Protein AF-0000000065856433 (afdb_homodimer)

Solvent-accessible surface area (backbone atoms only — not comparable to full-atom values): 23270 Å² total; per-residue (Å²): 134,81,78,73,75,74,72,77,70,80,46,30,37,85,75,35,57,65,61,47,51,35,52,47,38,52,44,47,51,49,66,71,48,72,40,3,58,23,64,70,43,42,51,50,32,48,53,53,43,55,51,48,52,54,46,62,72,62,43,35,51,43,48,86,53,75,54,35,80,51,64,28,56,78,44,46,66,60,21,37,59,53,7,50,76,46,87,38,25,65,44,27,55,33,44,60,77,46,54,84,54,41,44,44,40,77,78,46,96,74,66,59,70,77,49,49,50,27,40,35,31,33,52,50,28,8,70,83,16,33,33,50,36,60,62,44,34,33,32,38,40,42,34,31,41,60,34,72,47,71,41,25,43,36,70,67,30,36,37,34,39,33,34,40,10,41,39,27,14,54,72,55,40,32,21,42,19,46,59,12,37,37,51,42,56,53,56,48,73,46,28,40,22,21,17,73,82,43,30,28,30,33,39,37,40,38,40,46,50,50,71,38,62,69,51,55,72,60,49,74,53,71,54,62,69,59,26,58,73,60,71,101,134,82,77,72,74,75,72,76,73,81,46,30,38,85,76,36,58,64,61,47,50,35,51,48,39,52,43,47,52,48,65,70,46,70,40,3,57,23,65,70,43,42,53,50,32,49,52,52,45,54,51,48,50,54,47,61,73,65,43,34,52,41,48,86,53,74,53,37,79,53,63,29,56,76,43,45,66,60,22,36,58,53,7,51,76,46,85,38,25,66,47,29,55,33,46,58,77,47,52,84,53,40,44,45,40,76,78,46,96,77,65,58,71,76,48,49,49,28,38,36,31,32,52,49,29,8,71,83,15,34,33,50,36,60,63,43,34,33,32,39,40,41,33,31,40,61,33,71,46,70,42,26,43,37,68,66,28,37,38,34,38,34,32,40,11,41,39,27,14,54,73,55,40,30,21,43,20,45,59,13,36,38,51,40,56,54,57,47,72,47,30,40,22,20,16,74,81,43,29,28,29,32,38,37,41,40,40,46,50,50,70,37,62,68,53,54,72,61,48,73,53,71,54,62,69,58,25,58,72,63,70,100

Structure (mmCIF, N/CA/C/O backbone):
data_AF-0000000065856433-model_v1
#
loop_
_entity.id
_entity.type
_entity.pdbx_description
1 polymer 'Putative dimethylsulfoniopropionate lyase DddL'
#
loop_
_atom_site.group_PDB
_atom_site.id
_atom_site.type_symbol
_atom_site.label_atom_id
_atom_site.label_alt_id
_atom_site.label_comp_id
_atom_site.label_asym_id
_atom_site.label_entity_id
_atom_site.label_seq_id
_atom_site.pdbx_PDB_ins_code
_atom_site.Cartn_x
_atom_site.Cartn_y
_atom_site.Cartn_z
_atom_si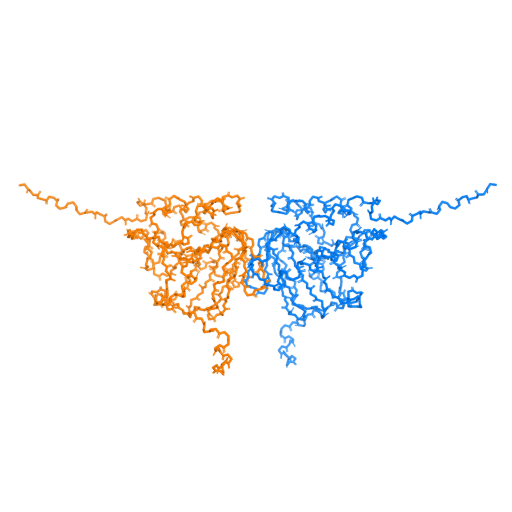te.occupancy
_atom_site.B_iso_or_equiv
_atom_site.auth_seq_id
_atom_site.auth_comp_id
_atom_site.auth_asym_id
_atom_site.auth_atom_id
_atom_site.pdbx_PDB_model_num
ATOM 1 N N . MET A 1 1 ? 10.047 -64.25 -12.227 1 35.78 1 MET A N 1
ATOM 2 C CA . MET A 1 1 ? 10.375 -63.031 -11.461 1 35.78 1 MET A CA 1
ATOM 3 C C . MET A 1 1 ? 9.805 -61.812 -12.133 1 35.78 1 MET A C 1
ATOM 5 O O . MET A 1 1 ? 10.273 -61.406 -13.195 1 35.78 1 MET A O 1
ATOM 9 N N . HIS A 1 2 ? 8.484 -61.562 -12.219 1 43 2 HIS A N 1
ATOM 10 C CA . HIS A 1 2 ? 7.715 -60.469 -12.805 1 43 2 HIS A CA 1
ATOM 11 C C . HIS A 1 2 ? 8.18 -59.125 -12.273 1 43 2 HIS A C 1
ATOM 13 O O . HIS A 1 2 ? 8.312 -58.938 -11.055 1 43 2 HIS A O 1
ATOM 19 N N . SER A 1 3 ? 9.102 -58.469 -12.961 1 43.12 3 SER A N 1
ATOM 20 C CA . SER A 1 3 ? 9.469 -57.062 -12.68 1 43.12 3 SER A CA 1
ATOM 21 C C . SER A 1 3 ? 8.242 -56.219 -12.43 1 43.12 3 SER A C 1
ATOM 23 O O . SER A 1 3 ? 7.375 -56.094 -13.297 1 43.12 3 SER A O 1
ATOM 25 N N . LEU A 1 4 ? 7.559 -56.312 -11.258 1 44.16 4 LEU A N 1
ATOM 26 C CA . LEU A 1 4 ? 6.598 -55.281 -10.883 1 44.16 4 LEU A CA 1
ATOM 27 C C . LEU A 1 4 ? 7.109 -53.906 -11.281 1 44.16 4 LEU A C 1
ATOM 29 O O . LEU A 1 4 ? 8.102 -53.406 -10.727 1 44.16 4 LEU A O 1
ATOM 33 N N . SER A 1 5 ? 7.164 -53.594 -12.5 1 46.72 5 SER A N 1
ATOM 34 C CA . SER A 1 5 ? 7.312 -52.188 -12.859 1 46.72 5 SER A CA 1
ATOM 35 C C . SER A 1 5 ? 6.57 -51.281 -11.875 1 46.72 5 SER A C 1
ATOM 37 O O . SER A 1 5 ? 5.355 -51.375 -11.719 1 46.72 5 SER A O 1
ATOM 39 N N . GLU A 1 6 ? 6.961 -50.969 -10.641 1 47.22 6 GLU A N 1
ATOM 40 C CA . GLU A 1 6 ? 6.449 -50.031 -9.664 1 47.22 6 GLU A CA 1
ATOM 41 C C . GLU A 1 6 ? 5.93 -48.75 -10.352 1 47.22 6 GLU A C 1
ATOM 43 O O . GLU A 1 6 ? 6.699 -48 -10.945 1 47.22 6 GLU A O 1
ATOM 48 N N . ARG A 1 7 ? 4.898 -48.75 -11.062 1 52.66 7 ARG A N 1
ATOM 49 C CA . ARG A 1 7 ? 4.246 -47.562 -11.609 1 52.66 7 ARG A CA 1
ATOM 50 C C . ARG A 1 7 ? 4.289 -46.406 -10.609 1 52.66 7 ARG A C 1
ATOM 52 O O . ARG A 1 7 ? 3.734 -46.5 -9.508 1 52.66 7 ARG A O 1
ATOM 59 N N . VAL A 1 8 ? 5.34 -45.719 -10.477 1 61.72 8 VAL A N 1
ATOM 60 C CA . VAL A 1 8 ? 5.41 -44.531 -9.609 1 61.72 8 VAL A CA 1
ATOM 61 C C . VAL A 1 8 ? 4.129 -43.719 -9.742 1 61.72 8 VAL A C 1
ATOM 63 O O . VAL A 1 8 ? 3.812 -43.219 -10.828 1 61.72 8 VAL A O 1
ATOM 66 N N . GLU A 1 9 ? 3.098 -44.031 -9.039 1 78.56 9 GLU A N 1
ATOM 67 C CA . GLU A 1 9 ? 1.816 -43.344 -9.016 1 78.56 9 GLU A CA 1
ATOM 68 C C . GLU A 1 9 ? 2.012 -41.844 -8.992 1 78.56 9 GLU A C 1
ATOM 70 O O . GLU A 1 9 ? 2.861 -41.312 -8.258 1 78.56 9 GLU A O 1
ATOM 75 N N . GLN A 1 10 ? 1.545 -41.188 -10.055 1 89.25 10 GLN A N 1
ATOM 76 C CA . GLN A 1 10 ? 1.573 -39.75 -10.156 1 89.25 10 GLN A CA 1
ATOM 77 C C . GLN A 1 10 ? 1.04 -39.094 -8.891 1 89.25 10 GLN A C 1
ATOM 79 O O . GLN A 1 10 ? -0.08 -39.375 -8.461 1 89.25 10 GLN A O 1
ATOM 84 N N . LEU A 1 11 ? 1.92 -38.312 -8.219 1 92.38 11 LEU A N 1
ATOM 85 C CA . LEU A 1 11 ? 1.498 -37.594 -7.023 1 92.38 11 LEU A CA 1
ATOM 86 C C . LEU A 1 11 ? 0.426 -36.562 -7.355 1 92.38 11 LEU A C 1
ATOM 88 O O . LEU A 1 11 ? 0.475 -35.938 -8.414 1 92.38 11 LEU A O 1
ATOM 92 N N . ARG A 1 12 ? -0.527 -36.5 -6.473 1 96 12 ARG A N 1
ATOM 93 C CA . ARG A 1 12 ? -1.556 -35.469 -6.559 1 96 12 ARG A CA 1
ATOM 94 C C . ARG A 1 12 ? -1.459 -34.5 -5.383 1 96 12 ARG A C 1
ATOM 96 O O . ARG A 1 12 ? -0.698 -34.719 -4.441 1 96 12 ARG A O 1
ATOM 103 N N . LEU A 1 13 ? -2.156 -33.406 -5.438 1 96.75 13 LEU A N 1
ATOM 104 C CA . LEU A 1 13 ? -2.027 -32.312 -4.484 1 96.75 13 LEU A CA 1
ATOM 105 C C . LEU A 1 13 ? -2.221 -32.781 -3.057 1 96.75 13 LEU A C 1
ATOM 107 O O . LEU A 1 13 ? -1.432 -32.469 -2.168 1 96.75 13 LEU A O 1
ATOM 111 N N . ASN A 1 14 ? -3.221 -33.656 -2.807 1 95.31 14 ASN A N 1
ATOM 112 C CA . ASN A 1 14 ? -3.508 -34.125 -1.457 1 95.31 14 ASN A CA 1
ATOM 113 C C . ASN A 1 14 ? -2.383 -35 -0.921 1 95.31 14 ASN A C 1
ATOM 115 O O . ASN A 1 14 ? -2.303 -35.25 0.283 1 95.31 14 ASN A O 1
ATOM 119 N N . ASP A 1 15 ? -1.52 -35.469 -1.819 1 94.81 15 ASP A N 1
ATOM 120 C CA . ASP A 1 15 ? -0.354 -36.25 -1.417 1 94.81 15 ASP A CA 1
ATOM 121 C C . ASP A 1 15 ? 0.803 -35.344 -1.01 1 94.81 15 ASP A C 1
ATOM 123 O O . ASP A 1 15 ? 1.822 -35.812 -0.504 1 94.81 15 ASP A O 1
ATOM 127 N N . CYS A 1 16 ? 0.706 -34.094 -1.229 1 95.44 16 CYS A N 1
ATOM 128 C CA . CYS A 1 16 ? 1.776 -33.156 -1.012 1 95.44 16 CYS A CA 1
ATOM 129 C C . CYS A 1 16 ? 1.319 -32.031 -0.085 1 95.44 16 CYS A C 1
ATOM 131 O O . CYS A 1 16 ? 1.064 -30.906 -0.535 1 95.44 16 CYS A O 1
ATOM 133 N N . PRO A 1 17 ? 1.268 -32.219 1.195 1 94.94 17 PRO A N 1
ATOM 134 C CA . PRO A 1 17 ? 0.632 -31.297 2.135 1 94.94 17 PRO A CA 1
ATOM 135 C C . PRO A 1 17 ? 1.293 -29.922 2.145 1 94.94 17 PRO A C 1
ATOM 137 O O . PRO A 1 17 ? 0.616 -28.906 2.342 1 94.94 17 PRO A O 1
ATOM 140 N N . ASP A 1 18 ? 2.604 -29.859 1.971 1 95.06 18 ASP A N 1
ATOM 141 C CA . ASP A 1 18 ? 3.27 -28.547 2.004 1 95.06 18 ASP A CA 1
ATOM 142 C C . ASP A 1 18 ? 2.766 -27.656 0.881 1 95.06 18 ASP A C 1
ATOM 144 O O . ASP A 1 18 ? 2.568 -26.453 1.085 1 95.06 18 ASP A O 1
ATOM 148 N N . TRP A 1 19 ? 2.582 -28.266 -0.292 1 96.31 19 TRP A N 1
ATOM 149 C CA . TRP A 1 19 ? 2.002 -27.5 -1.394 1 96.31 19 TRP A CA 1
ATOM 150 C C . TRP A 1 19 ? 0.575 -27.078 -1.068 1 96.31 19 TRP A C 1
ATOM 152 O O . TRP A 1 19 ? 0.185 -25.938 -1.342 1 96.31 19 TRP A O 1
ATOM 162 N N . LEU A 1 20 ? -0.155 -27.969 -0.499 1 96.31 20 LEU A N 1
ATOM 163 C CA . LEU A 1 20 ? -1.543 -27.688 -0.144 1 96.31 20 LEU A CA 1
ATOM 164 C C . LEU A 1 20 ? -1.631 -26.547 0.864 1 96.31 20 LEU A C 1
ATOM 166 O O . LEU A 1 20 ? -2.459 -25.656 0.717 1 96.31 20 LEU A O 1
ATOM 170 N N . TYR A 1 21 ? -0.789 -26.578 1.866 1 96.19 21 TYR A N 1
ATOM 171 C CA . TYR A 1 21 ? -0.797 -25.531 2.877 1 96.19 21 TYR A CA 1
ATOM 172 C C . TYR A 1 21 ? -0.413 -24.188 2.27 1 96.19 21 TYR A C 1
ATOM 174 O O . TYR A 1 21 ? -0.945 -23.156 2.662 1 96.19 21 TYR A O 1
ATOM 182 N N . LEU A 1 22 ? 0.53 -24.188 1.341 1 96.88 22 LEU A N 1
ATOM 183 C CA . LEU A 1 22 ? 0.907 -22.953 0.667 1 96.88 22 LEU A CA 1
ATOM 184 C C . LEU A 1 22 ? -0.271 -22.375 -0.11 1 96.88 22 LEU A C 1
ATOM 186 O O . LEU A 1 22 ? -0.521 -21.172 -0.062 1 96.88 22 LEU A O 1
ATOM 190 N N . LEU A 1 23 ? -1.03 -23.234 -0.786 1 97.88 23 LEU A N 1
ATOM 191 C CA . LEU A 1 23 ? -2.219 -22.781 -1.503 1 97.88 23 LEU A CA 1
ATOM 192 C C . LEU A 1 23 ? -3.258 -22.219 -0.536 1 97.88 23 LEU A C 1
ATOM 194 O O . LEU A 1 23 ? -3.973 -21.266 -0.867 1 97.88 23 LEU A O 1
ATOM 198 N N . HIS A 1 24 ? -3.322 -22.812 0.652 1 96.44 24 HIS A N 1
ATOM 199 C CA . HIS A 1 24 ? -4.25 -22.312 1.659 1 96.44 24 HIS A CA 1
ATOM 200 C C . HIS A 1 24 ? -3.867 -20.906 2.111 1 96.44 24 HIS A C 1
ATOM 202 O O . HIS A 1 24 ? -4.738 -20.094 2.414 1 96.44 24 HIS A O 1
ATOM 208 N N . GLU A 1 25 ? -2.611 -20.688 2.209 1 96.62 25 GLU A N 1
ATOM 209 C CA . GLU A 1 25 ? -2.172 -19.328 2.551 1 96.62 25 GLU A CA 1
ATOM 210 C C . GLU A 1 25 ? -2.576 -18.328 1.475 1 96.62 25 GLU A C 1
ATOM 212 O O . GLU A 1 25 ? -2.98 -17.203 1.783 1 96.62 25 GLU A O 1
ATOM 217 N N . PHE A 1 26 ? -2.475 -18.703 0.158 1 97.56 26 PHE A N 1
ATOM 218 C CA . PHE A 1 26 ? -2.984 -17.859 -0.912 1 97.56 26 PHE A CA 1
ATOM 219 C C . PHE A 1 26 ? -4.477 -17.594 -0.733 1 97.56 26 PHE A C 1
ATOM 221 O O . PHE A 1 26 ? -4.922 -16.453 -0.77 1 97.56 26 PHE A O 1
ATOM 228 N N . ASP A 1 27 ? -5.18 -18.672 -0.513 1 97.38 27 ASP A N 1
ATOM 229 C CA . ASP A 1 27 ? -6.625 -18.547 -0.337 1 97.38 27 ASP A CA 1
ATOM 230 C C . ASP A 1 27 ? -6.957 -17.594 0.812 1 97.38 27 ASP A C 1
ATOM 232 O O . ASP A 1 27 ? -7.828 -16.734 0.678 1 97.38 27 ASP A O 1
ATOM 236 N N . ALA A 1 28 ? -6.273 -17.75 1.921 1 95.5 28 ALA A N 1
ATOM 237 C CA . ALA A 1 28 ? -6.52 -16.922 3.096 1 95.5 28 ALA A CA 1
ATOM 238 C C . ALA A 1 28 ? -6.285 -15.445 2.783 1 95.5 28 ALA A C 1
ATOM 240 O O . ALA A 1 28 ? -7.059 -14.586 3.203 1 95.5 28 ALA A O 1
ATOM 241 N N . LEU A 1 29 ? -5.27 -15.133 2.066 1 94 29 LEU A N 1
ATOM 242 C CA . LEU A 1 29 ? -4.922 -13.75 1.758 1 94 29 LEU A CA 1
ATOM 243 C C . LEU A 1 29 ? -5.969 -13.117 0.843 1 94 29 LEU A C 1
ATOM 245 O O . LEU A 1 29 ? -6.352 -11.961 1.034 1 94 29 LEU A O 1
ATOM 249 N N . TYR A 1 30 ? -6.484 -13.898 -0.128 1 95.94 30 TYR A N 1
ATOM 250 C CA . TYR A 1 30 ? -7.473 -13.367 -1.058 1 95.94 30 TYR A CA 1
ATOM 251 C C . TYR A 1 30 ? -8.867 -13.383 -0.44 1 95.94 30 TYR A C 1
ATOM 253 O O . TYR A 1 30 ? -9.75 -12.641 -0.87 1 95.94 30 TYR A O 1
ATOM 261 N N . ARG A 1 31 ? -9.055 -14.203 0.523 1 93.62 31 ARG A N 1
ATOM 262 C CA . ARG A 1 31 ? -10.359 -14.328 1.167 1 93.62 31 ARG A CA 1
ATOM 263 C C . ARG A 1 31 ? -10.508 -13.312 2.303 1 93.62 31 ARG A C 1
ATOM 265 O O . ARG A 1 31 ? -11.539 -12.664 2.43 1 93.62 31 ARG A O 1
ATOM 272 N N . GLN A 1 32 ? -9.492 -13.242 3.104 1 89.88 32 GLN A N 1
ATOM 273 C CA . GLN A 1 32 ? -9.586 -12.453 4.328 1 89.88 32 GLN A CA 1
ATOM 274 C C . GLN A 1 32 ? -9.039 -11.039 4.117 1 89.88 32 GLN A C 1
ATOM 276 O O . GLN A 1 32 ? -9.305 -10.141 4.922 1 89.88 32 GLN A O 1
ATOM 281 N N . GLY A 1 33 ? -8.281 -10.859 3.072 1 88.88 33 GLY A N 1
ATOM 282 C CA . GLY A 1 33 ? -7.82 -9.516 2.773 1 88.88 33 GLY A CA 1
ATOM 283 C C . GLY A 1 33 ? -8.945 -8.57 2.393 1 88.88 33 GLY A C 1
ATOM 284 O O . GLY A 1 33 ? -10.016 -9.008 1.981 1 88.88 33 GLY A O 1
ATOM 285 N N . SER A 1 34 ? -8.758 -7.293 2.588 1 90.62 34 SER A N 1
ATOM 286 C CA . SER A 1 34 ? -9.734 -6.277 2.215 1 90.62 34 SER A CA 1
ATOM 287 C C . SER A 1 34 ? -9.578 -5.863 0.755 1 90.62 34 SER A C 1
ATOM 289 O O . SER A 1 34 ? -8.477 -5.953 0.197 1 90.62 34 SER A O 1
ATOM 291 N N . ASP A 1 35 ? -10.734 -5.359 0.134 1 95 35 ASP A N 1
ATOM 292 C CA . ASP A 1 35 ? -10.672 -4.809 -1.216 1 95 35 ASP A CA 1
ATOM 293 C C . ASP A 1 35 ? -10.523 -3.289 -1.182 1 95 35 ASP A C 1
ATOM 295 O O . ASP A 1 35 ? -10.57 -2.631 -2.223 1 95 35 ASP A O 1
ATOM 299 N N .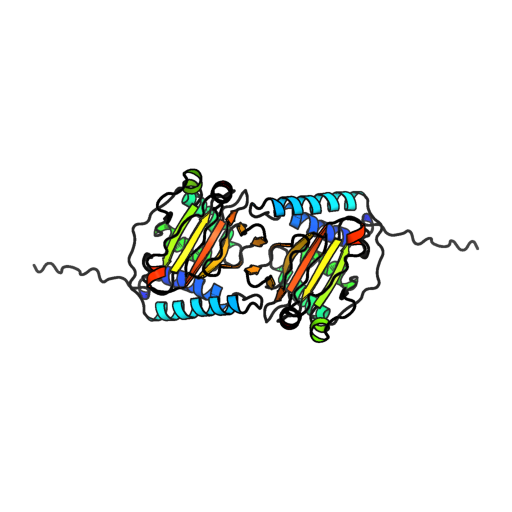 GLY A 1 36 ? -10.5 -2.684 0.025 1 95.62 36 GLY A N 1
ATOM 300 C CA . GLY A 1 36 ? -10.375 -1.24 0.155 1 95.62 36 GLY A CA 1
ATOM 301 C C . GLY A 1 36 ? -11.57 -0.485 -0.388 1 95.62 36 GLY A C 1
ATOM 302 O O . GLY A 1 36 ? -11.453 0.675 -0.789 1 95.62 36 GLY A O 1
ATOM 303 N N . GLY A 1 37 ? -12.703 -1.214 -0.577 1 94.56 37 GLY A N 1
ATOM 304 C CA . GLY A 1 37 ? -13.906 -0.631 -1.149 1 94.56 37 GLY A CA 1
ATOM 305 C C . GLY A 1 37 ? -13.883 -0.581 -2.664 1 94.56 37 GLY A C 1
ATOM 306 O O . GLY A 1 37 ? -14.758 0.028 -3.285 1 94.56 37 GLY A O 1
ATOM 307 N N . SER A 1 38 ? -12.938 -1.11 -3.289 1 96.38 38 SER A N 1
ATOM 308 C CA . SER A 1 38 ? -12.805 -1.107 -4.742 1 96.38 38 SER A CA 1
ATOM 309 C C . SER A 1 38 ? -13.531 -2.293 -5.367 1 96.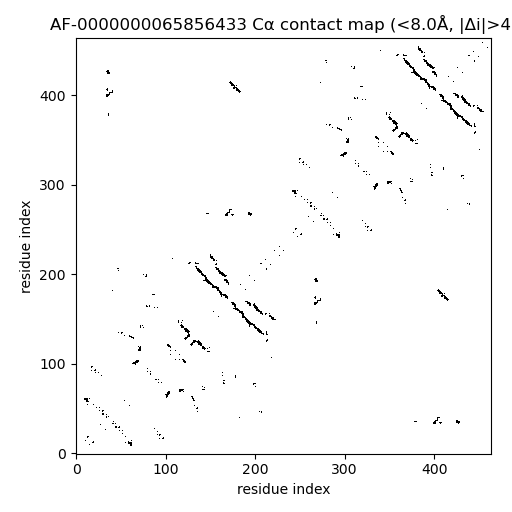38 38 SER A C 1
ATOM 311 O O . SER A 1 38 ? -13.219 -3.447 -5.074 1 96.38 38 SER A O 1
ATOM 313 N N . ARG A 1 39 ? -14.383 -2.061 -6.23 1 96.12 39 ARG A N 1
ATOM 314 C CA . ARG A 1 39 ? -15.156 -3.125 -6.871 1 96.12 39 ARG A CA 1
ATOM 315 C C . ARG A 1 39 ? -14.266 -3.975 -7.773 1 96.12 39 ARG A C 1
ATOM 317 O O . ARG A 1 39 ? -14.305 -5.203 -7.711 1 96.12 39 ARG A O 1
ATOM 324 N N . PRO A 1 40 ? -13.398 -3.342 -8.602 1 97.25 40 PRO A N 1
ATOM 325 C CA . PRO A 1 40 ? -12.523 -4.172 -9.43 1 97.25 40 PRO A CA 1
ATOM 326 C C . PRO A 1 40 ? -11.648 -5.109 -8.609 1 97.25 40 PRO A C 1
ATOM 328 O O . PRO A 1 40 ? -11.445 -6.266 -8.992 1 97.25 40 PRO A O 1
ATOM 331 N N . ILE A 1 41 ? -11.172 -4.637 -7.508 1 97.81 41 ILE A N 1
ATOM 332 C CA . ILE A 1 41 ? -10.305 -5.469 -6.68 1 97.81 41 ILE A CA 1
ATOM 333 C C . ILE A 1 41 ? -11.117 -6.598 -6.051 1 97.81 41 ILE A C 1
ATOM 335 O O . ILE A 1 41 ? -10.68 -7.75 -6.031 1 97.81 41 ILE A O 1
ATOM 339 N N . ARG A 1 42 ? -12.273 -6.238 -5.598 1 97.31 42 ARG A N 1
ATOM 340 C CA . ARG A 1 42 ? -13.156 -7.254 -5.027 1 97.31 42 ARG A CA 1
ATOM 341 C C . ARG A 1 42 ? -13.445 -8.352 -6.043 1 97.31 42 ARG A C 1
ATOM 343 O O . ARG A 1 42 ? -13.438 -9.539 -5.703 1 97.31 42 ARG A O 1
ATOM 350 N N . THR A 1 43 ? -13.719 -7.977 -7.227 1 97.94 43 THR A N 1
ATOM 351 C CA . THR A 1 43 ? -14.039 -8.922 -8.289 1 97.94 43 THR A CA 1
ATOM 352 C C . THR A 1 43 ? -12.836 -9.805 -8.602 1 97.94 43 THR A C 1
ATOM 354 O O . THR A 1 43 ? -12.977 -11.023 -8.758 1 97.94 43 THR A O 1
ATOM 357 N N . HIS A 1 44 ? -11.719 -9.227 -8.688 1 98.06 44 HIS A N 1
ATOM 358 C CA . HIS A 1 44 ? -10.492 -9.984 -8.938 1 98.06 44 HIS A CA 1
ATOM 359 C C . HIS A 1 44 ? -10.242 -11 -7.828 1 98.06 44 HIS A C 1
ATOM 361 O O . HIS A 1 44 ? -9.938 -12.164 -8.102 1 98.06 44 HIS A O 1
ATOM 367 N N . ARG A 1 45 ? -10.336 -10.586 -6.621 1 98.06 45 ARG A N 1
ATOM 368 C CA . ARG A 1 45 ? -10.117 -11.469 -5.48 1 98.06 45 ARG A CA 1
ATOM 369 C C . ARG A 1 45 ? -11.078 -12.656 -5.52 1 98.06 45 ARG A C 1
ATOM 371 O O . ARG A 1 45 ? -10.672 -13.789 -5.258 1 98.06 45 ARG A O 1
ATOM 378 N N . LYS A 1 46 ? -12.297 -12.367 -5.816 1 98 46 LYS A N 1
ATOM 379 C CA . LYS A 1 46 ? -13.289 -13.438 -5.922 1 98 46 LYS A CA 1
ATOM 380 C C . LYS A 1 46 ? -12.906 -14.43 -7.016 1 98 46 LYS A C 1
ATOM 382 O O . LYS A 1 46 ? -13.016 -15.641 -6.828 1 98 46 LYS A O 1
ATOM 387 N N . ARG A 1 47 ? -12.492 -13.922 -8.125 1 98 47 ARG A N 1
ATOM 388 C CA . ARG A 1 47 ? -12.094 -14.781 -9.242 1 98 47 ARG A CA 1
ATOM 389 C C . ARG A 1 47 ? -10.945 -15.695 -8.844 1 98 47 ARG A C 1
ATOM 391 O O . ARG A 1 47 ? -10.953 -16.891 -9.141 1 98 47 ARG A O 1
ATOM 398 N N . VAL A 1 48 ? -9.961 -15.156 -8.172 1 98.5 48 VAL A N 1
ATOM 399 C CA . VAL A 1 48 ? -8.812 -15.938 -7.727 1 98.5 48 VAL A CA 1
ATOM 400 C C . VAL A 1 48 ? -9.266 -17.016 -6.746 1 98.5 48 VAL A C 1
ATOM 402 O O . VAL A 1 48 ? -8.922 -18.188 -6.902 1 98.5 48 VAL A O 1
ATOM 405 N N . ARG A 1 49 ? -10.094 -16.641 -5.789 1 98 49 ARG A N 1
ATOM 406 C CA . ARG A 1 49 ? -10.547 -17.562 -4.754 1 98 49 ARG A CA 1
ATOM 407 C C . ARG A 1 49 ? -11.391 -18.688 -5.352 1 98 49 ARG A C 1
ATOM 409 O O . ARG A 1 49 ? -11.211 -19.844 -5.004 1 98 49 ARG A O 1
ATOM 416 N N . ASP A 1 50 ? -12.328 -18.297 -6.199 1 98.19 50 ASP A N 1
ATOM 417 C CA . ASP A 1 50 ? -13.203 -19.281 -6.812 1 98.19 50 ASP A CA 1
ATOM 418 C C . ASP A 1 50 ? -12.406 -20.281 -7.652 1 98.19 50 ASP A C 1
ATOM 420 O O . ASP A 1 50 ? -12.625 -21.484 -7.57 1 98.19 50 ASP A O 1
ATOM 424 N N . SER A 1 51 ? -11.5 -19.781 -8.453 1 98.12 51 SER A N 1
ATOM 425 C CA . SER A 1 51 ? -10.656 -20.656 -9.266 1 98.12 51 SER A CA 1
ATOM 426 C C . SER A 1 51 ? -9.805 -21.562 -8.398 1 98.12 51 SER A C 1
ATOM 428 O O . SER A 1 51 ? -9.688 -22.766 -8.672 1 98.12 51 SER A O 1
ATOM 430 N N . LEU A 1 52 ? -9.211 -21 -7.402 1 98.31 52 LEU A N 1
ATOM 431 C CA . LEU A 1 52 ? -8.359 -21.781 -6.516 1 98.31 52 LEU A CA 1
ATOM 432 C C . LEU A 1 52 ? -9.148 -22.891 -5.828 1 98.31 52 LEU A C 1
ATOM 434 O O . LEU A 1 52 ? -8.68 -24.016 -5.723 1 98.31 52 LEU A O 1
ATOM 438 N N . ALA A 1 53 ? -10.328 -22.562 -5.375 1 97.88 53 ALA A N 1
ATOM 439 C CA . ALA A 1 53 ? -11.188 -23.547 -4.715 1 97.88 53 ALA A CA 1
ATOM 440 C C . ALA A 1 53 ? -11.492 -24.703 -5.645 1 97.88 53 ALA A C 1
ATOM 442 O O . ALA A 1 53 ? -11.414 -25.875 -5.238 1 97.88 53 ALA A O 1
ATOM 443 N N . LEU A 1 54 ? -11.852 -24.406 -6.855 1 97.94 54 LEU A N 1
ATOM 444 C CA . LEU A 1 54 ? -12.164 -25.438 -7.844 1 97.94 54 LEU A CA 1
ATOM 445 C C . LEU A 1 54 ? -10.945 -26.312 -8.109 1 97.94 54 LEU A C 1
ATOM 447 O O . LEU A 1 54 ? -11.062 -27.547 -8.234 1 97.94 54 LEU A O 1
ATOM 451 N N . ILE A 1 55 ? -9.812 -25.719 -8.195 1 97.81 55 ILE A N 1
ATOM 452 C CA . ILE A 1 55 ? -8.586 -26.438 -8.492 1 97.81 55 ILE A CA 1
ATOM 453 C C . ILE A 1 55 ? -8.242 -27.375 -7.336 1 97.81 55 ILE A C 1
ATOM 455 O O . ILE A 1 55 ? -7.922 -28.547 -7.551 1 97.81 55 ILE A O 1
ATOM 459 N N . VAL A 1 56 ? -8.242 -26.844 -6.117 1 97.38 56 VAL A N 1
ATOM 460 C CA . VAL A 1 56 ? -7.926 -27.656 -4.941 1 97.38 56 VAL A CA 1
ATOM 461 C C . VAL A 1 56 ? -8.891 -28.828 -4.844 1 97.38 56 VAL A C 1
ATOM 463 O O . VAL A 1 56 ? -8.484 -29.953 -4.543 1 97.38 56 VAL A O 1
ATOM 466 N N . GLU A 1 57 ? -10.188 -28.547 -5.125 1 97.31 57 GLU A N 1
ATOM 467 C CA . GLU A 1 57 ? -11.211 -29.594 -5.082 1 97.31 57 GLU A CA 1
ATOM 468 C C . GLU A 1 57 ? -10.93 -30.688 -6.117 1 97.31 57 GLU A C 1
ATOM 470 O O . GLU A 1 57 ? -11.164 -31.875 -5.863 1 97.31 57 GLU A O 1
ATOM 475 N N . ALA A 1 58 ? -10.367 -30.359 -7.23 1 97.56 58 ALA A N 1
ATOM 476 C CA . ALA A 1 58 ? -10.094 -31.281 -8.32 1 97.56 58 ALA A CA 1
ATOM 477 C C . ALA A 1 58 ? -8.867 -32.125 -8.023 1 97.56 58 ALA A C 1
ATOM 479 O O . ALA A 1 58 ? -8.617 -33.125 -8.711 1 97.56 58 ALA A O 1
ATOM 480 N N . ASN A 1 59 ? -8.094 -31.75 -7.035 1 97.25 59 ASN A N 1
ATOM 481 C CA . ASN A 1 59 ? -6.922 -32.531 -6.621 1 97.25 59 ASN A CA 1
ATOM 482 C C . ASN A 1 59 ? -5.98 -32.781 -7.793 1 97.25 59 ASN A C 1
ATOM 484 O O . ASN A 1 59 ? -5.699 -33.938 -8.117 1 97.25 59 ASN A O 1
ATOM 488 N N . PRO A 1 60 ? -5.438 -31.719 -8.352 1 97 60 PRO A N 1
ATOM 489 C CA . PRO A 1 60 ? -4.648 -31.844 -9.578 1 97 60 PRO A CA 1
ATOM 490 C C . PRO A 1 60 ? -3.348 -32.625 -9.367 1 97 60 PRO A C 1
ATOM 492 O O . PRO A 1 60 ? -2.936 -32.844 -8.227 1 97 60 PRO A O 1
ATOM 495 N N . ALA A 1 61 ? -2.789 -33.031 -10.453 1 95.56 61 ALA A N 1
ATOM 496 C CA . ALA A 1 61 ? -1.482 -33.688 -10.445 1 95.56 61 ALA A CA 1
ATOM 497 C C . ALA A 1 61 ? -0.393 -32.719 -9.977 1 95.56 61 ALA A C 1
ATOM 499 O O . ALA A 1 61 ? -0.477 -31.516 -10.219 1 95.56 61 ALA A O 1
ATOM 500 N N . VAL A 1 62 ? 0.589 -33.219 -9.25 1 95.31 62 VAL A N 1
ATOM 501 C CA . VAL A 1 62 ? 1.788 -32.469 -8.875 1 95.31 62 VAL A CA 1
ATOM 502 C C . VAL A 1 62 ? 2.988 -33 -9.656 1 95.31 62 VAL A C 1
ATOM 504 O O . VAL A 1 62 ? 3.32 -34.188 -9.578 1 95.31 62 VAL A O 1
ATOM 507 N N . ASN A 1 63 ? 3.484 -32.188 -10.508 1 91.25 63 ASN A N 1
ATOM 508 C CA . ASN A 1 63 ? 4.664 -32.5 -11.297 1 91.25 63 ASN A CA 1
ATOM 509 C C . ASN A 1 63 ? 5.91 -31.812 -10.758 1 91.25 63 ASN A C 1
ATOM 511 O O . ASN A 1 63 ? 6.086 -30.609 -10.953 1 91.25 63 ASN A O 1
ATOM 515 N N . ASP A 1 64 ? 6.715 -32.531 -10.141 1 83.38 64 ASP A N 1
ATOM 516 C CA . ASP A 1 64 ? 7.934 -31.953 -9.594 1 83.38 64 ASP A CA 1
ATOM 517 C C . ASP A 1 64 ? 8.867 -31.484 -10.703 1 83.38 64 ASP A C 1
ATOM 519 O O . ASP A 1 64 ? 9.203 -32.25 -11.609 1 83.38 64 ASP A O 1
ATOM 523 N N . ARG A 1 65 ? 9.062 -30.234 -10.75 1 88.44 65 ARG A N 1
ATOM 524 C CA . ARG A 1 65 ? 10.086 -29.656 -11.617 1 88.44 65 ARG A CA 1
ATOM 525 C C . ARG A 1 65 ? 11.43 -29.578 -10.906 1 88.44 65 ARG A C 1
ATOM 527 O O . ARG A 1 65 ? 11.484 -29.359 -9.688 1 88.44 65 ARG A O 1
ATOM 534 N N . PRO A 1 66 ? 12.492 -29.891 -11.664 1 94.25 66 PRO A N 1
ATOM 535 C CA . PRO A 1 66 ? 13.789 -29.734 -11 1 94.25 66 PRO A CA 1
ATOM 536 C C . PRO A 1 66 ? 13.969 -28.328 -10.414 1 94.25 66 PRO A C 1
ATOM 538 O O . PRO A 1 66 ? 13.68 -27.328 -11.07 1 94.25 66 PRO A O 1
ATOM 541 N N . PRO A 1 67 ? 14.367 -28.344 -9.148 1 96.12 67 PRO A N 1
ATOM 542 C CA . PRO A 1 67 ? 14.648 -27.031 -8.562 1 96.12 67 PRO A CA 1
ATOM 543 C C . PRO A 1 67 ? 15.703 -26.25 -9.336 1 96.12 67 PRO A C 1
ATOM 545 O O . PRO A 1 67 ? 16.656 -26.828 -9.844 1 96.12 67 PRO A O 1
ATOM 548 N N . GLU A 1 68 ? 15.539 -25.016 -9.516 1 97.69 68 GLU A N 1
ATOM 549 C CA . GLU A 1 68 ? 16.484 -24.109 -10.156 1 97.69 68 GLU A CA 1
ATOM 550 C C . GLU A 1 68 ? 16.625 -22.812 -9.375 1 97.69 68 GLU A C 1
ATOM 552 O O . GLU A 1 68 ? 15.633 -22.234 -8.914 1 97.69 68 GLU A O 1
ATOM 557 N N . VAL A 1 69 ? 17.844 -22.453 -9.258 1 97.69 69 VAL A N 1
ATOM 558 C CA . VAL A 1 69 ? 18.125 -21.203 -8.562 1 97.69 69 VAL A CA 1
ATOM 559 C C . VAL A 1 69 ? 18.609 -20.156 -9.562 1 97.69 69 VAL A C 1
ATOM 561 O O . VAL A 1 69 ? 19.031 -20.5 -10.672 1 97.69 69 VAL A O 1
ATOM 564 N N . LYS A 1 70 ? 18.438 -18.922 -9.234 1 97.94 70 LYS A N 1
ATOM 565 C CA . LYS A 1 70 ? 19.016 -17.75 -9.891 1 97.94 70 LYS A CA 1
ATOM 566 C C . LYS A 1 70 ? 19.797 -16.906 -8.898 1 97.94 70 LYS A C 1
ATOM 568 O O . LYS A 1 70 ? 19.641 -17.047 -7.684 1 97.94 70 LYS A O 1
ATOM 573 N N . PRO A 1 71 ? 20.625 -15.984 -9.359 1 97.81 71 PRO A N 1
ATOM 574 C CA . PRO A 1 71 ? 21.438 -15.195 -8.438 1 97.81 71 PRO A CA 1
ATOM 575 C C . PRO A 1 71 ? 20.609 -14.508 -7.352 1 97.81 71 PRO A C 1
ATOM 577 O O . PRO A 1 71 ? 21.016 -14.469 -6.191 1 97.81 71 PRO A O 1
ATOM 580 N N . VAL A 1 72 ? 19.469 -14.055 -7.625 1 98.56 72 VAL A N 1
ATOM 581 C CA . VAL A 1 72 ? 18.656 -13.281 -6.691 1 98.56 72 VAL A CA 1
ATOM 582 C C . VAL A 1 72 ? 18.172 -14.18 -5.551 1 98.56 72 VAL A C 1
ATOM 584 O O . VAL A 1 72 ? 17.844 -13.688 -4.469 1 98.56 72 VAL A O 1
ATOM 587 N N . THR A 1 73 ? 18.141 -15.492 -5.77 1 98.44 73 THR A N 1
ATOM 588 C CA . THR A 1 73 ? 17.625 -16.406 -4.758 1 98.44 73 THR A CA 1
ATOM 589 C C . THR A 1 73 ? 18.5 -16.391 -3.512 1 98.44 73 THR A C 1
ATOM 591 O O . THR A 1 73 ? 18.094 -16.875 -2.453 1 98.44 73 THR A O 1
ATOM 594 N N . ALA A 1 74 ? 19.703 -15.852 -3.627 1 97.38 74 ALA A N 1
ATOM 595 C CA . ALA A 1 74 ? 20.562 -15.672 -2.461 1 97.38 74 ALA A CA 1
ATOM 596 C C . ALA A 1 74 ? 19.906 -14.773 -1.423 1 97.38 74 ALA A C 1
ATOM 598 O O . ALA A 1 74 ? 20.25 -14.82 -0.239 1 97.38 74 ALA A O 1
ATOM 599 N N . HIS A 1 75 ? 18.906 -13.984 -1.837 1 97.75 75 HIS A N 1
ATOM 600 C CA . HIS A 1 75 ? 18.234 -13.039 -0.956 1 97.75 75 HIS A CA 1
ATOM 601 C C . HIS A 1 75 ? 16.969 -13.656 -0.359 1 97.75 75 HIS A C 1
ATOM 603 O O . HIS A 1 75 ? 16.312 -13.031 0.478 1 97.75 75 HIS A O 1
ATOM 609 N N . LEU A 1 76 ? 16.578 -14.852 -0.744 1 97.69 76 LEU A N 1
ATOM 610 C CA . LEU A 1 76 ? 15.297 -15.43 -0.362 1 97.69 76 LEU A CA 1
ATOM 611 C C . LEU A 1 76 ? 15.211 -15.609 1.149 1 97.69 76 LEU A C 1
ATOM 613 O O . LEU A 1 76 ? 14.172 -15.344 1.756 1 97.69 76 LEU A O 1
ATOM 617 N N . GLY A 1 77 ? 16.281 -16.125 1.751 1 95.69 77 GLY A N 1
ATOM 618 C CA . GLY A 1 77 ? 16.281 -16.297 3.193 1 95.69 77 GLY A CA 1
ATOM 619 C C . GLY A 1 77 ? 15.906 -15.039 3.951 1 95.69 77 GLY A C 1
ATOM 620 O O . GLY A 1 77 ? 15.07 -15.078 4.855 1 95.69 77 GLY A O 1
ATOM 621 N N . ARG A 1 78 ? 16.516 -13.93 3.594 1 95.31 78 ARG A N 1
ATOM 622 C CA . ARG A 1 78 ? 16.219 -12.648 4.238 1 95.31 78 ARG A CA 1
ATOM 623 C C . ARG A 1 78 ? 14.781 -12.219 3.963 1 95.31 78 ARG A C 1
ATOM 625 O O . ARG A 1 78 ? 14.109 -11.68 4.844 1 95.31 78 ARG A O 1
ATOM 632 N N . ALA A 1 79 ? 14.297 -12.422 2.725 1 96.56 79 ALA A N 1
ATOM 633 C CA . ALA A 1 79 ? 12.922 -12.086 2.387 1 96.56 79 ALA A CA 1
ATOM 634 C C . ALA A 1 79 ? 11.938 -12.867 3.256 1 96.56 79 ALA A C 1
ATOM 636 O O . ALA A 1 79 ? 10.953 -12.312 3.742 1 96.56 79 ALA A O 1
ATOM 637 N N . LEU A 1 80 ? 12.234 -14.141 3.453 1 95.06 80 LEU A N 1
ATOM 638 C CA . LEU A 1 80 ? 11.367 -14.984 4.281 1 95.06 80 LEU A CA 1
ATOM 639 C C . LEU A 1 80 ? 11.391 -14.523 5.734 1 95.06 80 LEU A C 1
ATOM 641 O O . LEU A 1 80 ? 10.352 -14.492 6.398 1 95.06 80 LEU A O 1
ATOM 645 N N . ASP A 1 81 ? 12.547 -14.109 6.23 1 92.75 81 ASP A N 1
ATOM 646 C CA . ASP A 1 81 ? 12.664 -13.578 7.586 1 92.75 81 ASP A CA 1
ATOM 647 C C . ASP A 1 81 ? 11.797 -12.328 7.766 1 92.75 81 ASP A C 1
ATOM 649 O O . ASP A 1 81 ? 11.094 -12.195 8.766 1 92.75 81 ASP A O 1
ATOM 653 N N . LEU A 1 82 ? 11.867 -11.477 6.824 1 91.5 82 LEU A N 1
ATOM 654 C CA . LEU A 1 82 ? 11.109 -10.234 6.867 1 91.5 82 LEU A CA 1
ATOM 655 C C . LEU A 1 82 ? 9.609 -10.516 6.836 1 91.5 82 LEU A C 1
ATOM 657 O O . LEU A 1 82 ? 8.836 -9.867 7.555 1 91.5 82 LEU A O 1
ATOM 661 N N . GLY A 1 83 ? 9.219 -11.414 5.988 1 91.12 83 GLY A N 1
ATOM 662 C CA . GLY A 1 83 ? 7.809 -11.75 5.844 1 91.12 83 GLY A CA 1
ATOM 663 C C . GLY A 1 83 ? 7.223 -12.406 7.078 1 91.12 83 GLY A C 1
ATOM 664 O O . GLY A 1 83 ? 6.008 -12.375 7.285 1 91.12 83 GLY A O 1
ATOM 665 N N . GLU A 1 84 ? 7.984 -13.016 7.906 1 85.94 84 GLU A N 1
ATOM 666 C CA . GLU A 1 84 ? 7.52 -13.734 9.086 1 85.94 84 GLU A CA 1
ATOM 667 C C . GLU A 1 84 ? 7.105 -12.773 10.195 1 85.94 84 GLU A C 1
ATOM 669 O O . GLU A 1 84 ? 6.379 -13.148 11.117 1 85.94 84 GLU A O 1
ATOM 674 N N . ARG A 1 85 ? 7.406 -11.539 10.141 1 72.94 85 ARG A N 1
ATOM 675 C CA . ARG A 1 85 ? 7.129 -10.555 11.18 1 72.94 85 ARG A CA 1
ATOM 676 C C . ARG A 1 85 ? 5.855 -9.773 10.859 1 72.94 85 ARG A C 1
ATOM 678 O O . ARG A 1 85 ? 5.379 -8.992 11.695 1 72.94 85 ARG A O 1
ATOM 685 N N . GLY A 1 86 ? 5.312 -10.078 9.852 1 69.44 86 GLY A N 1
ATOM 686 C CA . GLY A 1 86 ? 4.258 -9.172 9.43 1 69.44 86 GLY A CA 1
ATOM 687 C C . GLY A 1 86 ? 2.922 -9.867 9.234 1 69.44 86 GLY A C 1
ATOM 688 O O . GLY A 1 86 ? 2.689 -10.945 9.773 1 69.44 86 GLY A O 1
ATOM 689 N N . ALA A 1 87 ? 2.082 -9.164 8.578 1 70.69 87 ALA A N 1
ATOM 690 C CA . ALA A 1 87 ? 0.684 -9.531 8.352 1 70.69 87 ALA A CA 1
ATOM 691 C C . ALA A 1 87 ? 0.573 -10.797 7.508 1 70.69 87 ALA A C 1
ATOM 693 O O . ALA A 1 87 ? -0.472 -11.445 7.496 1 70.69 87 ALA A O 1
ATOM 694 N N . VAL A 1 88 ? 1.694 -11.18 6.977 1 81.25 88 VAL A N 1
ATOM 695 C CA . VAL A 1 88 ? 1.629 -12.305 6.059 1 81.25 88 VAL A CA 1
ATOM 696 C C . VAL A 1 88 ? 2.551 -13.422 6.543 1 81.25 88 VAL A C 1
ATOM 698 O O . VAL A 1 88 ? 3.146 -14.141 5.734 1 81.25 88 VAL A O 1
ATOM 701 N N . GLN A 1 89 ? 2.717 -13.594 7.727 1 85.38 89 GLN A N 1
ATOM 702 C CA . GLN A 1 89 ? 3.617 -14.562 8.352 1 85.38 89 GLN A CA 1
ATOM 703 C C . GLN A 1 89 ? 3.334 -15.977 7.867 1 85.38 89 GLN A C 1
ATOM 705 O O . GLN A 1 89 ? 4.262 -16.75 7.594 1 85.38 89 GLN A O 1
ATOM 710 N N . GLY A 1 90 ? 2.102 -16.344 7.723 1 91.31 90 GLY A N 1
ATOM 711 C CA . GLY A 1 90 ? 1.739 -17.672 7.281 1 91.31 90 GLY A CA 1
ATOM 712 C C . GLY A 1 90 ? 2.268 -18.016 5.902 1 91.31 90 GLY A C 1
ATOM 713 O O . GLY A 1 90 ? 2.756 -19.125 5.672 1 91.31 90 GLY A O 1
ATOM 714 N N . MET A 1 91 ? 2.213 -17.094 5.035 1 93.38 91 MET A N 1
ATOM 715 C CA . MET A 1 91 ? 2.693 -17.297 3.67 1 93.38 91 MET A CA 1
ATOM 716 C C . MET A 1 91 ? 4.199 -17.531 3.654 1 93.38 91 MET A C 1
ATOM 718 O O . MET A 1 91 ? 4.684 -18.453 2.982 1 93.38 91 MET A O 1
ATOM 722 N N . SER A 1 92 ? 4.91 -16.719 4.359 1 95.06 92 SER A N 1
ATOM 723 C CA . SER A 1 92 ? 6.363 -16.844 4.398 1 95.06 92 SER A CA 1
ATOM 724 C C . SER A 1 92 ? 6.789 -18.188 4.949 1 95.06 92 SER A C 1
ATOM 726 O O . SER A 1 92 ? 7.691 -18.828 4.406 1 95.06 92 SER A O 1
ATOM 728 N N . ARG A 1 93 ? 6.121 -18.656 5.977 1 93.06 93 ARG A N 1
ATOM 729 C CA . ARG A 1 93 ? 6.465 -19.938 6.59 1 93.06 93 ARG A CA 1
ATOM 730 C C . ARG A 1 93 ? 6.133 -21.109 5.656 1 93.06 93 ARG A C 1
ATOM 732 O O . ARG A 1 93 ? 6.91 -22.047 5.539 1 93.06 93 ARG A O 1
ATOM 739 N N . ALA A 1 94 ? 4.965 -21 5.047 1 96 94 ALA A N 1
ATOM 740 C CA . ALA A 1 94 ? 4.578 -22.047 4.109 1 96 94 ALA A CA 1
ATOM 741 C C . ALA A 1 94 ? 5.531 -22.094 2.918 1 96 94 ALA A C 1
ATOM 743 O O . ALA A 1 94 ? 5.918 -23.172 2.469 1 96 94 ALA A O 1
ATOM 744 N N . LEU A 1 95 ? 5.891 -20.984 2.416 1 96.88 95 LEU A N 1
ATOM 745 C CA . LEU A 1 95 ? 6.816 -20.922 1.293 1 96.88 95 LEU A CA 1
ATOM 746 C C . LEU A 1 95 ? 8.18 -21.5 1.679 1 96.88 95 LEU A C 1
ATOM 748 O O . LEU A 1 95 ? 8.812 -22.188 0.881 1 96.88 95 LEU A O 1
ATOM 752 N N . ALA A 1 96 ? 8.625 -21.203 2.852 1 95.31 96 ALA A N 1
ATOM 753 C CA . ALA A 1 96 ? 9.914 -21.688 3.324 1 95.31 96 ALA A CA 1
ATOM 754 C C . ALA A 1 96 ? 9.977 -23.219 3.275 1 95.31 96 ALA A C 1
ATOM 756 O O . ALA A 1 96 ? 11.031 -23.797 2.996 1 95.31 96 ALA A O 1
ATOM 757 N N . ARG A 1 97 ? 8.883 -23.859 3.525 1 94.56 97 ARG A N 1
ATOM 758 C CA . ARG A 1 97 ? 8.836 -25.328 3.586 1 94.56 97 ARG A CA 1
ATOM 759 C C . ARG A 1 97 ? 9.047 -25.938 2.207 1 94.56 97 ARG A C 1
ATOM 761 O O . ARG A 1 97 ? 9.477 -27.094 2.094 1 94.56 97 ARG A O 1
ATOM 768 N N . VAL A 1 98 ? 8.789 -25.156 1.134 1 95.62 98 VAL A N 1
ATOM 769 C CA . VAL A 1 98 ? 8.93 -25.719 -0.207 1 95.62 98 VAL A CA 1
ATOM 770 C C . VAL A 1 98 ? 10.039 -24.984 -0.957 1 95.62 98 VAL A C 1
ATOM 772 O O . VAL A 1 98 ? 10.211 -25.172 -2.164 1 95.62 98 VAL A O 1
ATOM 775 N N . ALA A 1 99 ? 10.758 -24.109 -0.308 1 96.31 99 ALA A N 1
ATOM 776 C CA . ALA A 1 99 ? 11.75 -23.234 -0.927 1 96.31 99 ALA A CA 1
ATOM 777 C C . ALA A 1 99 ? 12.766 -24.047 -1.731 1 96.31 99 ALA A C 1
ATOM 779 O O . ALA A 1 99 ? 13.188 -23.625 -2.812 1 96.31 99 ALA A O 1
ATOM 780 N N . GLY A 1 100 ? 13.141 -25.172 -1.244 1 94.5 100 GLY A N 1
ATOM 781 C CA . GLY A 1 100 ? 14.156 -26 -1.892 1 94.5 100 GLY A CA 1
ATOM 782 C C . GLY A 1 100 ? 13.648 -26.703 -3.133 1 94.5 100 GLY A C 1
ATOM 783 O O . GLY A 1 100 ? 14.43 -27.281 -3.891 1 94.5 100 GLY A O 1
ATOM 784 N N . ARG A 1 101 ? 12.359 -26.625 -3.438 1 95.38 101 ARG A N 1
ATOM 785 C CA . ARG A 1 101 ? 11.75 -27.328 -4.555 1 95.38 101 ARG A CA 1
ATOM 786 C C . ARG A 1 101 ? 11.359 -26.375 -5.672 1 95.38 101 ARG A C 1
ATOM 788 O O . ARG A 1 101 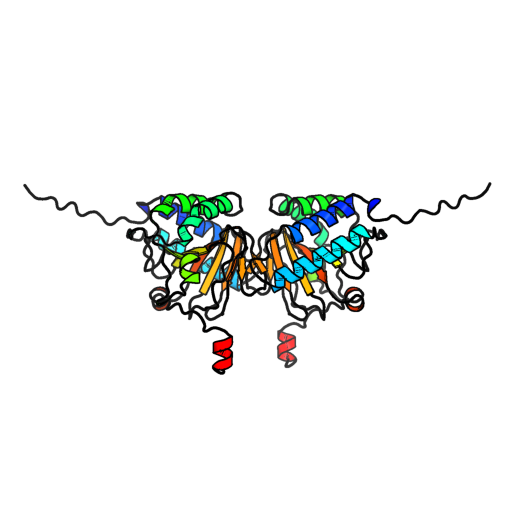? 10.836 -26.797 -6.703 1 95.38 101 ARG A O 1
ATOM 795 N N . LEU A 1 102 ? 11.602 -25.125 -5.473 1 96.81 102 LEU A N 1
ATOM 796 C CA . LEU A 1 102 ? 11.125 -24.109 -6.406 1 96.81 102 LEU A CA 1
ATOM 797 C C . LEU A 1 102 ? 12.016 -24.047 -7.645 1 96.81 102 LEU A C 1
ATOM 799 O O . LEU A 1 102 ? 13.227 -24.25 -7.559 1 96.81 102 LEU A O 1
ATOM 803 N N . THR A 1 103 ? 11.398 -23.812 -8.781 1 97.81 103 THR A N 1
ATOM 804 C CA . THR A 1 103 ? 12.094 -23.562 -10.039 1 97.81 103 THR A CA 1
ATOM 805 C C . THR A 1 103 ? 12.047 -22.078 -10.383 1 97.81 103 THR A C 1
ATOM 807 O O . THR A 1 103 ? 11.031 -21.578 -10.875 1 97.81 103 THR A O 1
ATOM 810 N N . TRP A 1 104 ? 13.094 -21.328 -10.109 1 98.06 104 TRP A N 1
ATOM 811 C CA . TRP A 1 104 ? 13.156 -19.906 -10.398 1 98.06 104 TRP A CA 1
ATOM 812 C C . TRP A 1 104 ? 13.539 -19.656 -11.859 1 98.06 104 TRP A C 1
ATOM 814 O O . TRP A 1 104 ? 14.422 -20.344 -12.398 1 98.06 104 TRP A O 1
ATOM 824 N N . GLU A 1 105 ? 12.812 -18.75 -12.477 1 96.69 105 GLU A N 1
ATOM 825 C CA . GLU A 1 105 ? 12.977 -18.469 -13.898 1 96.69 105 GLU A CA 1
ATOM 826 C C . GLU A 1 105 ? 12.977 -16.969 -14.172 1 96.69 105 GLU A C 1
ATOM 828 O O . GLU A 1 105 ? 12.609 -16.188 -13.297 1 96.69 105 GLU A O 1
ATOM 833 N N . TYR A 1 106 ? 13.406 -16.578 -15.336 1 96.06 106 TYR A N 1
ATOM 834 C CA . TYR A 1 106 ? 13.398 -15.172 -15.719 1 96.06 106 TYR A CA 1
ATOM 835 C C . TYR A 1 106 ? 12.141 -14.828 -16.5 1 96.06 106 TYR A C 1
ATOM 837 O O . TYR A 1 106 ? 11.625 -13.711 -16.406 1 96.06 106 TYR A O 1
ATOM 845 N N . GLY A 1 107 ? 11.656 -15.805 -17.281 1 92.31 107 GLY A N 1
ATOM 846 C CA . GLY A 1 107 ? 10.422 -15.641 -18.031 1 92.31 107 GLY A CA 1
ATOM 847 C C . GLY A 1 107 ? 10.586 -14.805 -19.281 1 92.31 107 GLY A C 1
ATOM 848 O O . GLY A 1 107 ? 9.625 -14.57 -20.016 1 92.31 107 GLY A O 1
ATOM 849 N N . TYR A 1 108 ? 11.75 -14.258 -19.547 1 92.06 108 TYR A N 1
ATOM 850 C CA . TYR A 1 108 ? 12.047 -13.484 -20.75 1 92.06 108 TYR A CA 1
ATOM 851 C C . TYR A 1 108 ? 13.094 -14.18 -21.609 1 92.06 108 TYR A C 1
ATOM 853 O O . TYR A 1 108 ? 13.977 -14.867 -21.094 1 92.06 108 TYR A O 1
ATOM 861 N N . GLU A 1 109 ? 12.922 -14.016 -22.859 1 87.38 109 GLU A N 1
ATOM 862 C CA . GLU A 1 109 ? 13.898 -14.586 -23.781 1 87.38 109 GLU A CA 1
ATOM 863 C C . GLU A 1 109 ? 15.281 -13.977 -23.562 1 87.38 109 GLU A C 1
ATOM 865 O O . GLU A 1 109 ? 16.281 -14.703 -23.516 1 87.38 109 GLU A O 1
ATOM 870 N N . LYS A 1 110 ? 15.328 -12.711 -23.453 1 88.69 110 LYS A N 1
ATOM 871 C CA . LYS A 1 110 ? 16.547 -11.969 -23.141 1 88.69 110 LYS A CA 1
ATOM 872 C C . LYS A 1 110 ? 16.359 -11.086 -21.906 1 88.69 110 LYS A C 1
ATOM 874 O O . LYS A 1 110 ? 15.422 -10.281 -21.859 1 88.69 110 LYS A O 1
ATOM 879 N N . VAL A 1 111 ? 17.219 -11.312 -20.953 1 91.31 111 VAL A N 1
ATOM 880 C CA . VAL A 1 111 ? 17.172 -10.508 -19.734 1 91.31 111 VAL A CA 1
ATOM 881 C C . VAL A 1 111 ? 18.453 -9.688 -19.609 1 91.31 111 VAL A C 1
ATOM 883 O O . VAL A 1 111 ? 19.562 -10.234 -19.719 1 91.31 111 VAL A O 1
ATOM 886 N N . PRO A 1 112 ? 18.25 -8.391 -19.5 1 91.5 112 PRO A N 1
ATOM 887 C CA . PRO A 1 112 ? 19.453 -7.594 -19.25 1 91.5 112 PRO A CA 1
ATOM 888 C C . PRO A 1 112 ? 20.297 -8.148 -18.109 1 91.5 112 PRO A C 1
ATOM 890 O O . PRO A 1 112 ? 19.75 -8.633 -17.109 1 91.5 112 PRO A O 1
ATOM 893 N N . LYS A 1 113 ? 21.594 -8.117 -18.281 1 92.31 113 LYS A N 1
ATOM 894 C CA . LYS A 1 113 ? 22.531 -8.703 -17.344 1 92.31 113 LYS A CA 1
ATOM 895 C C . LYS A 1 113 ? 22.297 -8.172 -15.922 1 92.31 113 LYS A C 1
ATOM 897 O O . LYS A 1 113 ? 22.266 -8.945 -14.961 1 92.31 113 LYS A O 1
ATOM 902 N N . ALA A 1 114 ? 22.141 -6.871 -15.828 1 92.06 114 ALA A N 1
ATOM 903 C CA . ALA A 1 114 ? 21.938 -6.262 -14.516 1 92.06 114 ALA A CA 1
ATOM 904 C C . ALA A 1 114 ? 20.672 -6.789 -13.852 1 92.06 114 ALA A C 1
ATOM 906 O O . ALA A 1 114 ? 20.656 -7.027 -12.641 1 92.06 114 ALA A O 1
ATOM 907 N N . LEU A 1 115 ? 19.672 -6.984 -14.594 1 95.62 115 LEU A N 1
ATOM 908 C CA . LEU A 1 115 ? 18.422 -7.477 -14.055 1 95.62 115 LEU A CA 1
ATOM 909 C C . LEU A 1 115 ? 18.516 -8.953 -13.688 1 95.62 115 LEU A C 1
ATOM 911 O O . LEU A 1 115 ? 17.906 -9.398 -12.711 1 95.62 115 LEU A O 1
ATOM 915 N N . ALA A 1 116 ? 19.312 -9.719 -14.422 1 96.56 116 ALA A N 1
ATOM 916 C CA . ALA A 1 116 ? 19.469 -11.156 -14.211 1 96.56 116 ALA A CA 1
ATOM 917 C C . ALA A 1 116 ? 20.016 -11.453 -12.82 1 96.56 116 ALA A C 1
ATOM 919 O O . ALA A 1 116 ? 19.766 -12.523 -12.258 1 96.56 116 ALA A O 1
ATOM 920 N N . ARG A 1 117 ? 20.656 -10.516 -12.25 1 97.06 117 ARG A N 1
ATOM 921 C CA . ARG A 1 117 ? 21.234 -10.703 -10.922 1 97.06 117 ARG A CA 1
ATOM 922 C C . ARG A 1 117 ? 20.219 -10.344 -9.828 1 97.06 117 ARG A C 1
ATOM 924 O O . ARG A 1 117 ? 20.406 -10.711 -8.664 1 97.06 117 ARG A O 1
ATOM 931 N N . LYS A 1 118 ? 19.141 -9.68 -10.234 1 98.19 118 LYS A N 1
ATOM 932 C CA . LYS A 1 118 ? 18.359 -9 -9.203 1 98.19 118 LYS A CA 1
ATOM 933 C C . LYS A 1 118 ? 16.906 -9.445 -9.227 1 98.19 118 LYS A C 1
ATOM 935 O O . LYS A 1 118 ? 16.094 -8.992 -8.422 1 98.19 118 LYS A O 1
ATOM 940 N N . TYR A 1 119 ? 16.594 -10.359 -10.125 1 98.06 119 TYR A N 1
ATOM 941 C CA . TYR A 1 119 ? 15.188 -10.703 -10.312 1 98.06 119 TYR A CA 1
ATOM 942 C C . TYR A 1 119 ? 15.031 -12.164 -10.711 1 98.06 119 TYR A C 1
ATOM 944 O O . TYR A 1 119 ? 15.867 -12.711 -11.438 1 98.06 119 TYR A O 1
ATOM 952 N N . ALA A 1 120 ? 14.023 -12.727 -10.219 1 98.5 120 ALA A N 1
ATOM 953 C CA . ALA A 1 120 ? 13.484 -13.984 -10.742 1 98.5 120 ALA A CA 1
ATOM 954 C C . ALA A 1 120 ? 12.086 -14.242 -10.195 1 98.5 120 ALA A C 1
ATOM 956 O O . ALA A 1 120 ? 11.672 -13.633 -9.203 1 98.5 120 ALA A O 1
ATOM 957 N N . TYR A 1 121 ? 11.391 -15.086 -10.906 1 98.25 121 TYR A N 1
ATOM 958 C CA . TYR A 1 121 ? 10.094 -15.516 -10.398 1 98.25 121 TYR A CA 1
ATOM 959 C C . TYR A 1 121 ? 9.969 -17.031 -10.422 1 98.25 121 TYR A C 1
ATOM 961 O O . TYR A 1 121 ? 10.805 -17.719 -11.016 1 98.25 121 TYR A O 1
ATOM 969 N N . CYS A 1 122 ? 8.977 -17.562 -9.742 1 97.69 122 CYS A N 1
ATOM 970 C CA . CYS A 1 122 ? 8.625 -18.984 -9.812 1 97.69 122 CYS A CA 1
ATOM 971 C C . CYS A 1 122 ? 7.113 -19.172 -9.82 1 97.69 122 CYS A C 1
ATOM 973 O O . CYS A 1 122 ? 6.379 -18.344 -9.258 1 97.69 122 CYS A O 1
ATOM 975 N N . GLU A 1 123 ? 6.711 -20.141 -10.5 1 96.94 123 GLU A N 1
ATOM 976 C CA . GLU A 1 123 ? 5.312 -20.562 -10.539 1 96.94 123 GLU A CA 1
ATOM 977 C C . GLU A 1 123 ? 5.047 -21.703 -9.57 1 96.94 123 GLU A C 1
ATOM 979 O O . GLU A 1 123 ? 5.809 -22.672 -9.523 1 96.94 123 GLU A O 1
ATOM 984 N N . ILE A 1 124 ? 4.043 -21.531 -8.758 1 97.38 124 ILE A N 1
ATOM 985 C CA . ILE A 1 124 ? 3.635 -22.562 -7.805 1 97.38 124 ILE A CA 1
ATOM 986 C C . ILE A 1 124 ? 2.477 -23.359 -8.383 1 97.38 124 ILE A C 1
ATOM 988 O O . ILE A 1 124 ? 2.414 -24.594 -8.219 1 97.38 124 ILE A O 1
ATOM 992 N N . LEU A 1 125 ? 1.6 -22.734 -8.914 1 98.06 125 LEU A N 1
ATOM 993 C CA . LEU A 1 125 ? 0.402 -23.281 -9.539 1 98.06 125 LEU A CA 1
ATOM 994 C C . LEU A 1 125 ? 0.189 -22.672 -10.922 1 98.06 125 LEU A C 1
ATOM 996 O O . LEU A 1 125 ? 0.276 -21.453 -11.094 1 98.06 125 LEU A O 1
ATOM 1000 N N . GLY A 1 126 ? -0.036 -23.391 -11.898 1 97.31 126 GLY A N 1
ATOM 1001 C CA . GLY A 1 126 ? -0.239 -22.953 -13.266 1 97.31 126 GLY A CA 1
ATOM 1002 C C . GLY A 1 126 ? 0.197 -23.984 -14.297 1 97.31 126 GLY A C 1
ATOM 1003 O O . GLY A 1 126 ? 0.559 -25.109 -13.938 1 97.31 126 GLY A O 1
ATOM 1004 N N . PRO A 1 127 ? 0.197 -23.641 -15.555 1 94.38 127 PRO A N 1
ATOM 1005 C CA . PRO A 1 127 ? 0.571 -24.578 -16.609 1 94.38 127 PRO A CA 1
ATOM 1006 C C . PRO A 1 127 ? 2.02 -25.062 -16.5 1 94.38 127 PRO A C 1
ATOM 1008 O O . PRO A 1 127 ? 2.346 -26.172 -16.922 1 94.38 127 PRO A O 1
ATOM 1011 N N . ARG A 1 128 ? 2.816 -24.297 -15.875 1 91.38 128 ARG A N 1
ATOM 1012 C CA . ARG A 1 128 ? 4.23 -24.641 -15.781 1 91.38 128 ARG A CA 1
ATOM 1013 C C . ARG A 1 128 ? 4.652 -24.844 -14.328 1 91.38 128 ARG A C 1
ATOM 1015 O O . ARG A 1 128 ? 5.844 -24.922 -14.023 1 91.38 128 ARG A O 1
ATOM 1022 N N . GLY A 1 129 ? 3.721 -24.75 -13.43 1 94.25 129 GLY A N 1
ATOM 1023 C CA . GLY A 1 129 ? 4.039 -24.938 -12.023 1 94.25 129 GLY A CA 1
ATOM 1024 C C . GLY A 1 129 ? 4.023 -26.406 -11.609 1 94.25 129 GLY A C 1
ATOM 1025 O O . GLY A 1 129 ? 3.574 -27.266 -12.359 1 94.25 129 GLY A O 1
ATOM 1026 N N . PRO A 1 130 ? 4.637 -26.688 -10.445 1 95.62 130 PRO A N 1
ATOM 1027 C CA . PRO A 1 130 ? 4.527 -28.031 -9.906 1 95.62 130 PRO A CA 1
ATOM 1028 C C . PRO A 1 130 ? 3.076 -28.5 -9.75 1 95.62 130 PRO A C 1
ATOM 1030 O O . PRO A 1 130 ? 2.773 -29.672 -9.938 1 95.62 130 PRO A O 1
ATOM 1033 N N . ILE A 1 131 ? 2.232 -27.562 -9.336 1 96.88 131 ILE A N 1
ATOM 1034 C CA . ILE A 1 131 ? 0.806 -27.875 -9.289 1 96.88 131 ILE A CA 1
ATOM 1035 C C . ILE A 1 131 ? 0.151 -27.453 -10.609 1 96.88 131 ILE A C 1
ATOM 1037 O O . ILE A 1 131 ? 0.041 -26.266 -10.898 1 96.88 131 ILE A O 1
ATOM 1041 N N . CYS A 1 132 ? -0.361 -28.406 -11.305 1 95.19 132 CYS A N 1
ATOM 1042 C CA . CYS A 1 132 ? -0.845 -28.156 -12.656 1 95.19 132 CYS A CA 1
ATOM 1043 C C . CYS A 1 132 ? -2.252 -27.562 -12.633 1 95.19 132 CYS A C 1
ATOM 1045 O O . CYS A 1 132 ? -3.146 -28.125 -11.992 1 95.19 132 CYS A O 1
ATOM 1047 N N . ALA A 1 133 ? -2.393 -26.453 -13.273 1 95.81 133 ALA A N 1
ATOM 1048 C CA . ALA A 1 133 ? -3.682 -25.781 -13.414 1 95.81 133 ALA A CA 1
ATOM 1049 C C . ALA A 1 133 ? -3.727 -24.953 -14.695 1 95.81 133 ALA A C 1
ATOM 1051 O O . ALA A 1 133 ? -2.691 -24.484 -15.172 1 95.81 133 ALA A O 1
ATOM 1052 N N . GLU A 1 134 ? -4.93 -24.719 -15.234 1 94 134 GLU A N 1
ATOM 1053 C CA . GLU A 1 134 ? -5.023 -24.047 -16.531 1 94 134 GLU A CA 1
ATOM 1054 C C . GLU A 1 134 ? -5.66 -22.672 -16.406 1 94 134 GLU A C 1
ATOM 1056 O O . GLU A 1 134 ? -5.52 -21.828 -17.297 1 94 134 GLU A O 1
ATOM 1061 N N . ARG A 1 135 ? -6.316 -22.328 -15.297 1 92.44 135 ARG A N 1
ATOM 1062 C CA . ARG A 1 135 ? -7.129 -21.109 -15.266 1 92.44 135 ARG A CA 1
ATOM 1063 C C . ARG A 1 135 ? -6.598 -20.125 -14.234 1 92.44 135 ARG A C 1
ATOM 1065 O O . ARG A 1 135 ? -7.219 -19.078 -13.984 1 92.44 135 ARG A O 1
ATOM 1072 N N . LEU A 1 136 ? -5.586 -20.453 -13.672 1 98.25 136 LEU A N 1
ATOM 1073 C CA . LEU A 1 136 ? -5 -19.625 -12.617 1 98.25 136 LEU A CA 1
ATOM 1074 C C . LEU A 1 136 ? -3.496 -19.859 -12.516 1 98.25 136 LEU A C 1
ATOM 1076 O O . LEU A 1 136 ? -3.041 -21.016 -12.57 1 98.25 136 LEU A O 1
ATOM 1080 N N . ILE A 1 137 ? -2.77 -18.828 -12.461 1 98.5 137 ILE A N 1
ATOM 1081 C CA . ILE A 1 137 ? -1.354 -18.953 -12.125 1 98.5 137 ILE A CA 1
ATOM 1082 C C . ILE A 1 137 ? -1.078 -18.266 -10.789 1 98.5 137 ILE A C 1
ATOM 1084 O O . ILE A 1 137 ? -1.516 -17.141 -10.57 1 98.5 137 ILE A O 1
ATOM 1088 N N . LEU A 1 138 ? -0.435 -18.922 -9.883 1 98.81 138 LEU A N 1
ATOM 1089 C CA . LEU A 1 138 ? 0.092 -18.375 -8.641 1 98.81 138 LEU A CA 1
ATOM 1090 C C . LEU A 1 138 ? 1.605 -18.547 -8.57 1 98.81 138 LEU A C 1
ATOM 1092 O O . LEU A 1 138 ? 2.145 -19.547 -9.023 1 98.81 138 LEU A O 1
ATOM 1096 N N . GLY A 1 139 ? 2.238 -17.609 -8 1 98.56 139 GLY A N 1
ATOM 1097 C CA . GLY A 1 139 ? 3.68 -17.719 -7.836 1 98.56 139 GLY A CA 1
ATOM 1098 C C . GLY A 1 139 ? 4.266 -16.594 -7.004 1 98.56 139 GLY A C 1
ATOM 1099 O O . GLY A 1 139 ? 3.549 -15.938 -6.25 1 98.56 139 GLY A O 1
ATOM 1100 N N . PHE A 1 140 ? 5.555 -16.5 -7.082 1 98.62 140 PHE A N 1
ATOM 1101 C CA . PHE A 1 140 ? 6.297 -15.469 -6.363 1 98.62 140 PHE A CA 1
ATOM 1102 C C . PHE A 1 140 ? 7.316 -14.797 -7.277 1 98.62 140 PHE A C 1
ATOM 1104 O O . PHE A 1 140 ? 7.848 -15.43 -8.195 1 98.62 140 PHE A O 1
ATOM 1111 N N . VAL A 1 141 ? 7.531 -13.586 -7.039 1 98.69 141 VAL A N 1
ATOM 1112 C CA . VAL A 1 141 ? 8.633 -12.859 -7.664 1 98.69 141 VAL A CA 1
ATOM 1113 C C . VAL A 1 141 ? 9.539 -12.273 -6.59 1 98.69 141 VAL A C 1
ATOM 1115 O O . VAL A 1 141 ? 9.055 -11.742 -5.582 1 98.69 141 VAL A O 1
ATOM 1118 N N . LEU A 1 142 ? 10.805 -12.414 -6.789 1 98.75 142 LEU A N 1
ATOM 1119 C CA . LEU A 1 142 ? 11.828 -11.961 -5.855 1 98.75 142 LEU A CA 1
ATOM 1120 C C . LEU A 1 142 ? 12.711 -10.891 -6.488 1 98.75 142 LEU A C 1
ATOM 1122 O O . LEU A 1 142 ? 13.141 -11.031 -7.633 1 98.75 142 LEU A O 1
ATOM 1126 N N . PHE A 1 143 ? 12.883 -9.812 -5.754 1 98.81 143 PHE A N 1
ATOM 1127 C CA . PHE A 1 143 ? 13.766 -8.727 -6.172 1 98.81 143 PHE A CA 1
ATOM 1128 C C . PHE A 1 143 ? 14.852 -8.484 -5.133 1 98.81 143 PHE A C 1
ATOM 1130 O O . PHE A 1 143 ? 14.586 -8.477 -3.932 1 98.81 143 PHE A O 1
ATOM 1137 N N . ALA A 1 144 ? 16.047 -8.281 -5.621 1 98.12 144 ALA A N 1
ATOM 1138 C CA . ALA A 1 144 ? 17.125 -7.801 -4.75 1 98.12 144 ALA A CA 1
ATOM 1139 C C . ALA A 1 144 ? 16.891 -6.352 -4.344 1 98.12 144 ALA A C 1
ATOM 1141 O O . ALA A 1 144 ? 16.062 -5.656 -4.938 1 98.12 144 ALA A O 1
ATOM 1142 N N . PRO A 1 145 ? 17.609 -5.926 -3.289 1 96.94 145 PRO A N 1
ATOM 1143 C CA . PRO A 1 145 ? 17.562 -4.496 -2.965 1 96.94 145 PRO A CA 1
ATOM 1144 C C . PRO A 1 145 ? 17.984 -3.609 -4.129 1 96.94 145 PRO A C 1
ATOM 1146 O O . PRO A 1 145 ? 18.766 -4.047 -4.984 1 96.94 145 PRO A O 1
ATOM 1149 N N . SER A 1 146 ? 17.422 -2.369 -4.184 1 96.25 146 SER A N 1
ATOM 1150 C CA . SER A 1 146 ? 17.797 -1.366 -5.18 1 96.25 146 SER A CA 1
ATOM 1151 C C . SER A 1 146 ? 17.641 -1.913 -6.594 1 96.25 146 SER A C 1
ATOM 1153 O O . SER A 1 146 ? 18.562 -1.849 -7.398 1 96.25 146 SER A O 1
ATOM 1155 N N . THR A 1 147 ? 16.484 -2.451 -6.867 1 97.88 147 THR A N 1
ATOM 1156 C CA . THR A 1 147 ? 16.172 -3.016 -8.18 1 97.88 147 THR A CA 1
ATOM 1157 C C . THR A 1 147 ? 15.156 -2.148 -8.906 1 97.88 147 THR A C 1
ATOM 1159 O O . THR A 1 147 ? 14.203 -1.648 -8.305 1 97.88 147 THR A O 1
ATOM 1162 N N . THR A 1 148 ? 15.352 -1.957 -10.125 1 96.94 148 THR A N 1
ATOM 1163 C CA . THR A 1 148 ? 14.328 -1.477 -11.047 1 96.94 148 THR A CA 1
ATOM 1164 C C . THR A 1 148 ? 13.883 -2.588 -11.992 1 96.94 148 THR A C 1
ATOM 1166 O O . THR A 1 148 ? 14.695 -3.111 -12.758 1 96.94 148 THR A O 1
ATOM 1169 N N . TYR A 1 149 ? 12.742 -3.084 -11.844 1 97.62 149 TYR A N 1
ATOM 1170 C CA . TYR A 1 149 ? 12.109 -3.957 -12.82 1 97.62 149 TYR A CA 1
ATOM 1171 C C . TYR A 1 149 ? 11.414 -3.145 -13.906 1 97.62 149 TYR A C 1
ATOM 1173 O O . TYR A 1 149 ? 10.406 -2.477 -13.648 1 97.62 149 TYR A O 1
ATOM 1181 N N . PRO A 1 150 ? 11.898 -3.244 -15.094 1 95.81 150 PRO A N 1
ATOM 1182 C CA . PRO A 1 150 ? 11.508 -2.295 -16.141 1 95.81 150 PRO A CA 1
ATOM 1183 C C . PRO A 1 150 ? 10.016 -2.354 -16.453 1 95.81 150 PRO A C 1
ATOM 1185 O O . PRO A 1 150 ? 9.352 -3.342 -16.141 1 95.81 150 PRO A O 1
ATOM 1188 N N . GLN A 1 151 ? 9.609 -1.285 -17.094 1 95.12 151 GLN A N 1
ATOM 1189 C CA . GLN A 1 151 ? 8.227 -1.155 -17.531 1 95.12 151 GLN A CA 1
ATOM 1190 C C . GLN A 1 151 ? 7.809 -2.342 -18.391 1 95.12 151 GLN A C 1
ATOM 1192 O O . GLN A 1 151 ? 8.57 -2.783 -19.266 1 95.12 151 GLN A O 1
ATOM 1197 N N . HIS A 1 152 ? 6.617 -2.932 -18.125 1 94.38 152 HIS A N 1
ATOM 1198 C CA . HIS A 1 152 ? 6.074 -4.066 -18.875 1 94.38 152 HIS A CA 1
ATOM 1199 C C . HIS A 1 152 ? 4.562 -4.168 -18.703 1 94.38 152 HIS A C 1
ATOM 1201 O O . HIS A 1 152 ? 3.973 -3.406 -17.922 1 94.38 152 HIS A O 1
ATOM 1207 N N . SER A 1 153 ? 3.918 -4.973 -19.484 1 93 153 SER A N 1
ATOM 1208 C CA . SER A 1 153 ? 2.486 -5.23 -19.375 1 93 153 SER A CA 1
ATOM 1209 C C . SER A 1 153 ? 2.154 -6.668 -19.766 1 93 153 SER A C 1
ATOM 1211 O O . SER A 1 153 ? 2.996 -7.379 -20.312 1 93 153 SER A O 1
ATOM 1213 N N . HIS A 1 154 ? 1.032 -7.102 -19.391 1 92.81 154 HIS A N 1
ATOM 1214 C CA . HIS A 1 154 ? 0.518 -8.43 -19.719 1 92.81 154 HIS A CA 1
ATOM 1215 C C . HIS A 1 154 ? -0.758 -8.328 -20.547 1 92.81 154 HIS A C 1
ATOM 1217 O O . HIS A 1 154 ? -1.789 -7.863 -20.062 1 92.81 154 HIS A O 1
ATOM 1223 N N . LYS A 1 155 ? -0.645 -8.836 -21.734 1 92.19 155 LYS A N 1
ATOM 1224 C CA . LYS A 1 155 ? -1.811 -8.781 -22.625 1 92.19 155 LYS A CA 1
ATOM 1225 C C . LYS A 1 155 ? -2.861 -9.805 -22.203 1 92.19 155 LYS A C 1
ATOM 1227 O O . LYS A 1 155 ? -2.561 -10.992 -22.078 1 92.19 155 LYS A O 1
ATOM 1232 N N . ASP A 1 156 ? -4.043 -9.406 -21.922 1 94.56 156 ASP A N 1
ATOM 1233 C CA . ASP A 1 156 ? -5.215 -10.234 -21.656 1 94.56 156 ASP A CA 1
ATOM 1234 C C . ASP A 1 156 ? -5.039 -11.047 -20.375 1 94.56 156 ASP A C 1
ATOM 1236 O O . ASP A 1 156 ? -5.617 -12.125 -20.234 1 94.56 156 ASP A O 1
ATOM 1240 N N . ILE A 1 157 ? -4.18 -10.664 -19.578 1 96.5 157 ILE A N 1
ATOM 1241 C CA . ILE A 1 157 ? -3.973 -11.266 -18.266 1 96.5 157 ILE A CA 1
ATOM 1242 C C . ILE A 1 157 ? -4.121 -10.195 -17.172 1 96.5 157 ILE A C 1
ATOM 1244 O O . ILE A 1 157 ? -3.57 -9.094 -17.297 1 96.5 157 ILE A O 1
ATOM 1248 N N . GLU A 1 158 ? -4.945 -10.43 -16.25 1 97.06 158 GLU A N 1
ATOM 1249 C CA . GLU A 1 158 ? -5.031 -9.602 -15.047 1 97.06 158 GLU A CA 1
ATOM 1250 C C . GLU A 1 158 ? -4.086 -10.109 -13.961 1 97.06 158 GLU A C 1
ATOM 1252 O O . GLU A 1 158 ? -4.059 -11.305 -13.664 1 97.06 158 GLU A O 1
ATOM 1257 N N . GLU A 1 159 ? -3.344 -9.195 -13.438 1 97.81 159 GLU A N 1
ATOM 1258 C CA . GLU A 1 159 ? -2.309 -9.531 -12.469 1 97.81 159 GLU A CA 1
ATOM 1259 C C . GLU A 1 159 ? -2.549 -8.82 -11.133 1 97.81 159 GLU A C 1
ATOM 1261 O O . GLU A 1 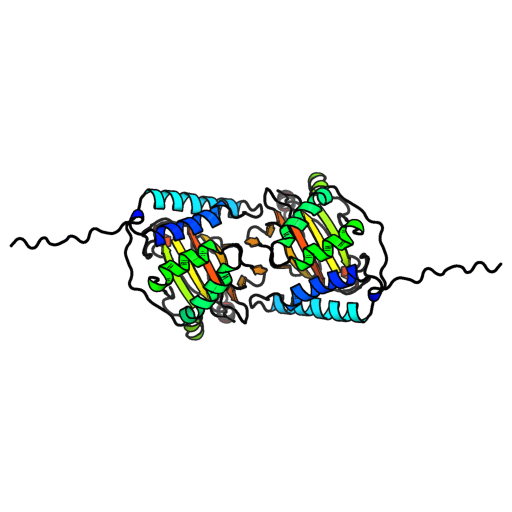159 ? -2.875 -7.633 -11.109 1 97.81 159 GLU A O 1
ATOM 1266 N N . SER A 1 160 ? -2.426 -9.547 -10.078 1 98.56 160 SER A N 1
ATOM 1267 C CA . SER A 1 160 ? -2.342 -8.898 -8.766 1 98.56 160 SER A CA 1
ATOM 1268 C C . SER A 1 160 ? -1.077 -9.32 -8.023 1 98.56 160 SER A C 1
ATOM 1270 O O . SER A 1 160 ? -0.578 -10.43 -8.219 1 98.56 160 SER A O 1
ATOM 1272 N N . TYR A 1 161 ? -0.562 -8.414 -7.254 1 98.31 161 TYR A N 1
ATOM 1273 C CA . TYR A 1 161 ? 0.523 -8.672 -6.312 1 98.31 161 TYR A CA 1
ATOM 1274 C C . TYR A 1 161 ? 0.038 -8.547 -4.875 1 98.31 161 TYR A C 1
ATOM 1276 O O . TYR A 1 161 ? -0.767 -7.664 -4.559 1 98.31 161 TYR A O 1
ATOM 1284 N N . ILE A 1 162 ? 0.536 -9.375 -4.031 1 97.44 162 ILE A N 1
ATOM 1285 C CA . ILE A 1 162 ? 0.494 -9.164 -2.586 1 97.44 162 ILE A CA 1
ATOM 1286 C C . ILE A 1 162 ? 1.907 -8.938 -2.057 1 97.44 162 ILE A C 1
ATOM 1288 O O . ILE A 1 162 ? 2.811 -9.742 -2.305 1 97.44 162 ILE A O 1
ATOM 1292 N N . SER A 1 163 ? 2.051 -7.844 -1.382 1 96.44 163 SER A N 1
ATOM 1293 C CA . SER A 1 163 ? 3.344 -7.527 -0.786 1 96.44 163 SER A CA 1
ATOM 1294 C C . SER A 1 163 ? 3.646 -8.438 0.398 1 96.44 163 SER A C 1
ATOM 1296 O O . SER A 1 163 ? 2.973 -8.375 1.428 1 96.44 163 SER A O 1
ATOM 1298 N N . VAL A 1 164 ? 4.703 -9.25 0.305 1 96.31 164 VAL A N 1
ATOM 1299 C CA . VAL A 1 164 ? 5.027 -10.219 1.352 1 96.31 164 VAL A CA 1
ATOM 1300 C C . VAL A 1 164 ? 6.16 -9.672 2.221 1 96.31 164 VAL A C 1
ATOM 1302 O O . VAL A 1 164 ? 6.082 -9.711 3.451 1 96.31 164 VAL A O 1
ATOM 1305 N N . ALA A 1 165 ? 7.168 -9.18 1.523 1 94.94 165 ALA A N 1
ATOM 1306 C CA . ALA A 1 165 ? 8.352 -8.68 2.219 1 94.94 165 ALA A CA 1
ATOM 1307 C C . ALA A 1 165 ? 9 -7.539 1.442 1 94.94 165 ALA A C 1
ATOM 1309 O O . ALA A 1 165 ? 9.062 -7.574 0.212 1 94.94 165 ALA A O 1
ATOM 1310 N N . GLY A 1 166 ? 9.516 -6.594 2.217 1 93.69 166 GLY A N 1
ATOM 1311 C CA . GLY A 1 166 ? 10.234 -5.484 1.608 1 93.69 166 GLY A CA 1
ATOM 1312 C C . GLY A 1 166 ? 9.32 -4.41 1.055 1 93.69 166 GLY A C 1
ATOM 1313 O O . GLY A 1 166 ? 8.156 -4.68 0.73 1 93.69 166 GLY A O 1
ATOM 1314 N N . ALA A 1 167 ? 9.773 -3.254 0.966 1 93.31 167 ALA A N 1
ATOM 1315 C CA . ALA A 1 167 ? 9.023 -2.131 0.408 1 93.31 167 ALA A CA 1
ATOM 1316 C C . ALA A 1 167 ? 9.312 -1.962 -1.08 1 93.31 167 ALA A C 1
ATOM 1318 O O . ALA A 1 167 ? 10.438 -2.193 -1.528 1 93.31 167 ALA A O 1
ATOM 1319 N N . TRP A 1 168 ? 8.328 -1.589 -1.781 1 97.75 168 TRP A N 1
ATOM 1320 C CA . TRP A 1 168 ? 8.438 -1.421 -3.227 1 97.75 168 TRP A CA 1
ATOM 1321 C C . TRP A 1 168 ? 7.402 -0.422 -3.738 1 97.75 168 TRP A C 1
ATOM 1323 O O . TRP A 1 168 ? 6.469 -0.061 -3.02 1 97.75 168 TRP A O 1
ATOM 1333 N N . SER A 1 169 ? 7.699 0.096 -4.859 1 97.81 169 SER A N 1
ATOM 1334 C CA . SER A 1 169 ? 6.801 1.012 -5.555 1 97.81 169 SER A CA 1
ATOM 1335 C C . SER A 1 169 ? 6.453 0.497 -6.945 1 97.81 169 SER A C 1
ATOM 1337 O O . SER A 1 169 ? 7.277 -0.151 -7.598 1 97.81 169 SER A O 1
ATOM 1339 N N . GLU A 1 170 ? 5.234 0.77 -7.25 1 96.19 170 GLU A N 1
ATOM 1340 C CA . GLU A 1 170 ? 4.852 0.676 -8.656 1 96.19 170 GLU A CA 1
ATOM 1341 C C . GLU A 1 170 ? 4.629 2.059 -9.258 1 96.19 170 GLU A C 1
ATOM 1343 O O . GLU A 1 170 ? 3.873 2.867 -8.719 1 96.19 170 GLU A O 1
ATOM 1348 N N . ASN A 1 171 ? 5.219 2.533 -10.297 1 93.12 171 ASN A N 1
ATOM 1349 C CA . ASN A 1 171 ? 5.066 3.766 -11.062 1 93.12 171 ASN A CA 1
ATOM 1350 C C . ASN A 1 171 ? 5.238 5 -10.172 1 93.12 171 ASN A C 1
ATOM 1352 O O . ASN A 1 171 ? 4.551 6.004 -10.359 1 93.12 171 ASN A O 1
ATOM 1356 N N . ASP A 1 172 ? 5.723 5.086 -9.141 1 94.06 172 ASP A N 1
ATOM 1357 C CA . ASP A 1 172 ? 6.062 6.211 -8.273 1 94.06 172 ASP A CA 1
ATOM 1358 C C . ASP A 1 172 ? 4.852 6.672 -7.469 1 94.06 172 ASP A C 1
ATOM 1360 O O . ASP A 1 172 ? 4.836 7.785 -6.938 1 94.06 172 ASP A O 1
ATOM 1364 N N . ALA A 1 173 ? 3.814 5.941 -7.457 1 93.38 173 ALA A N 1
ATOM 1365 C CA . ALA A 1 173 ? 2.564 6.395 -6.855 1 93.38 173 ALA A CA 1
ATOM 1366 C C . ALA A 1 173 ? 2.529 6.074 -5.363 1 93.38 173 ALA A C 1
ATOM 1368 O O . ALA A 1 173 ? 1.89 6.789 -4.586 1 93.38 173 ALA A O 1
ATOM 1369 N N . ALA A 1 174 ? 3.174 5.027 -4.996 1 97.31 174 ALA A N 1
ATOM 1370 C CA . ALA A 1 174 ? 3.1 4.578 -3.609 1 97.31 174 ALA A CA 1
ATOM 1371 C C . ALA A 1 174 ? 4.312 3.73 -3.238 1 97.31 174 ALA A C 1
ATOM 1373 O O . ALA A 1 174 ? 5.023 3.234 -4.117 1 97.31 174 ALA A O 1
ATOM 1374 N N . VAL A 1 175 ? 4.516 3.734 -1.987 1 97.38 175 VAL A N 1
ATOM 1375 C CA . VAL A 1 175 ? 5.32 2.674 -1.39 1 97.38 175 VAL A CA 1
ATOM 1376 C C . VAL A 1 175 ? 4.414 1.677 -0.674 1 97.38 175 VAL A C 1
ATOM 1378 O O . VAL A 1 175 ? 3.672 2.047 0.239 1 97.38 175 VAL A O 1
ATOM 1381 N N . HIS A 1 176 ? 4.516 0.454 -1.069 1 96.62 176 HIS A N 1
ATOM 1382 C CA . HIS A 1 176 ? 3.582 -0.553 -0.574 1 96.62 176 HIS A CA 1
ATOM 1383 C C . HIS A 1 176 ? 4.188 -1.339 0.585 1 96.62 176 HIS A C 1
ATOM 1385 O O . HIS A 1 176 ? 5.27 -1.915 0.452 1 96.62 176 HIS A O 1
ATOM 1391 N N . ALA A 1 177 ? 3.486 -1.343 1.68 1 93.44 177 ALA A N 1
ATOM 1392 C CA . ALA A 1 177 ? 3.881 -2.131 2.844 1 93.44 177 ALA A CA 1
ATOM 1393 C C . ALA A 1 177 ? 3.414 -3.578 2.711 1 93.44 177 ALA A C 1
ATOM 1395 O O . ALA A 1 177 ? 2.531 -3.881 1.904 1 93.44 177 ALA A O 1
ATOM 1396 N N . PRO A 1 178 ? 4.078 -4.492 3.479 1 92.5 178 PRO A N 1
ATOM 1397 C CA . PRO A 1 178 ? 3.582 -5.871 3.494 1 92.5 178 PRO A CA 1
ATOM 1398 C C . PRO A 1 178 ? 2.094 -5.957 3.822 1 92.5 178 PRO A C 1
ATOM 1400 O O . PRO A 1 178 ? 1.609 -5.242 4.707 1 92.5 178 PRO A O 1
ATOM 1403 N N . GLY A 1 179 ? 1.396 -6.773 3.016 1 93.12 179 GLY A N 1
ATOM 1404 C CA . GLY A 1 179 ? -0.041 -6.922 3.189 1 93.12 179 GLY A CA 1
ATOM 1405 C C . GLY A 1 179 ? -0.85 -6.133 2.178 1 93.12 179 GLY A C 1
ATOM 1406 O O . GLY A 1 179 ? -2.057 -6.344 2.039 1 93.12 179 GLY A O 1
ATOM 1407 N N . SER A 1 180 ? -0.232 -5.242 1.493 1 96.25 180 SER A N 1
ATOM 1408 C CA . SER A 1 180 ? -0.912 -4.5 0.435 1 96.25 180 SER A CA 1
ATOM 1409 C C . SER A 1 180 ? -1.22 -5.398 -0.758 1 96.25 180 SER A C 1
ATOM 1411 O O . SER A 1 180 ? -0.5 -6.367 -1.016 1 96.25 180 SER A O 1
ATOM 1413 N N . LEU A 1 181 ? -2.271 -5.102 -1.451 1 97.69 181 LEU A N 1
ATOM 1414 C CA . LEU A 1 181 ? -2.648 -5.777 -2.689 1 97.69 181 LEU A CA 1
ATOM 1415 C C . LEU A 1 181 ? -2.723 -4.785 -3.846 1 97.69 181 LEU A C 1
ATOM 1417 O O . LEU A 1 181 ? -3.383 -3.748 -3.738 1 97.69 181 LEU A O 1
ATOM 1421 N N . ILE A 1 182 ? -2.025 -5.07 -4.918 1 98.19 182 ILE A N 1
ATOM 1422 C CA . ILE A 1 182 ? -1.981 -4.227 -6.105 1 98.19 182 ILE A CA 1
ATOM 1423 C C . ILE A 1 182 ? -2.611 -4.961 -7.285 1 98.19 182 ILE A C 1
ATOM 1425 O O . ILE A 1 182 ? -2.367 -6.152 -7.484 1 98.19 182 ILE A O 1
ATOM 1429 N N . LEU A 1 183 ? -3.428 -4.262 -8.008 1 98.25 183 LEU A N 1
ATOM 1430 C CA . LEU A 1 183 ? -4.098 -4.852 -9.164 1 98.25 183 LEU A CA 1
ATOM 1431 C C . LEU A 1 183 ? -3.648 -4.18 -10.453 1 98.25 183 LEU A C 1
ATOM 1433 O O . LEU A 1 183 ? -3.73 -2.959 -10.586 1 98.25 183 LEU A O 1
ATOM 1437 N N . ASN A 1 184 ? -3.109 -4.938 -11.359 1 97.19 184 ASN A N 1
ATOM 1438 C CA . ASN A 1 184 ? -2.785 -4.5 -12.711 1 97.19 184 ASN A CA 1
ATOM 1439 C C . ASN A 1 184 ? -3.762 -5.074 -13.734 1 97.19 184 ASN A C 1
ATOM 1441 O O . ASN A 1 184 ? -3.715 -6.266 -14.047 1 97.19 184 ASN A O 1
ATOM 1445 N N . ARG A 1 185 ? -4.539 -4.18 -14.258 1 95.88 185 ARG A N 1
ATOM 1446 C CA . ARG A 1 185 ? -5.488 -4.594 -15.281 1 95.88 185 ARG A CA 1
ATOM 1447 C C . ARG A 1 185 ? -4.77 -5.004 -16.562 1 95.88 185 ARG A C 1
ATOM 1449 O O . ARG A 1 185 ? -3.607 -4.645 -16.766 1 95.88 185 ARG A O 1
ATOM 1456 N N . PRO A 1 186 ? -5.492 -5.812 -17.406 1 94.75 186 PRO A N 1
ATOM 1457 C CA . PRO A 1 186 ? -4.844 -6.227 -18.656 1 94.75 186 PRO A CA 1
ATOM 1458 C C . PRO A 1 186 ? -4.352 -5.043 -19.484 1 94.75 186 PRO A C 1
ATOM 1460 O O . PRO A 1 186 ? -5.09 -4.074 -19.672 1 94.75 186 PRO A O 1
ATOM 1463 N N . GLY A 1 187 ? -3.125 -5.121 -19.875 1 92.62 187 GLY A N 1
ATOM 1464 C CA . GLY A 1 187 ? -2.578 -4.129 -20.781 1 92.62 187 GLY A CA 1
ATOM 1465 C C . GLY A 1 187 ? -1.995 -2.924 -20.078 1 92.62 187 GLY A C 1
ATOM 1466 O O . GLY A 1 187 ? -1.325 -2.094 -20.688 1 92.62 187 GLY A O 1
ATOM 1467 N N . LEU A 1 188 ? -2.209 -2.734 -18.828 1 92.69 188 LEU A N 1
ATOM 1468 C CA . LEU A 1 188 ? -1.694 -1.587 -18.094 1 92.69 188 LEU A CA 1
ATOM 1469 C C . LEU A 1 188 ? -0.195 -1.727 -17.844 1 92.69 188 LEU A C 1
ATOM 1471 O O . LEU A 1 188 ? 0.252 -2.715 -17.266 1 92.69 188 LEU A O 1
ATOM 1475 N N . GLU A 1 189 ? 0.568 -0.74 -18.297 1 94.12 189 GLU A N 1
ATOM 1476 C CA . GLU A 1 189 ? 2.014 -0.735 -18.094 1 94.12 189 GLU A CA 1
ATOM 1477 C C . GLU A 1 189 ? 2.367 -0.387 -16.656 1 94.12 189 GLU A C 1
ATOM 1479 O O . GLU A 1 189 ? 1.733 0.476 -16.047 1 94.12 189 GLU A O 1
ATOM 1484 N N . HIS A 1 190 ? 3.389 -1.096 -16.141 1 95.88 190 HIS A N 1
ATOM 1485 C CA . HIS A 1 190 ? 3.842 -0.803 -14.789 1 95.88 190 HIS A CA 1
ATOM 1486 C C . HIS A 1 190 ? 5.32 -1.141 -14.617 1 95.88 190 HIS A C 1
ATOM 1488 O O . HIS A 1 190 ? 5.855 -1.987 -15.336 1 95.88 190 HIS A O 1
ATOM 1494 N N . ARG A 1 191 ? 5.922 -0.345 -13.867 1 97.19 191 ARG A N 1
ATOM 1495 C CA . ARG A 1 191 ? 7.316 -0.447 -13.453 1 97.19 191 ARG A CA 1
ATOM 1496 C C . ARG A 1 191 ? 7.422 -0.646 -11.945 1 97.19 191 ARG A C 1
ATOM 1498 O O . ARG A 1 191 ? 6.645 -0.073 -11.18 1 97.19 191 ARG A O 1
ATOM 1505 N N . ILE A 1 192 ? 8.391 -1.511 -11.516 1 98 192 ILE A N 1
ATOM 1506 C CA . ILE A 1 192 ? 8.57 -1.76 -10.094 1 98 192 ILE A CA 1
ATOM 1507 C C . ILE A 1 192 ? 9.953 -1.277 -9.656 1 98 192 ILE A C 1
ATOM 1509 O O . ILE A 1 192 ? 10.945 -1.5 -10.352 1 98 192 ILE A O 1
ATOM 1513 N N . THR A 1 193 ? 10.016 -0.607 -8.555 1 98.25 193 THR A N 1
ATOM 1514 C CA . THR A 1 193 ? 11.266 -0.272 -7.895 1 98.25 193 THR A CA 1
ATOM 1515 C C . THR A 1 193 ? 11.25 -0.725 -6.438 1 98.25 193 THR A C 1
ATOM 1517 O O . THR A 1 193 ? 10.195 -0.711 -5.793 1 98.25 193 THR A O 1
ATOM 1520 N N . THR A 1 194 ? 12.453 -1.177 -5.953 1 97.94 194 THR A N 1
ATOM 1521 C CA . THR A 1 194 ? 12.516 -1.663 -4.578 1 97.94 194 THR A CA 1
ATOM 1522 C C . THR A 1 194 ? 13.391 -0.75 -3.721 1 97.94 194 THR A C 1
ATOM 1524 O O . THR A 1 194 ? 14.141 0.072 -4.25 1 97.94 194 THR A O 1
ATOM 1527 N N . GLY A 1 195 ? 13.211 -0.831 -2.447 1 95.44 195 GLY A N 1
ATOM 1528 C CA . GLY A 1 195 ? 14.039 -0.094 -1.511 1 95.44 195 GLY A CA 1
ATOM 1529 C C . GLY A 1 195 ? 15.508 -0.485 -1.58 1 95.44 195 GLY A C 1
ATOM 1530 O O . GLY A 1 195 ? 15.867 -1.429 -2.285 1 95.44 195 GLY A O 1
ATOM 1531 N N . ASP A 1 196 ? 16.328 0.109 -0.782 1 92.88 196 ASP A N 1
ATOM 1532 C CA . ASP A 1 196 ? 17.781 0.042 -0.949 1 92.88 196 ASP A CA 1
ATOM 1533 C C . ASP A 1 196 ? 18.375 -1.095 -0.122 1 92.88 196 ASP A C 1
ATOM 1535 O O . ASP A 1 196 ? 19.438 -1.607 -0.445 1 92.88 196 ASP A O 1
ATOM 1539 N N . LEU A 1 197 ? 17.688 -1.514 0.907 1 91.12 197 LEU A N 1
ATOM 1540 C CA . LEU A 1 197 ? 18.406 -2.34 1.875 1 91.12 197 LEU A CA 1
ATOM 1541 C C . LEU A 1 197 ? 17.828 -3.752 1.912 1 91.12 197 LEU A C 1
ATOM 1543 O O . LEU A 1 197 ? 18.562 -4.715 2.162 1 91.12 197 LEU A O 1
ATOM 1547 N N . SER A 1 198 ? 16.578 -3.877 1.664 1 94.38 198 SER A N 1
ATOM 1548 C CA . SER A 1 198 ? 15.922 -5.164 1.856 1 94.38 198 SER A CA 1
ATOM 1549 C C . SER A 1 198 ? 15.438 -5.738 0.53 1 94.38 198 SER A C 1
ATOM 1551 O O . SER A 1 198 ? 15 -4.996 -0.352 1 94.38 198 SER A O 1
ATOM 1553 N N . PRO A 1 199 ? 15.539 -7.078 0.442 1 97.5 199 PRO A N 1
ATOM 1554 C CA . PRO A 1 199 ? 14.883 -7.707 -0.708 1 97.5 199 PRO A CA 1
ATOM 1555 C C . PRO A 1 199 ? 13.359 -7.59 -0.656 1 97.5 199 PRO A C 1
ATOM 1557 O O . PRO A 1 199 ? 12.797 -7.297 0.401 1 97.5 199 PRO A O 1
ATOM 1560 N N . CYS A 1 200 ? 12.797 -7.734 -1.783 1 98.06 200 CYS A N 1
ATOM 1561 C CA . CYS A 1 200 ? 11.344 -7.668 -1.918 1 98.06 200 CYS A CA 1
ATOM 1562 C C . CYS A 1 200 ? 10.781 -8.984 -2.441 1 98.06 200 CYS A C 1
ATOM 1564 O O . CYS A 1 200 ? 11.289 -9.531 -3.424 1 98.06 200 CYS A O 1
ATOM 1566 N N . LEU A 1 201 ? 9.836 -9.523 -1.768 1 98.31 201 LEU A N 1
ATOM 1567 C CA . LEU A 1 201 ? 9.117 -10.727 -2.176 1 98.31 201 LEU A CA 1
ATOM 1568 C C . LEU A 1 201 ? 7.637 -10.438 -2.369 1 98.31 201 LEU A C 1
ATOM 1570 O O . LEU A 1 201 ? 6.973 -9.938 -1.457 1 98.31 201 LEU A O 1
ATOM 1574 N N . LEU A 1 202 ? 7.148 -10.719 -3.555 1 98.56 202 LEU A N 1
ATOM 1575 C CA . LEU A 1 202 ? 5.738 -10.539 -3.877 1 98.56 202 LEU A CA 1
ATOM 1576 C C . LEU A 1 202 ? 5.094 -11.867 -4.254 1 98.56 202 LEU A C 1
ATOM 1578 O O . LEU A 1 202 ? 5.684 -12.664 -4.988 1 98.56 202 LEU A O 1
ATOM 1582 N N . ALA A 1 203 ? 3.924 -12.133 -3.723 1 98.5 203 ALA A N 1
ATOM 1583 C CA . ALA A 1 203 ? 3.064 -13.188 -4.262 1 98.5 203 ALA A CA 1
ATOM 1584 C C . ALA A 1 203 ? 2.188 -12.656 -5.391 1 98.5 203 ALA A C 1
ATOM 1586 O O . ALA A 1 203 ? 1.676 -11.531 -5.312 1 98.5 203 ALA A O 1
ATOM 1587 N N . TYR A 1 204 ? 2.031 -13.453 -6.441 1 98.5 204 TYR A N 1
ATOM 1588 C CA . TYR A 1 204 ? 1.219 -12.938 -7.535 1 98.5 204 TYR A CA 1
ATOM 1589 C C . TYR A 1 204 ? 0.153 -13.945 -7.949 1 98.5 204 TYR A C 1
ATOM 1591 O O . TYR A 1 204 ? 0.308 -15.148 -7.727 1 98.5 204 TYR A O 1
ATOM 1599 N N . ALA A 1 205 ? -0.883 -13.43 -8.492 1 98.75 205 ALA A N 1
ATOM 1600 C CA . ALA A 1 205 ? -1.938 -14.195 -9.156 1 98.75 205 ALA A CA 1
ATOM 1601 C C . ALA A 1 205 ? -2.236 -13.633 -10.539 1 98.75 205 ALA A C 1
ATOM 1603 O O . ALA A 1 205 ? -2.389 -12.422 -10.703 1 98.75 205 ALA A O 1
ATOM 1604 N N . TRP A 1 206 ? -2.283 -14.547 -11.523 1 98.31 206 TRP A N 1
ATOM 1605 C CA . TRP A 1 206 ? -2.668 -14.211 -12.891 1 98.31 206 TRP A CA 1
ATOM 1606 C C . TRP A 1 206 ? -3.965 -14.914 -13.281 1 98.31 206 TRP A C 1
ATOM 1608 O O . TRP A 1 206 ? -4.098 -16.125 -13.102 1 98.31 206 TRP A O 1
ATOM 1618 N N . THR A 1 207 ? -4.871 -14.133 -13.727 1 97.88 207 THR A N 1
ATOM 1619 C CA . THR A 1 207 ? -6.102 -14.688 -14.289 1 97.88 207 THR A CA 1
ATOM 1620 C C . THR A 1 207 ? -6.246 -14.289 -15.758 1 97.88 207 THR A C 1
ATOM 1622 O O . THR A 1 207 ? -5.828 -13.203 -16.156 1 97.88 207 THR A O 1
ATOM 1625 N N . GLY A 1 208 ? -6.793 -15.102 -16.516 1 95.75 208 GLY A N 1
ATOM 1626 C CA . GLY A 1 208 ? -7 -14.953 -17.938 1 95.75 208 GLY A CA 1
ATOM 1627 C C . GLY A 1 208 ? -7.465 -16.234 -18.609 1 95.75 208 GLY A C 1
ATOM 1628 O O . GLY A 1 208 ? -7.828 -17.203 -17.938 1 95.75 208 GLY A O 1
ATOM 1629 N N . SER A 1 209 ? -7.473 -16.188 -19.984 1 95.25 209 SER A N 1
ATOM 1630 C CA . SER A 1 209 ? -7.828 -17.406 -20.703 1 95.25 209 SER A CA 1
ATOM 1631 C C . SER A 1 209 ? -6.738 -18.469 -20.578 1 95.25 209 SER A C 1
ATOM 1633 O O . SER A 1 209 ? -5.578 -18.141 -20.328 1 95.25 209 SER A O 1
ATOM 1635 N N . GLU A 1 210 ? -7.148 -19.688 -20.781 1 95.12 210 GLU A N 1
ATOM 1636 C CA . GLU A 1 210 ? -6.195 -20.781 -20.75 1 95.12 210 GLU A CA 1
ATOM 1637 C C . GLU A 1 210 ? -5.07 -20.562 -21.75 1 95.12 210 GLU A C 1
ATOM 1639 O O . GLU A 1 210 ? -3.9 -20.812 -21.453 1 95.12 210 GLU A O 1
ATOM 1644 N N . GLU A 1 211 ? -5.461 -20.109 -22.906 1 93.81 211 GLU A N 1
ATOM 1645 C CA . GLU A 1 211 ? -4.488 -19.891 -23.969 1 93.81 211 GLU A CA 1
ATOM 1646 C C . GLU A 1 211 ? -3.451 -18.844 -23.547 1 93.81 211 GLU A C 1
ATOM 1648 O O . GLU A 1 211 ? -2.25 -19.047 -23.734 1 93.81 211 GLU A O 1
ATOM 1653 N N . ARG A 1 212 ? -3.871 -17.812 -22.984 1 93.69 212 ARG A N 1
ATOM 1654 C CA . ARG A 1 212 ? -2.977 -16.719 -22.594 1 93.69 212 ARG A CA 1
ATOM 1655 C C . ARG A 1 212 ? -2.09 -17.141 -21.422 1 93.69 212 ARG A C 1
ATOM 1657 O O . ARG A 1 212 ? -0.902 -16.812 -21.391 1 93.69 212 ARG A O 1
ATOM 1664 N N . LEU A 1 213 ? -2.613 -17.812 -20.438 1 95.62 213 LEU A N 1
ATOM 1665 C CA . LEU A 1 213 ? -1.851 -18.234 -19.266 1 95.62 213 LEU A CA 1
ATOM 1666 C C . LEU A 1 213 ? -0.802 -19.281 -19.641 1 95.62 213 LEU A C 1
ATOM 1668 O O . LEU A 1 213 ? 0.246 -19.375 -19 1 95.62 213 LEU A O 1
ATOM 1672 N N . ASN A 1 214 ? -1.06 -19.984 -20.703 1 93.5 214 ASN A N 1
ATOM 1673 C CA . ASN A 1 214 ? -0.099 -20.984 -21.172 1 93.5 214 ASN A CA 1
ATOM 1674 C C . ASN A 1 214 ? 1.066 -20.328 -21.906 1 93.5 214 ASN A C 1
ATOM 1676 O O . ASN A 1 214 ? 2.172 -20.875 -21.938 1 93.5 214 ASN A O 1
ATOM 1680 N N . GLN A 1 215 ? 0.71 -19.172 -22.5 1 90.69 215 GLN A N 1
ATOM 1681 C CA . GLN A 1 215 ? 1.725 -18.391 -23.203 1 90.69 215 GLN A CA 1
ATOM 1682 C C . GLN A 1 215 ? 1.604 -16.906 -22.891 1 90.69 215 GLN A C 1
ATOM 1684 O O . GLN A 1 215 ? 1.211 -16.109 -23.75 1 90.69 215 GLN A O 1
ATOM 1689 N N . PRO A 1 216 ? 2.049 -16.625 -21.766 1 86.88 216 PRO A N 1
ATOM 1690 C CA . PRO A 1 216 ? 1.783 -15.258 -21.328 1 86.88 216 PRO A CA 1
ATOM 1691 C C . PRO A 1 216 ? 2.533 -14.219 -22.156 1 86.88 216 PRO A C 1
ATOM 1693 O O . PRO A 1 216 ? 2.109 -13.062 -22.234 1 86.88 216 PRO A O 1
ATOM 1696 N N . GLY A 1 217 ? 3.576 -14.672 -22.844 1 80 217 GLY A N 1
ATOM 1697 C CA . GLY A 1 217 ? 4.297 -13.766 -23.719 1 80 217 GLY A CA 1
ATOM 1698 C C . GLY A 1 217 ? 4.777 -12.508 -23.016 1 80 217 GLY A C 1
ATOM 1699 O O . GLY A 1 217 ? 4.57 -11.398 -23.5 1 80 217 GLY A O 1
ATOM 1700 N N . MET A 1 218 ? 5.484 -12.602 -22.016 1 77.88 218 MET A N 1
ATOM 1701 C CA . MET A 1 218 ? 6.004 -11.461 -21.266 1 77.88 218 MET A CA 1
ATOM 1702 C C . MET A 1 218 ? 7.074 -10.727 -22.062 1 77.88 218 MET A C 1
ATOM 1704 O O . MET A 1 218 ? 8.008 -11.344 -22.562 1 77.88 218 MET A O 1
ATOM 1708 N N . LYS A 1 219 ? 6.785 -9.391 -22.219 1 81.19 219 LYS A N 1
ATOM 1709 C CA . LYS A 1 219 ? 7.754 -8.539 -22.906 1 81.19 219 LYS A CA 1
ATOM 1710 C C . LYS A 1 219 ? 8 -7.25 -22.125 1 81.19 219 LYS A C 1
ATOM 1712 O O . LYS A 1 219 ? 7.059 -6.613 -21.656 1 81.19 219 LYS A O 1
ATOM 1717 N N . LEU A 1 220 ? 9.312 -6.918 -22.031 1 86.88 220 LEU A N 1
ATOM 1718 C CA . LEU A 1 220 ? 9.688 -5.617 -21.484 1 86.88 220 LEU A CA 1
ATOM 1719 C C . LEU A 1 220 ? 9.461 -4.508 -22.5 1 86.88 220 LEU A C 1
ATOM 1721 O O . LEU A 1 220 ? 9.672 -4.707 -23.703 1 86.88 220 LEU A O 1
ATOM 1725 N N . SER A 1 221 ? 8.945 -3.43 -21.969 1 83.75 221 SER A N 1
ATOM 1726 C CA . SER A 1 221 ? 8.734 -2.291 -22.859 1 83.75 221 SER A CA 1
ATOM 1727 C C . SER A 1 221 ? 10.047 -1.633 -23.25 1 83.75 221 SER A C 1
ATOM 1729 O O . SER A 1 221 ? 11.016 -1.674 -22.484 1 83.75 221 SER A O 1
ATOM 1731 N N . SER A 1 222 ? 10.133 -1.285 -24.344 1 72.75 222 SER A N 1
ATOM 1732 C CA . SER A 1 222 ? 11.32 -0.568 -24.812 1 72.75 222 SER A CA 1
ATOM 1733 C C . SER A 1 222 ? 11.547 0.707 -24.016 1 72.75 222 SER A C 1
ATOM 1735 O O . SER A 1 222 ? 10.594 1.326 -23.531 1 72.75 222 SER A O 1
ATOM 1737 N N . PRO A 1 223 ? 12.82 0.922 -23.625 1 64.62 223 PRO A N 1
ATOM 1738 C CA . PRO A 1 223 ? 13.117 2.135 -22.859 1 64.62 223 PRO A CA 1
ATOM 1739 C C . PRO A 1 223 ? 12.469 3.383 -23.469 1 64.62 223 PRO A C 1
ATOM 1741 O O . PRO A 1 223 ? 12.242 3.447 -24.672 1 64.62 223 PRO A O 1
ATOM 1744 N N . ARG A 1 224 ? 12.031 4.258 -22.516 1 56.62 224 ARG A N 1
ATOM 1745 C CA . ARG A 1 224 ? 11.344 5.488 -22.906 1 56.62 224 ARG A CA 1
ATOM 1746 C C . ARG A 1 224 ? 12.086 6.203 -24.031 1 56.62 224 ARG A C 1
ATOM 1748 O O . ARG A 1 224 ? 11.461 6.707 -24.969 1 56.62 224 ARG A O 1
ATOM 1755 N N . LYS A 1 225 ? 13.438 6.469 -23.797 1 51.94 225 LYS A N 1
ATOM 1756 C CA . LYS A 1 225 ? 14.227 7.105 -24.844 1 51.94 225 LYS A CA 1
ATOM 1757 C C . LYS A 1 225 ? 14.031 6.406 -26.172 1 51.94 225 LYS A C 1
ATOM 1759 O O . LYS A 1 225 ? 13.898 7.059 -27.219 1 51.94 225 LYS A O 1
ATOM 1764 N N . ALA A 1 226 ? 14.078 5.195 -26.109 1 48.28 226 ALA A N 1
ATOM 1765 C CA . ALA A 1 226 ? 13.922 4.469 -27.359 1 48.28 226 ALA A CA 1
ATOM 1766 C C . ALA A 1 226 ? 12.5 4.605 -27.891 1 48.28 226 ALA A C 1
ATOM 1768 O O . ALA A 1 226 ? 12.281 4.559 -29.109 1 48.28 226 ALA A O 1
ATOM 1769 N N . ARG A 1 227 ? 11.586 4.77 -26.906 1 49.16 227 ARG A N 1
ATOM 1770 C CA . ARG A 1 227 ? 10.211 4.93 -27.359 1 49.16 227 ARG A CA 1
ATOM 1771 C C . ARG A 1 227 ? 9.992 6.312 -27.969 1 49.16 227 ARG A C 1
ATOM 1773 O O . ARG A 1 227 ? 9.25 6.457 -28.953 1 49.16 227 ARG A O 1
ATOM 1780 N N . ILE A 1 228 ? 10.523 7.371 -27.234 1 52.06 228 ILE A N 1
ATOM 1781 C CA . ILE A 1 228 ? 10.469 8.695 -27.844 1 52.06 228 ILE A CA 1
ATOM 1782 C C . ILE A 1 228 ? 11.117 8.672 -29.219 1 52.06 228 ILE A C 1
ATOM 1784 O O . ILE A 1 228 ? 10.586 9.242 -30.172 1 52.06 228 ILE A O 1
ATOM 1788 N N . GLU A 1 229 ? 12.289 8.055 -29.25 1 42.16 229 GLU A N 1
ATOM 1789 C CA . GLU A 1 229 ? 13.008 8.039 -30.516 1 42.16 229 GLU A CA 1
ATOM 1790 C C . GLU A 1 229 ? 12.211 7.297 -31.594 1 42.16 229 GLU A C 1
ATOM 1792 O O . GLU A 1 229 ? 12.352 7.578 -32.781 1 42.16 229 GLU A O 1
ATOM 1797 N N . LYS A 1 230 ? 11.547 6.414 -30.984 1 46.22 230 LYS A N 1
ATOM 1798 C CA . LYS A 1 230 ? 10.797 5.656 -31.969 1 46.22 230 LYS A CA 1
ATOM 1799 C C . LYS A 1 230 ? 9.453 6.32 -32.281 1 46.22 230 LYS A C 1
ATOM 1801 O O . LYS A 1 230 ? 8.703 5.863 -33.125 1 46.22 230 LYS A O 1
ATOM 1806 N N . GLY A 1 231 ? 9.25 7.27 -31.812 1 40.78 231 GLY A N 1
ATOM 1807 C CA . GLY A 1 231 ? 8.078 8.047 -32.188 1 40.78 231 GLY A CA 1
ATOM 1808 C C . GLY A 1 231 ? 6.789 7.477 -31.609 1 40.78 231 GLY A C 1
ATOM 1809 O O . GLY A 1 231 ? 5.711 7.691 -32.156 1 40.78 231 GLY A O 1
ATOM 1810 N N . ILE A 1 232 ? 6.848 6.531 -30.531 1 33.41 232 ILE A N 1
ATOM 1811 C CA . ILE A 1 232 ? 5.605 5.965 -30.031 1 33.41 232 ILE A CA 1
ATOM 1812 C C . ILE A 1 232 ? 5.363 6.453 -28.594 1 33.41 232 ILE A C 1
ATOM 1814 O O . ILE A 1 232 ? 6.301 6.559 -27.797 1 33.41 232 ILE A O 1
ATOM 1818 N N . MET B 1 1 ? -2.859 47.875 44.844 1 34.81 1 MET B N 1
ATOM 1819 C CA . MET B 1 1 ? -3.09 46.5 44.469 1 34.81 1 MET B CA 1
ATOM 1820 C C . MET B 1 1 ? -2.939 46.312 42.938 1 34.81 1 MET B C 1
ATOM 1822 O O . MET B 1 1 ? -3.758 46.844 42.188 1 34.81 1 MET B O 1
ATOM 1826 N N . HIS B 1 2 ? -1.749 46.438 42.344 1 42.22 2 HIS B N 1
ATOM 1827 C CA . HIS B 1 2 ? -1.354 46.312 40.938 1 42.22 2 HIS B CA 1
ATOM 1828 C C . HIS B 1 2 ? -1.865 45 40.312 1 42.22 2 HIS B C 1
ATOM 1830 O O . HIS B 1 2 ? -1.683 43.938 40.906 1 42.22 2 HIS B O 1
ATOM 1836 N N . SER B 1 3 ? -3.018 45.031 39.688 1 42.53 3 SER B N 1
ATOM 1837 C CA . SER B 1 3 ? -3.525 43.938 38.875 1 42.53 3 SER B CA 1
ATOM 1838 C C . SER B 1 3 ? -2.43 43.344 38 1 42.53 3 SER B C 1
ATOM 1840 O O . SER B 1 3 ? -1.864 44.031 37.156 1 42.53 3 SER B O 1
ATOM 1842 N N . LEU B 1 4 ? -1.425 42.594 38.562 1 44.19 4 LEU B N 1
ATOM 1843 C CA . LEU B 1 4 ? -0.565 41.781 37.688 1 44.19 4 LEU B CA 1
ATOM 1844 C C . LEU B 1 4 ? -1.371 41.125 36.594 1 44.19 4 LEU B C 1
ATOM 1846 O O . LEU B 1 4 ? -2.203 40.25 36.844 1 44.19 4 LEU B O 1
ATOM 1850 N N . SER B 1 5 ? -1.842 41.844 35.656 1 45.97 5 SER B N 1
ATOM 1851 C CA . SER B 1 5 ? -2.311 41.219 34.438 1 45.97 5 SER B CA 1
ATOM 1852 C C . SER B 1 5 ? -1.449 40 34.062 1 45.97 5 SER B C 1
ATOM 1854 O O . SER B 1 5 ? -0.241 40.156 33.844 1 45.97 5 SER B O 1
ATOM 1856 N N . GLU B 1 6 ? -1.479 38.812 34.656 1 46.72 6 GLU B N 1
ATOM 1857 C CA . GLU B 1 6 ? -0.849 37.531 34.312 1 46.72 6 GLU B CA 1
ATOM 1858 C C . GLU B 1 6 ? -0.763 37.344 32.812 1 46.72 6 GLU B C 1
ATOM 1860 O O . GLU B 1 6 ? -1.786 37.188 32.125 1 46.72 6 GLU B O 1
ATOM 1865 N N . ARG B 1 7 ? -0.019 38.031 32.062 1 52.09 7 ARG B N 1
ATOM 1866 C CA . ARG B 1 7 ? 0.244 37.812 30.641 1 52.09 7 ARG B CA 1
ATOM 1867 C C . ARG B 1 7 ? 0.349 36.312 30.344 1 52.09 7 ARG B C 1
ATOM 1869 O O . ARG B 1 7 ? 1.232 35.625 30.859 1 52.09 7 ARG B O 1
ATOM 1876 N N . VAL B 1 8 ? -0.695 35.594 30.219 1 61.16 8 VAL B N 1
ATOM 1877 C CA . VAL B 1 8 ? -0.667 34.188 29.828 1 61.16 8 VAL B CA 1
ATOM 1878 C C . VAL B 1 8 ? 0.368 34 28.719 1 61.16 8 VAL B C 1
ATOM 1880 O O . VAL B 1 8 ? 0.243 34.531 27.625 1 61.16 8 VAL B O 1
ATOM 1883 N N . GLU B 1 9 ? 1.615 33.812 29.031 1 78.31 9 GLU B N 1
ATOM 1884 C CA . GLU B 1 9 ? 2.715 33.562 28.109 1 78.31 9 GLU B CA 1
ATOM 1885 C C . GLU B 1 9 ? 2.307 32.562 27.031 1 78.31 9 GLU B C 1
ATOM 1887 O O . GLU B 1 9 ? 1.665 31.562 27.312 1 78.31 9 GLU B O 1
ATOM 1892 N N . GLN B 1 10 ? 2.301 33.062 25.781 1 89.06 10 GLN B N 1
ATOM 1893 C CA . GLN B 1 10 ? 2.018 32.219 24.625 1 89.06 10 GLN B CA 1
ATOM 1894 C C . GLN B 1 10 ? 2.826 30.922 24.672 1 89.06 10 GLN B C 1
ATOM 1896 O O . GLN B 1 10 ? 4.055 30.953 24.766 1 89.06 10 GLN B O 1
ATOM 1901 N N . LEU B 1 11 ? 2.102 29.797 24.75 1 92.38 11 LEU B N 1
ATOM 1902 C CA . LEU B 1 11 ? 2.771 28.5 24.734 1 92.38 11 LEU B CA 1
ATOM 1903 C C . LEU B 1 11 ? 3.496 28.266 23.422 1 92.38 11 LEU B C 1
ATOM 1905 O O . LEU B 1 11 ? 3.006 28.672 22.359 1 92.38 11 LEU B O 1
ATOM 1909 N N . ARG B 1 12 ? 4.66 27.719 23.547 1 95.94 12 ARG B N 1
ATOM 1910 C CA . ARG B 1 12 ? 5.426 27.281 22.391 1 95.94 12 ARG B CA 1
ATOM 1911 C C . ARG B 1 12 ? 5.562 25.766 22.344 1 95.94 12 ARG B C 1
ATOM 1913 O O . ARG B 1 12 ? 5.203 25.078 23.312 1 95.94 12 ARG B O 1
ATOM 1920 N N . LEU B 1 13 ? 6.02 25.219 21.25 1 96.75 13 LEU B N 1
ATOM 1921 C CA . LEU B 1 13 ? 6.035 23.781 21 1 96.75 13 LEU B CA 1
ATOM 1922 C C . LEU B 1 13 ? 6.758 23.047 22.125 1 96.75 13 LEU B C 1
ATOM 1924 O O . LEU B 1 13 ? 6.262 22.031 22.641 1 96.75 13 LEU B O 1
ATOM 1928 N N . ASN B 1 14 ? 7.91 23.562 22.578 1 95.19 14 ASN B N 1
ATOM 1929 C CA . ASN B 1 14 ? 8.695 22.891 23.609 1 95.19 14 ASN B CA 1
ATOM 1930 C C . ASN B 1 14 ? 7.957 22.859 24.953 1 95.19 14 ASN B C 1
ATOM 1932 O O . ASN B 1 14 ? 8.312 22.094 25.844 1 95.19 14 ASN B O 1
ATOM 1936 N N . ASP B 1 15 ? 6.934 23.688 25.094 1 94.81 15 ASP B N 1
ATOM 1937 C CA . ASP B 1 15 ? 6.102 23.688 26.281 1 94.81 15 ASP B CA 1
ATOM 1938 C C . ASP B 1 15 ? 5.008 22.625 26.203 1 94.81 15 ASP B C 1
ATOM 1940 O O . ASP B 1 15 ? 4.297 22.391 27.172 1 94.81 15 ASP B O 1
ATOM 1944 N N . CYS B 1 16 ? 4.836 22.031 25.109 1 95.44 16 CYS B N 1
ATOM 1945 C CA . CYS B 1 16 ? 3.756 21.094 24.844 1 95.44 16 CYS B CA 1
ATOM 1946 C C . CYS B 1 16 ? 4.305 19.75 24.375 1 95.44 16 CYS B C 1
ATOM 1948 O O . CYS B 1 16 ? 4.203 19.406 23.188 1 95.44 16 CYS B O 1
ATOM 1950 N N . PRO B 1 17 ? 4.805 18.906 25.219 1 94.88 17 PRO B N 1
ATOM 1951 C CA . PRO B 1 17 ? 5.555 17.719 24.844 1 94.88 17 PRO B CA 1
ATOM 1952 C C . PRO B 1 17 ? 4.719 16.734 24.016 1 94.88 17 PRO B C 1
ATOM 1954 O O . PRO B 1 17 ? 5.25 16.047 23.141 1 94.88 17 PRO B O 1
ATOM 1957 N N . ASP B 1 18 ? 3.436 16.625 24.297 1 95.12 18 ASP B N 1
ATOM 1958 C CA . ASP B 1 18 ? 2.617 15.672 23.547 1 95.12 18 ASP B CA 1
ATOM 1959 C C . ASP B 1 18 ? 2.578 16.031 22.062 1 95.12 18 ASP B C 1
ATOM 1961 O O . ASP B 1 18 ? 2.637 15.141 21.219 1 95.12 18 ASP B O 1
ATOM 1965 N N . TRP B 1 19 ? 2.459 17.328 21.812 1 96.31 19 TRP B N 1
ATOM 1966 C CA . TRP B 1 19 ? 2.516 17.781 20.422 1 96.31 19 TRP B CA 1
ATOM 1967 C C . TRP B 1 19 ? 3.883 17.484 19.812 1 96.31 19 TRP B C 1
ATOM 1969 O O . TRP B 1 19 ? 3.975 17.031 18.672 1 96.31 19 TRP B O 1
ATOM 1979 N N . LEU B 1 20 ? 4.895 17.75 20.562 1 96.19 20 LEU B N 1
ATOM 1980 C CA . LEU B 1 20 ? 6.258 17.516 20.109 1 96.19 20 LEU B CA 1
ATOM 1981 C C . LEU B 1 20 ? 6.484 16.047 19.781 1 96.19 20 LEU B C 1
ATOM 1983 O O . LEU B 1 20 ? 7.059 15.711 18.75 1 96.19 20 LEU B O 1
ATOM 1987 N N . TYR B 1 21 ? 6.031 15.164 20.656 1 96.06 21 TYR B N 1
ATOM 1988 C CA . TYR B 1 21 ? 6.195 13.734 20.422 1 96.06 21 TYR B CA 1
ATOM 1989 C C . TYR B 1 21 ? 5.422 13.289 19.188 1 96.06 21 TYR B C 1
ATOM 1991 O O . TYR B 1 21 ? 5.879 12.414 18.453 1 96.06 21 TYR B O 1
ATOM 1999 N N . LEU B 1 22 ? 4.242 13.836 18.984 1 96.81 22 LEU B N 1
ATOM 2000 C CA . LEU B 1 22 ? 3.473 13.508 17.781 1 96.81 22 LEU B CA 1
ATOM 2001 C C . LEU B 1 22 ? 4.227 13.914 16.531 1 96.81 22 LEU B C 1
ATOM 2003 O O . LEU B 1 22 ? 4.277 13.156 15.555 1 96.81 22 LEU B O 1
ATOM 2007 N N . LEU B 1 23 ? 4.852 15.086 16.531 1 97.81 23 LEU B N 1
ATOM 2008 C CA . LEU B 1 23 ? 5.652 15.531 15.398 1 97.81 23 LEU B CA 1
ATOM 2009 C C . LEU B 1 23 ? 6.844 14.602 15.188 1 97.81 23 LEU B C 1
ATOM 2011 O O . LEU B 1 23 ? 7.254 14.367 14.047 1 97.81 23 LEU B O 1
ATOM 2015 N N . HIS B 1 24 ? 7.387 14.102 16.281 1 96.31 24 HIS B N 1
ATOM 2016 C CA . HIS B 1 24 ? 8.5 13.164 16.172 1 96.31 24 HIS B CA 1
ATOM 2017 C C . HIS B 1 24 ? 8.062 11.867 15.484 1 96.31 24 HIS B C 1
ATOM 2019 O O . HIS B 1 24 ? 8.836 11.258 14.75 1 96.31 24 HIS B O 1
ATOM 2025 N N . GLU B 1 25 ? 6.883 11.445 15.773 1 96.5 25 GLU B N 1
ATOM 2026 C CA . GLU B 1 25 ? 6.367 10.266 15.086 1 96.5 25 GLU B CA 1
ATOM 2027 C C . GLU B 1 25 ? 6.234 10.516 13.586 1 96.5 25 GLU B C 1
ATOM 2029 O O . GLU B 1 25 ? 6.527 9.633 12.773 1 96.5 25 GLU B O 1
ATOM 2034 N N . PHE B 1 26 ? 5.766 11.734 13.164 1 97.5 26 PHE B N 1
ATOM 2035 C CA . PHE B 1 26 ? 5.762 12.086 11.75 1 97.5 26 PHE B CA 1
ATOM 2036 C C . PHE B 1 26 ? 7.168 12.016 11.164 1 97.5 26 PHE B C 1
ATOM 2038 O O . PHE B 1 26 ? 7.383 11.383 10.133 1 97.5 26 PHE B O 1
ATOM 2045 N N . ASP B 1 27 ? 8.07 12.633 11.883 1 97.25 27 ASP B N 1
ATOM 2046 C CA . ASP B 1 27 ? 9.453 12.648 11.414 1 97.25 27 ASP B CA 1
ATOM 2047 C C . ASP B 1 27 ? 9.984 11.227 11.234 1 97.25 27 ASP B C 1
ATOM 2049 O O . ASP B 1 27 ? 10.609 10.922 10.219 1 97.25 27 ASP B O 1
ATOM 2053 N N . ALA B 1 28 ? 9.727 10.383 12.203 1 95.19 28 ALA B N 1
ATOM 2054 C CA . ALA B 1 28 ? 10.211 9 12.148 1 95.19 28 ALA B CA 1
ATOM 2055 C C . ALA B 1 28 ? 9.648 8.273 10.938 1 95.19 28 ALA B C 1
ATOM 2057 O O . ALA B 1 28 ? 10.367 7.527 10.266 1 95.19 28 ALA B O 1
ATOM 2058 N N . LEU B 1 29 ? 8.414 8.461 10.617 1 93.81 29 LEU B N 1
ATOM 2059 C CA . LEU B 1 29 ? 7.77 7.766 9.508 1 93.81 29 LEU B CA 1
ATOM 2060 C C . LEU B 1 29 ? 8.336 8.227 8.172 1 93.81 29 LEU B C 1
ATOM 2062 O O . LEU B 1 29 ? 8.57 7.41 7.277 1 93.81 29 LEU B O 1
ATOM 2066 N N . TYR B 1 30 ? 8.625 9.539 8.047 1 95.62 30 TYR B N 1
ATOM 2067 C CA . TYR B 1 30 ? 9.156 10.062 6.797 1 95.62 30 TYR B CA 1
ATOM 2068 C C . TYR B 1 30 ? 10.656 9.812 6.695 1 95.62 30 TYR B C 1
ATOM 2070 O O . TYR B 1 30 ? 11.219 9.805 5.598 1 95.62 30 TYR B O 1
ATOM 2078 N N . ARG B 1 31 ? 11.281 9.633 7.805 1 92.88 31 ARG B N 1
ATOM 2079 C CA . ARG B 1 31 ? 12.727 9.414 7.832 1 92.88 31 ARG B CA 1
ATOM 2080 C C . ARG B 1 31 ? 13.062 7.934 7.672 1 92.88 31 ARG B C 1
ATOM 2082 O O . ARG B 1 31 ? 13.961 7.574 6.906 1 92.88 31 ARG B O 1
ATOM 2089 N N . GLN B 1 32 ? 12.375 7.129 8.414 1 88.81 32 GLN B N 1
ATOM 2090 C CA . GLN B 1 32 ? 12.727 5.715 8.484 1 88.81 32 GLN B CA 1
ATOM 2091 C C . GLN B 1 32 ? 11.906 4.895 7.492 1 88.81 32 GLN B C 1
ATOM 2093 O O . GLN B 1 32 ? 12.258 3.752 7.184 1 88.81 32 GLN B O 1
ATOM 2098 N N . GLY B 1 33 ? 10.82 5.453 7.016 1 87.25 33 GLY B N 1
ATOM 2099 C CA . GLY B 1 33 ? 10.07 4.75 5.988 1 87.25 33 GLY B CA 1
ATOM 2100 C C . GLY B 1 33 ? 10.844 4.598 4.691 1 87.25 33 GLY B C 1
ATOM 2101 O O . GLY B 1 33 ? 11.734 5.395 4.395 1 87.25 33 GLY B O 1
ATOM 2102 N N . SER B 1 34 ? 10.57 3.584 3.938 1 88.94 34 SER B N 1
ATOM 2103 C CA . SER B 1 34 ? 11.211 3.365 2.645 1 88.94 34 SER B CA 1
ATOM 2104 C C . SER B 1 34 ? 10.555 4.203 1.553 1 88.94 34 SER B C 1
ATOM 2106 O O . SER B 1 34 ? 9.375 4.539 1.649 1 88.94 34 SER B O 1
ATOM 2108 N N . ASP B 1 35 ? 11.375 4.531 0.447 1 94.44 35 ASP B N 1
ATOM 2109 C CA . ASP B 1 35 ? 10.812 5.223 -0.71 1 94.44 35 ASP B CA 1
ATOM 2110 C C . ASP B 1 35 ? 10.422 4.234 -1.808 1 94.44 35 ASP B C 1
ATOM 2112 O O . ASP B 1 35 ? 10.016 4.637 -2.898 1 94.44 35 ASP B O 1
ATOM 2116 N N . GLY B 1 36 ? 10.711 2.951 -1.613 1 95.31 36 GLY B N 1
ATOM 2117 C CA . GLY B 1 36 ? 10.398 1.935 -2.604 1 95.31 36 GLY B CA 1
ATOM 2118 C C . GLY B 1 36 ? 11.203 2.076 -3.881 1 95.31 36 GLY B C 1
ATOM 2119 O O . GLY B 1 36 ? 10.773 1.627 -4.945 1 95.31 36 GLY B O 1
ATOM 2120 N N . GLY B 1 37 ? 12.258 2.869 -3.828 1 93.25 37 GLY B N 1
ATOM 2121 C CA . GLY B 1 37 ? 13.094 3.119 -4.992 1 93.25 37 GLY B CA 1
ATOM 2122 C C . GLY B 1 37 ? 12.555 4.219 -5.887 1 93.25 37 GLY B C 1
ATOM 2123 O O . GLY B 1 37 ? 13.062 4.43 -6.992 1 93.25 37 GLY B O 1
ATOM 2124 N N . SER B 1 38 ? 11.57 4.895 -5.527 1 95.81 38 SER B N 1
ATOM 2125 C CA . SER B 1 38 ? 10.961 5.961 -6.312 1 95.81 38 SER B CA 1
ATOM 2126 C C . SER B 1 38 ? 11.617 7.309 -6.023 1 95.81 38 SER B C 1
ATOM 2128 O O . SER B 1 38 ? 11.594 7.785 -4.887 1 95.81 38 SER B O 1
ATOM 2130 N N . ARG B 1 39 ? 12.094 7.949 -6.98 1 95.62 39 ARG B N 1
ATOM 2131 C CA . ARG B 1 39 ? 12.773 9.227 -6.797 1 95.62 39 ARG B CA 1
ATOM 2132 C C . ARG B 1 39 ? 11.789 10.312 -6.367 1 95.62 39 ARG B C 1
ATOM 2134 O O . ARG B 1 39 ? 12.055 11.055 -5.414 1 95.62 39 ARG B O 1
ATOM 2141 N N . PRO B 1 40 ? 10.609 10.398 -7.02 1 97 40 PRO B N 1
ATOM 2142 C CA . PRO B 1 40 ? 9.664 11.422 -6.566 1 97 40 PRO B CA 1
ATOM 2143 C C . PRO B 1 40 ? 9.273 11.25 -5.102 1 97 40 PRO B C 1
ATOM 2145 O O . PRO B 1 40 ? 9.148 12.242 -4.375 1 97 40 PRO B O 1
ATOM 2148 N N . ILE B 1 41 ? 9.109 10.047 -4.691 1 97.56 41 ILE B N 1
ATOM 2149 C CA . ILE B 1 41 ? 8.711 9.797 -3.311 1 97.56 41 ILE B CA 1
ATOM 2150 C C . ILE B 1 41 ? 9.859 10.164 -2.371 1 97.56 41 ILE B C 1
ATOM 2152 O O . ILE B 1 41 ? 9.648 10.805 -1.34 1 97.56 41 ILE B O 1
ATOM 2156 N N . ARG B 1 42 ? 11.023 9.773 -2.762 1 96.94 42 ARG B N 1
ATOM 2157 C CA . ARG B 1 42 ? 12.195 10.117 -1.96 1 96.94 42 ARG B CA 1
ATOM 2158 C C . ARG B 1 42 ? 12.32 11.633 -1.795 1 96.94 42 ARG B C 1
ATOM 2160 O O . ARG B 1 42 ? 12.617 12.117 -0.703 1 96.94 42 ARG B O 1
ATOM 2167 N N . THR B 1 43 ? 12.125 12.344 -2.84 1 97.75 43 THR B N 1
ATOM 2168 C CA . THR B 1 43 ? 12.219 13.797 -2.826 1 97.75 43 THR B CA 1
ATOM 2169 C C . THR B 1 43 ? 11.148 14.398 -1.925 1 97.75 43 THR B C 1
ATOM 2171 O O . THR B 1 43 ? 11.43 15.305 -1.133 1 97.75 43 THR B O 1
ATOM 2174 N N . HIS B 1 44 ? 9.984 13.922 -2.053 1 97.94 44 HIS B N 1
ATOM 2175 C CA . HIS B 1 44 ? 8.891 14.398 -1.215 1 97.94 44 HIS B CA 1
ATOM 2176 C C . HIS B 1 44 ? 9.18 14.148 0.262 1 97.94 44 HIS B C 1
ATOM 2178 O O . HIS B 1 44 ? 9 15.047 1.092 1 97.94 44 HIS B O 1
ATOM 2184 N N . ARG B 1 45 ? 9.602 12.984 0.596 1 97.88 45 ARG B N 1
ATOM 2185 C CA . ARG B 1 45 ? 9.914 12.641 1.978 1 97.88 45 ARG B CA 1
ATOM 2186 C C . ARG B 1 45 ? 10.984 13.57 2.543 1 97.88 45 ARG B C 1
ATOM 2188 O O . ARG B 1 45 ? 10.883 14.023 3.686 1 97.88 45 ARG B O 1
ATOM 2195 N N . LYS B 1 46 ? 11.977 13.812 1.755 1 97.88 46 LYS B N 1
ATOM 2196 C CA . LYS B 1 46 ? 13.039 14.727 2.178 1 97.88 46 LYS B CA 1
ATOM 2197 C C . LYS B 1 46 ? 12.484 16.125 2.445 1 97.88 46 LYS B C 1
ATOM 2199 O O . LYS B 1 46 ? 12.844 16.75 3.439 1 97.88 46 LYS B O 1
ATOM 2204 N N . ARG B 1 47 ? 11.656 16.578 1.581 1 97.94 47 ARG B N 1
ATOM 2205 C CA . ARG B 1 47 ? 11.062 17.906 1.739 1 97.94 47 ARG B CA 1
ATOM 2206 C C . ARG B 1 47 ? 10.266 18 3.033 1 97.94 47 ARG B C 1
ATOM 2208 O O . ARG B 1 47 ? 10.367 18.984 3.766 1 97.94 47 ARG B O 1
ATOM 2215 N N . VAL B 1 48 ? 9.484 16.984 3.32 1 98.44 48 VAL B N 1
ATOM 2216 C CA . VAL B 1 48 ? 8.68 16.969 4.535 1 98.44 48 VAL B CA 1
ATOM 2217 C C . VAL B 1 48 ? 9.594 16.969 5.762 1 98.44 48 VAL B C 1
ATOM 2219 O O . VAL B 1 48 ? 9.406 17.766 6.68 1 98.44 48 VAL B O 1
ATOM 2222 N N . ARG B 1 49 ? 10.617 16.141 5.742 1 97.94 49 ARG B N 1
ATOM 2223 C CA . ARG B 1 49 ? 11.523 16 6.879 1 97.94 49 ARG B CA 1
ATOM 2224 C C . ARG B 1 49 ? 12.297 17.297 7.121 1 97.94 49 ARG B C 1
ATOM 2226 O O . ARG B 1 49 ? 12.43 17.734 8.266 1 97.94 49 ARG B O 1
ATOM 2233 N N . ASP B 1 50 ? 12.82 17.828 6.043 1 98.12 50 ASP B N 1
ATOM 2234 C CA . ASP B 1 50 ? 13.602 19.062 6.164 1 98.12 50 ASP B CA 1
ATOM 2235 C C . ASP B 1 50 ? 12.742 20.203 6.707 1 98.12 50 ASP B C 1
ATOM 2237 O O . ASP B 1 50 ? 13.172 20.938 7.602 1 98.12 50 ASP B O 1
ATOM 2241 N N . SER B 1 51 ? 11.57 20.359 6.172 1 98.12 51 SER B N 1
ATOM 2242 C CA . SER B 1 51 ? 10.656 21.391 6.645 1 98.12 51 SER B CA 1
ATOM 2243 C C . SER B 1 51 ? 10.289 21.172 8.109 1 98.12 51 SER B C 1
ATOM 2245 O O . SER B 1 51 ? 10.289 22.125 8.898 1 98.12 51 SER B O 1
ATOM 2247 N N . LEU B 1 52 ? 9.969 19.969 8.445 1 98.31 52 LEU B N 1
ATOM 2248 C CA . LEU B 1 52 ? 9.586 19.656 9.812 1 98.31 52 LEU B CA 1
ATOM 2249 C C . LEU B 1 52 ? 10.719 19.953 10.781 1 98.31 52 LEU B C 1
ATOM 2251 O O . LEU B 1 52 ? 10.5 20.516 11.859 1 98.31 52 LEU B O 1
ATOM 2255 N N . ALA B 1 53 ? 11.906 19.578 10.398 1 97.88 53 ALA B N 1
ATOM 2256 C CA . ALA B 1 53 ? 13.078 19.828 11.242 1 97.88 53 ALA B CA 1
ATOM 2257 C C . ALA B 1 53 ? 13.25 21.328 11.5 1 97.88 53 ALA B C 1
ATOM 2259 O O . ALA B 1 53 ? 13.5 21.734 12.641 1 97.88 53 ALA B O 1
ATOM 2260 N N . LEU B 1 54 ? 13.164 22.109 10.469 1 97.94 54 LEU B N 1
ATOM 2261 C CA . LEU B 1 54 ? 13.297 23.562 10.586 1 97.94 54 LEU B CA 1
ATOM 2262 C C . LEU B 1 54 ? 12.211 24.125 11.5 1 97.94 54 LEU B C 1
ATOM 2264 O O . LEU B 1 54 ? 12.484 25.016 12.32 1 97.94 54 LEU B O 1
ATOM 2268 N N . ILE B 1 55 ? 11.031 23.641 11.367 1 97.75 55 ILE B N 1
ATOM 2269 C CA . ILE B 1 55 ? 9.906 24.141 12.148 1 97.75 55 ILE B CA 1
ATOM 2270 C C . ILE B 1 55 ? 10.117 23.797 13.625 1 97.75 55 ILE B C 1
ATOM 2272 O O . ILE B 1 55 ? 9.938 24.656 14.5 1 97.75 55 ILE B O 1
ATOM 2276 N N . VAL B 1 56 ? 10.422 22.531 13.914 1 97.31 56 VAL B N 1
ATOM 2277 C CA . VAL B 1 56 ? 10.625 22.109 15.289 1 97.31 56 VAL B CA 1
ATOM 2278 C C . VAL B 1 56 ? 11.75 22.922 15.922 1 97.31 56 VAL B C 1
ATOM 2280 O O . VAL B 1 56 ? 11.648 23.344 17.078 1 97.31 56 VAL B O 1
ATOM 2283 N N . GLU B 1 57 ? 12.828 23.172 15.133 1 97.25 57 GLU B N 1
ATOM 2284 C CA . GLU B 1 57 ? 13.961 23.953 15.625 1 97.25 57 GLU B CA 1
ATOM 2285 C C . GLU B 1 57 ? 13.539 25.375 15.953 1 97.25 57 GLU B C 1
ATOM 2287 O O . GLU B 1 57 ? 14.031 25.969 16.922 1 97.25 57 GLU B O 1
ATOM 2292 N N . ALA B 1 58 ? 12.609 25.938 15.258 1 97.5 58 ALA B N 1
ATOM 2293 C CA . ALA B 1 58 ? 12.156 27.312 15.438 1 97.5 58 ALA B CA 1
ATOM 2294 C C . ALA B 1 58 ? 11.242 27.438 16.656 1 97.5 58 ALA B C 1
ATOM 2296 O O . ALA B 1 58 ? 10.953 28.547 17.109 1 97.5 58 ALA B O 1
ATOM 2297 N N . ASN B 1 59 ? 10.773 26.312 17.172 1 97.19 59 ASN B N 1
ATOM 2298 C CA . ASN B 1 59 ? 9.938 26.297 18.359 1 97.19 59 ASN B CA 1
ATOM 2299 C C . ASN B 1 59 ? 8.727 27.219 18.219 1 97.19 59 ASN B C 1
ATOM 2301 O O . ASN B 1 59 ? 8.547 28.141 19 1 97.19 59 ASN B O 1
ATOM 2305 N N . PRO B 1 60 ? 7.863 26.875 17.266 1 97 60 PRO B N 1
ATOM 2306 C CA . PRO B 1 60 ? 6.75 27.766 16.922 1 97 60 PRO B CA 1
ATOM 2307 C C . PRO B 1 60 ? 5.73 27.891 18.047 1 97 60 PRO B C 1
ATOM 2309 O O . PRO B 1 60 ? 5.754 27.109 19 1 97 60 PRO B O 1
ATOM 2312 N N . ALA B 1 61 ? 4.922 28.891 17.938 1 95.56 61 ALA B N 1
ATOM 2313 C CA . ALA B 1 61 ? 3.814 29.094 18.859 1 95.56 61 ALA B CA 1
ATOM 2314 C C . ALA B 1 61 ? 2.795 27.969 18.75 1 95.56 61 ALA B C 1
ATOM 2316 O O . ALA B 1 61 ? 2.602 27.391 17.672 1 95.56 61 ALA B O 1
ATOM 2317 N N . VAL B 1 62 ? 2.193 27.578 19.859 1 95.31 62 VAL B N 1
ATOM 2318 C CA . VAL B 1 62 ? 1.079 26.625 19.906 1 95.31 62 VAL B CA 1
ATOM 2319 C C . VAL B 1 62 ? -0.21 27.375 20.266 1 95.31 62 VAL B C 1
ATOM 2321 O O . VAL B 1 62 ? -0.302 28 21.312 1 95.31 62 VAL B O 1
ATOM 2324 N N . ASN B 1 63 ? -1.074 27.422 19.328 1 91.25 63 ASN B N 1
ATOM 2325 C CA . ASN B 1 63 ? -2.381 28.047 19.516 1 91.25 63 ASN B CA 1
ATOM 2326 C C . ASN B 1 63 ? -3.479 27 19.703 1 91.25 63 ASN B C 1
ATOM 2328 O O . ASN B 1 63 ? -3.898 26.359 18.734 1 91.25 63 ASN B O 1
ATOM 2332 N N . ASP B 1 64 ? -3.918 26.875 20.859 1 83.38 64 ASP B N 1
ATOM 2333 C CA . ASP B 1 64 ? -4.969 25.906 21.125 1 83.38 64 ASP B CA 1
ATOM 2334 C C . ASP B 1 64 ? -6.273 26.297 20.438 1 83.38 64 ASP B C 1
ATOM 2336 O O . ASP B 1 64 ? -6.75 27.422 20.609 1 83.38 64 ASP B O 1
ATOM 2340 N N . ARG B 1 65 ? -6.676 25.5 19.547 1 88.5 65 ARG B N 1
ATOM 2341 C CA . ARG B 1 65 ? -8 25.625 18.938 1 88.5 65 ARG B CA 1
ATOM 2342 C C . ARG B 1 65 ? -9.039 24.844 19.734 1 88.5 65 ARG B C 1
ATOM 2344 O O . ARG B 1 65 ? -8.734 23.781 20.266 1 88.5 65 ARG B O 1
ATOM 2351 N N . PRO B 1 66 ? -10.234 25.453 19.875 1 94.31 66 PRO B N 1
ATOM 2352 C CA . PRO B 1 66 ? -11.258 24.641 20.547 1 94.31 66 PRO B CA 1
ATOM 2353 C C . PRO B 1 66 ? -11.461 23.281 19.891 1 94.31 66 PRO B C 1
ATOM 2355 O O . PRO B 1 66 ? -11.562 23.203 18.656 1 94.31 66 PRO B O 1
ATOM 2358 N N . PRO B 1 67 ? -11.414 22.266 20.734 1 96.19 67 PRO B N 1
ATOM 2359 C CA . PRO B 1 67 ? -11.68 20.953 20.156 1 96.19 67 PRO B CA 1
ATOM 2360 C C . PRO B 1 67 ? -13.047 20.875 19.469 1 96.19 67 PRO B C 1
ATOM 2362 O O . PRO B 1 67 ? -14.016 21.484 19.938 1 96.19 67 PRO B O 1
ATOM 2365 N N . GLU B 1 68 ? -13.141 20.234 18.375 1 97.69 68 GLU B N 1
ATOM 2366 C CA . GLU B 1 68 ? -14.383 20.016 17.641 1 97.69 68 GLU B CA 1
ATOM 2367 C C . GLU B 1 68 ? -14.469 18.562 17.156 1 97.69 68 GLU B C 1
ATOM 2369 O O . GLU B 1 68 ? -13.484 18.016 16.672 1 97.69 68 GLU B O 1
ATOM 2374 N N . VAL B 1 69 ? -15.625 18.062 17.344 1 97.75 69 VAL B N 1
ATOM 2375 C CA . VAL B 1 69 ? -15.859 16.703 16.875 1 97.75 69 VAL B CA 1
ATOM 2376 C C . VAL B 1 69 ? -16.797 16.719 15.68 1 97.75 69 VAL B C 1
ATOM 2378 O O . VAL B 1 69 ? -17.5 17.703 15.445 1 97.75 69 VAL B O 1
ATOM 2381 N N . LYS B 1 70 ? -16.734 15.719 14.883 1 97.94 70 LYS B N 1
ATOM 2382 C CA . LYS B 1 70 ? -17.672 15.383 13.812 1 97.94 70 LYS B CA 1
ATOM 2383 C C . LYS B 1 70 ? -18.219 13.969 13.977 1 97.94 70 LYS B C 1
ATOM 2385 O O . LYS B 1 70 ? -17.656 13.164 14.727 1 97.94 70 LYS B O 1
ATOM 2390 N N . PRO B 1 71 ? -19.266 13.609 13.289 1 97.81 71 PRO B N 1
ATOM 2391 C CA . PRO B 1 71 ? -19.859 12.281 13.469 1 97.81 71 PRO B CA 1
ATOM 2392 C C . PRO B 1 71 ? -18.844 11.156 13.297 1 97.81 71 PRO B C 1
ATOM 2394 O O . PRO B 1 71 ? -18.844 10.188 14.055 1 97.81 71 PRO B O 1
ATOM 2397 N N . VAL B 1 72 ? -17.938 11.25 12.422 1 98.56 72 VAL B N 1
ATOM 2398 C CA . VAL B 1 72 ? -17 10.18 12.094 1 98.56 72 VAL B CA 1
ATOM 2399 C C . VAL B 1 72 ? -16.031 9.961 13.266 1 98.56 72 VAL B C 1
ATOM 2401 O O . VAL B 1 72 ? -15.445 8.883 13.398 1 98.56 72 VAL B O 1
ATOM 2404 N N . THR B 1 73 ? -15.867 10.961 14.125 1 98.44 73 THR B N 1
ATOM 2405 C CA . THR B 1 73 ? -14.898 10.852 15.219 1 98.44 73 THR B CA 1
ATOM 2406 C C . THR B 1 73 ? -15.32 9.766 16.203 1 98.44 73 THR B C 1
ATOM 2408 O O . THR B 1 73 ? -14.516 9.328 17.031 1 98.44 73 THR B O 1
ATOM 2411 N N . ALA B 1 74 ? -16.562 9.312 16.125 1 97.38 74 ALA B N 1
ATOM 2412 C CA . ALA B 1 74 ? -17.016 8.18 16.922 1 97.38 74 ALA B CA 1
ATOM 2413 C C . ALA B 1 74 ? -16.203 6.93 16.609 1 97.38 74 ALA B C 1
ATOM 2415 O O . ALA B 1 74 ? -16.125 6.008 17.422 1 97.38 74 ALA B O 1
ATOM 2416 N N . HIS B 1 75 ? -15.539 6.906 15.453 1 97.75 75 HIS B N 1
ATOM 2417 C CA . HIS B 1 75 ? -14.766 5.75 15.008 1 97.75 75 HIS B CA 1
ATOM 2418 C C . HIS B 1 75 ? -13.297 5.883 15.398 1 97.75 75 HIS B C 1
ATOM 2420 O O . HIS B 1 75 ? -12.508 4.961 15.188 1 97.75 75 HIS B O 1
ATOM 2426 N N . LEU B 1 76 ? -12.867 6.996 15.969 1 97.69 76 LEU B N 1
ATOM 2427 C CA . LEU B 1 76 ? -11.453 7.27 16.203 1 97.69 76 LEU B CA 1
ATOM 2428 C C . LEU B 1 76 ? -10.859 6.254 17.172 1 97.69 76 LEU B C 1
ATOM 2430 O O . LEU B 1 76 ? -9.734 5.789 16.969 1 97.69 76 LEU B O 1
ATOM 2434 N N . GLY B 1 77 ? -11.578 5.949 18.234 1 95.62 77 GLY B N 1
ATOM 2435 C CA . GLY B 1 77 ? -11.07 4.969 19.188 1 95.62 77 GLY B CA 1
ATOM 2436 C C . GLY B 1 77 ? -10.672 3.656 18.531 1 95.62 77 GLY B C 1
ATOM 2437 O O . GLY B 1 77 ? -9.594 3.127 18.797 1 95.62 77 GLY B O 1
ATOM 2438 N N . ARG B 1 78 ? -11.531 3.125 17.688 1 95.31 78 ARG B N 1
ATOM 2439 C CA . ARG B 1 78 ? -11.25 1.878 16.984 1 95.31 78 ARG B CA 1
ATOM 2440 C C . ARG B 1 78 ? -10.07 2.043 16.031 1 95.31 78 ARG B C 1
ATOM 2442 O O . ARG B 1 78 ? -9.242 1.139 15.906 1 95.31 78 ARG B O 1
ATOM 2449 N N . ALA B 1 79 ? -10 3.184 15.336 1 96.56 79 ALA B N 1
ATOM 2450 C CA . ALA B 1 79 ? -8.875 3.449 14.438 1 96.56 79 ALA B CA 1
ATOM 2451 C C . ALA B 1 79 ? -7.551 3.438 15.203 1 96.56 79 ALA B C 1
ATOM 2453 O O . ALA B 1 79 ? -6.562 2.875 14.727 1 96.56 79 ALA B O 1
ATOM 2454 N N . LEU B 1 80 ? -7.559 4.051 16.375 1 95.06 80 LEU B N 1
ATOM 2455 C CA . LEU B 1 80 ? -6.352 4.09 17.188 1 95.06 80 LEU B CA 1
ATOM 2456 C C . LEU B 1 80 ? -5.973 2.689 17.672 1 95.06 80 LEU B C 1
ATOM 2458 O O . LEU B 1 80 ? -4.793 2.334 17.672 1 95.06 80 LEU B O 1
ATOM 2462 N N . ASP B 1 81 ? -6.949 1.864 18.016 1 92.81 81 ASP B N 1
ATOM 2463 C CA . ASP B 1 81 ? -6.699 0.483 18.406 1 92.81 81 ASP B CA 1
ATOM 2464 C C . ASP B 1 81 ? -6.035 -0.303 17.281 1 92.81 81 ASP B C 1
ATOM 2466 O O . ASP B 1 81 ? -5.074 -1.037 17.516 1 92.81 81 ASP B O 1
ATOM 2470 N N . LEU B 1 82 ? -6.543 -0.134 16.125 1 91.56 82 LEU B N 1
ATOM 2471 C CA . LEU B 1 82 ? -6.016 -0.833 14.961 1 91.56 82 LEU B CA 1
ATOM 2472 C C . LEU B 1 82 ? -4.586 -0.397 14.664 1 91.56 82 LEU B C 1
ATOM 2474 O O . LEU B 1 82 ? -3.738 -1.226 14.328 1 91.56 82 LEU B O 1
ATOM 2478 N N . GLY B 1 83 ? -4.355 0.88 14.742 1 91 83 GLY B N 1
ATOM 2479 C CA . GLY B 1 83 ? -3.037 1.42 14.453 1 91 83 GLY B CA 1
ATOM 2480 C C . GLY B 1 83 ? -1.983 0.991 15.461 1 91 83 GLY B C 1
ATOM 2481 O O . GLY B 1 83 ? -0.787 1.021 15.164 1 91 83 GLY B O 1
ATOM 2482 N N . GLU B 1 84 ? -2.33 0.629 16.641 1 85.62 84 GLU B N 1
ATOM 2483 C CA . GLU B 1 84 ? -1.395 0.26 17.703 1 85.62 84 GLU B CA 1
ATOM 2484 C C . GLU B 1 84 ? -0.811 -1.129 17.469 1 85.62 84 GLU B C 1
ATOM 2486 O O . GLU B 1 84 ? 0.22 -1.482 18.047 1 85.62 84 GLU B O 1
ATOM 2491 N N . ARG B 1 85 ? -1.283 -1.92 16.578 1 72.19 85 ARG B N 1
ATOM 2492 C CA . ARG B 1 85 ? -0.846 -3.289 16.328 1 72.19 85 ARG B CA 1
ATOM 2493 C C . ARG B 1 85 ? 0.128 -3.348 15.156 1 72.19 85 ARG B C 1
ATOM 2495 O O . ARG B 1 85 ? 0.726 -4.391 14.891 1 72.19 85 ARG B O 1
ATOM 2502 N N . GLY B 1 86 ? 0.37 -2.297 14.648 1 69.12 86 GLY B N 1
ATOM 2503 C CA . GLY B 1 86 ? 1.085 -2.391 13.383 1 69.12 86 GLY B CA 1
ATOM 2504 C C . GLY B 1 86 ? 2.359 -1.567 13.359 1 69.12 86 GLY B C 1
ATOM 2505 O O . GLY B 1 86 ? 2.92 -1.248 14.406 1 69.12 86 GLY B O 1
ATOM 2506 N N . ALA B 1 87 ? 2.812 -1.374 12.188 1 70.31 87 ALA B N 1
ATOM 2507 C CA . ALA B 1 87 ? 4.09 -0.735 11.875 1 70.31 87 ALA B CA 1
ATOM 2508 C C . ALA B 1 87 ? 4.098 0.724 12.32 1 70.31 87 ALA B C 1
ATOM 2510 O O . ALA B 1 87 ? 5.16 1.331 12.461 1 70.31 87 ALA B O 1
ATOM 2511 N N . VAL B 1 88 ? 2.928 1.172 12.68 1 81 88 VAL B N 1
ATOM 2512 C CA . VAL B 1 88 ? 2.85 2.596 12.984 1 81 88 VAL B CA 1
ATOM 2513 C C . VAL B 1 88 ? 2.328 2.787 14.406 1 81 88 VAL B C 1
ATOM 2515 O O . VAL B 1 88 ? 1.625 3.76 14.695 1 81 88 VAL B O 1
ATOM 2518 N N . GLN B 1 89 ? 2.588 1.962 15.273 1 85.5 89 GLN B N 1
ATOM 2519 C CA . GLN B 1 89 ? 2.107 1.953 16.656 1 85.5 89 GLN B CA 1
ATOM 2520 C C . GLN B 1 89 ? 2.439 3.264 17.359 1 85.5 89 GLN B C 1
ATOM 2522 O O . GLN B 1 89 ? 1.609 3.809 18.094 1 85.5 89 GLN B O 1
ATOM 2527 N N . GLY B 1 90 ? 3.598 3.797 17.156 1 91.31 90 GLY B N 1
ATOM 2528 C CA . GLY B 1 90 ? 4.004 5.035 17.797 1 91.31 90 GLY B CA 1
ATOM 2529 C C . GLY B 1 90 ? 3.113 6.211 17.453 1 91.31 90 GLY B C 1
ATOM 2530 O O . GLY B 1 90 ? 2.76 7.012 18.312 1 91.31 90 GLY B O 1
ATOM 2531 N N . MET B 1 91 ? 2.734 6.289 16.234 1 93.31 91 MET B N 1
ATOM 2532 C CA . MET B 1 91 ? 1.873 7.379 15.773 1 93.31 91 MET B CA 1
ATOM 2533 C C . MET B 1 91 ? 0.502 7.301 16.438 1 93.31 91 MET B C 1
ATOM 2535 O O . MET B 1 91 ? -0.023 8.312 16.906 1 93.31 91 MET B O 1
ATOM 2539 N N . SER B 1 92 ? -0.055 6.137 16.453 1 95.12 92 SER B N 1
ATOM 2540 C CA . SER B 1 92 ? -1.377 5.957 17.047 1 95.12 92 SER B CA 1
ATOM 2541 C C . SER B 1 92 ? -1.376 6.332 18.516 1 95.12 92 SER B C 1
ATOM 2543 O O . SER B 1 92 ? -2.293 7 19 1 95.12 92 SER B O 1
ATOM 2545 N N . ARG B 1 93 ? -0.344 5.953 19.234 1 93.06 93 ARG B N 1
ATOM 2546 C CA . ARG B 1 93 ? -0.263 6.242 20.656 1 93.06 93 ARG B CA 1
ATOM 2547 C C . ARG B 1 93 ? -0.074 7.734 20.906 1 93.06 93 ARG B C 1
ATOM 2549 O O . ARG B 1 93 ? -0.684 8.297 21.812 1 93.06 93 ARG B O 1
ATOM 2556 N N . ALA B 1 94 ? 0.805 8.32 20.094 1 95.94 94 ALA B N 1
ATOM 2557 C CA . ALA B 1 94 ? 1.025 9.758 20.234 1 95.94 94 ALA B CA 1
ATOM 2558 C C . ALA B 1 94 ? -0.245 10.539 19.922 1 95.94 94 ALA B C 1
ATOM 2560 O O . ALA B 1 94 ? -0.58 11.5 20.609 1 95.94 94 ALA B O 1
ATOM 2561 N N . LEU B 1 95 ? -0.917 10.148 18.906 1 96.88 95 LEU B N 1
ATOM 2562 C CA . LEU B 1 95 ? -2.158 10.82 18.531 1 96.88 95 LEU B CA 1
ATOM 2563 C C . LEU B 1 95 ? -3.205 10.68 19.625 1 96.88 95 LEU B C 1
ATOM 2565 O O . LEU B 1 95 ? -3.947 11.617 19.906 1 96.88 95 LEU B O 1
ATOM 2569 N N . ALA B 1 96 ? -3.283 9.531 20.219 1 95.38 96 ALA B N 1
ATOM 2570 C CA . ALA B 1 96 ? -4.254 9.281 21.281 1 95.38 96 ALA B CA 1
ATOM 2571 C C . ALA B 1 96 ? -4.086 10.273 22.422 1 95.38 96 ALA B C 1
ATOM 2573 O O . ALA B 1 96 ? -5.066 10.68 23.047 1 95.38 96 ALA B O 1
ATOM 2574 N N . ARG B 1 97 ? -2.895 10.656 22.703 1 94.5 97 ARG B N 1
ATOM 2575 C CA . ARG B 1 97 ? -2.596 11.539 23.828 1 94.5 97 ARG B CA 1
ATOM 2576 C C . ARG B 1 97 ? -3.145 12.945 23.578 1 94.5 97 ARG B C 1
ATOM 2578 O O . ARG B 1 97 ? -3.396 13.688 24.531 1 94.5 97 ARG B O 1
ATOM 2585 N N . VAL B 1 98 ? -3.371 13.312 22.297 1 95.62 98 VAL B N 1
ATOM 2586 C CA . VAL B 1 98 ? -3.848 14.664 22.016 1 95.62 98 VAL B CA 1
ATOM 2587 C C . VAL B 1 98 ? -5.242 14.602 21.406 1 95.62 98 VAL B C 1
ATOM 2589 O O . VAL B 1 98 ? -5.766 15.609 20.922 1 95.62 98 VAL B O 1
ATOM 2592 N N . ALA B 1 99 ? -5.844 13.445 21.344 1 96.31 99 ALA B N 1
ATOM 2593 C CA . ALA B 1 99 ? -7.105 13.203 20.656 1 96.31 99 ALA B CA 1
ATOM 2594 C C . ALA B 1 99 ? -8.188 14.172 21.141 1 96.31 99 ALA B C 1
ATOM 2596 O O . ALA B 1 99 ? -8.992 14.656 20.344 1 96.31 99 ALA B O 1
ATOM 2597 N N . GLY B 1 100 ? -8.195 14.453 22.391 1 94.56 100 GLY B N 1
ATOM 2598 C CA . GLY B 1 100 ? -9.227 15.305 22.969 1 94.56 100 GLY B CA 1
ATOM 2599 C C . GLY B 1 100 ? -9.039 16.766 22.641 1 94.56 100 GLY B C 1
ATOM 2600 O O . GLY B 1 100 ? -9.93 17.594 22.906 1 94.56 100 GLY B O 1
ATOM 2601 N N . ARG B 1 101 ? -7.949 17.156 21.984 1 95.44 101 ARG B N 1
ATOM 2602 C CA . ARG B 1 101 ? -7.633 18.562 21.703 1 95.44 101 ARG B CA 1
ATOM 2603 C C . ARG B 1 101 ? -7.777 18.859 20.219 1 95.44 101 ARG B C 1
ATOM 2605 O O . ARG B 1 101 ? -7.555 20 19.781 1 95.44 101 ARG B O 1
ATOM 2612 N N . LEU B 1 102 ? -8.148 17.875 19.453 1 96.81 102 LEU B N 1
ATOM 2613 C CA . LEU B 1 102 ? -8.172 18.016 18 1 96.81 102 LEU B CA 1
ATOM 2614 C C . LEU B 1 102 ? -9.414 18.781 17.547 1 96.81 102 LEU B C 1
ATOM 2616 O O . LEU B 1 102 ? -10.477 18.656 18.156 1 96.81 102 LEU B O 1
ATOM 2620 N N . THR B 1 103 ? -9.234 19.594 16.531 1 97.81 103 THR B N 1
ATOM 2621 C CA . THR B 1 103 ? -10.336 20.281 15.859 1 97.81 103 THR B CA 1
ATOM 2622 C C . THR B 1 103 ? -10.641 19.609 14.523 1 97.81 103 THR B C 1
ATOM 2624 O O . THR B 1 103 ? -9.938 19.828 13.531 1 97.81 103 THR B O 1
ATOM 2627 N N . TRP B 1 104 ? -11.648 18.766 14.445 1 98.06 104 TRP B N 1
ATOM 2628 C CA . TRP B 1 104 ? -12.031 18.062 13.219 1 98.06 104 TRP B CA 1
ATOM 2629 C C . TRP B 1 104 ? -12.898 18.953 12.344 1 98.06 104 TRP B C 1
ATOM 2631 O O . TRP B 1 104 ? -13.789 19.656 12.836 1 98.06 104 TRP B O 1
ATOM 2641 N N . GLU B 1 105 ? -12.57 18.969 11.07 1 96.69 105 GLU B N 1
ATOM 2642 C CA . GLU B 1 105 ? -13.234 19.844 10.102 1 96.69 105 GLU B CA 1
ATOM 2643 C C . GLU B 1 105 ? -13.562 19.094 8.812 1 96.69 105 GLU B C 1
ATOM 2645 O O . GLU B 1 105 ? -13.062 18 8.586 1 96.69 105 GLU B O 1
ATOM 2650 N N . TYR B 1 106 ? -14.414 19.672 8.008 1 96.06 106 TYR B N 1
ATOM 2651 C CA . TYR B 1 106 ? -14.758 19.078 6.723 1 96.06 106 TYR B CA 1
ATOM 2652 C C . TYR B 1 106 ? -13.898 19.641 5.605 1 96.06 106 TYR B C 1
ATOM 2654 O O . TYR B 1 106 ? -13.578 18.953 4.641 1 96.06 106 TYR B O 1
ATOM 2662 N N . GLY B 1 107 ? -13.539 20.938 5.75 1 92.25 107 GLY B N 1
ATOM 2663 C CA . GLY B 1 107 ? -12.656 21.578 4.797 1 92.25 107 GLY B CA 1
ATOM 2664 C C . GLY B 1 107 ? -13.352 21.969 3.506 1 92.25 107 GLY B C 1
ATOM 2665 O O . GLY B 1 107 ? -12.719 22.516 2.594 1 92.25 107 GLY B O 1
ATOM 2666 N N . TYR B 1 108 ? -14.609 21.656 3.338 1 92 108 TYR B N 1
ATOM 2667 C CA . TYR B 1 108 ? -15.398 22.016 2.166 1 92 108 TYR B CA 1
ATOM 2668 C C . TYR B 1 108 ? -16.547 22.953 2.547 1 92 108 TYR B C 1
ATOM 2670 O O . TYR B 1 108 ? -17.094 22.859 3.645 1 92 108 TYR B O 1
ATOM 2678 N N . GLU B 1 109 ? -16.828 23.828 1.648 1 87.19 109 GLU B N 1
ATOM 2679 C CA . GLU B 1 109 ? -17.953 24.734 1.881 1 87.19 109 GLU B CA 1
ATOM 2680 C C . GLU B 1 109 ? -19.266 23.953 1.997 1 87.19 109 GLU B C 1
ATOM 2682 O O . GLU B 1 109 ? -20.062 24.219 2.893 1 87.19 109 GLU B O 1
ATOM 2687 N N . LYS B 1 110 ? -19.469 23.062 1.111 1 88.5 110 LYS B N 1
ATOM 2688 C CA . LYS B 1 110 ? -20.625 22.156 1.124 1 88.5 110 LYS B CA 1
ATOM 2689 C C . LYS B 1 110 ? -20.172 20.703 1.084 1 88.5 110 LYS B C 1
ATOM 2691 O O . LYS B 1 110 ? -19.422 20.297 0.198 1 88.5 110 LYS B O 1
ATOM 2696 N N . VAL B 1 111 ? -20.625 19.984 2.088 1 91.31 111 VAL B N 1
ATOM 2697 C CA . VAL B 1 111 ? -20.328 18.562 2.156 1 91.31 111 VAL B CA 1
ATOM 2698 C C . VAL B 1 111 ? -21.609 17.75 2.016 1 91.31 111 VAL B C 1
ATOM 2700 O O . VAL B 1 111 ? -22.578 18 2.725 1 91.31 111 VAL B O 1
ATOM 2703 N N . PRO B 1 112 ? -21.578 16.875 1.021 1 91.5 112 PRO B N 1
ATOM 2704 C CA . PRO B 1 112 ? -22.734 15.984 0.95 1 91.5 112 PRO B CA 1
ATOM 2705 C C . PRO B 1 112 ? -23.078 15.344 2.293 1 91.5 112 PRO B C 1
ATOM 2707 O O . PRO B 1 112 ? -22.172 14.977 3.049 1 91.5 112 PRO B O 1
ATOM 2710 N N . LYS B 1 113 ? -24.344 15.242 2.586 1 92.25 113 LYS B N 1
ATOM 2711 C CA . LYS B 1 113 ? -24.812 14.758 3.875 1 92.25 113 LYS B CA 1
ATOM 2712 C C . LYS B 1 113 ? -24.219 13.383 4.199 1 92.25 113 LYS B C 1
ATOM 2714 O O . LYS B 1 113 ? -23.766 13.148 5.316 1 92.25 113 LYS B O 1
ATOM 2719 N N . ALA B 1 114 ? -24.25 12.508 3.219 1 92.12 114 ALA B N 1
ATOM 2720 C CA . ALA B 1 114 ? -23.734 11.164 3.443 1 92.12 114 ALA B CA 1
ATOM 2721 C C . ALA B 1 114 ? -22.25 11.188 3.801 1 92.12 114 ALA B C 1
ATOM 2723 O O . ALA B 1 114 ? -21.797 10.422 4.652 1 92.12 114 ALA B O 1
ATOM 2724 N N . LEU B 1 115 ? -21.547 12.023 3.201 1 95.69 115 LEU B N 1
ATOM 2725 C CA . LEU B 1 115 ? -20.109 12.125 3.463 1 95.69 115 LEU B CA 1
ATOM 2726 C C . LEU B 1 115 ? -19.844 12.766 4.82 1 95.69 115 LEU B C 1
ATOM 2728 O O . LEU B 1 115 ? -18.891 12.414 5.508 1 95.69 115 LEU B O 1
ATOM 2732 N N . ALA B 1 116 ? -20.703 13.695 5.254 1 96.56 116 ALA B N 1
ATOM 2733 C CA . ALA B 1 116 ? -20.547 14.422 6.512 1 96.56 116 ALA B CA 1
ATOM 2734 C C . ALA B 1 116 ? -20.547 13.461 7.699 1 96.56 116 ALA B C 1
ATOM 2736 O O . ALA B 1 116 ? -19.953 13.758 8.742 1 96.56 116 ALA B O 1
ATOM 2737 N N . ARG B 1 117 ? -21.109 12.328 7.523 1 97.06 117 ARG B N 1
ATOM 2738 C CA . ARG B 1 117 ? -21.172 11.352 8.609 1 97.06 117 ARG B CA 1
ATOM 2739 C C . ARG B 1 117 ? -19.938 10.453 8.617 1 97.06 117 ARG B C 1
ATOM 2741 O O . ARG B 1 117 ? -19.672 9.773 9.609 1 97.06 117 ARG B O 1
ATOM 2748 N N . LYS B 1 118 ? -19.172 10.523 7.527 1 98.25 118 LYS B N 1
ATOM 2749 C CA . LYS B 1 118 ? -18.219 9.438 7.34 1 98.25 118 LYS B CA 1
ATOM 2750 C C . LYS B 1 118 ? -16.797 9.969 7.184 1 98.25 118 LYS B C 1
ATOM 2752 O O . LYS B 1 118 ? -15.852 9.195 7.027 1 98.25 118 LYS B O 1
ATOM 2757 N N . TYR B 1 119 ? -16.656 11.273 7.266 1 98.06 119 TYR B N 1
ATOM 2758 C CA . TYR B 1 119 ? -15.352 11.859 6.961 1 98.06 119 TYR B CA 1
ATOM 2759 C C . TYR B 1 119 ? -15.109 13.109 7.793 1 98.06 119 TYR B C 1
ATOM 2761 O O . TYR B 1 119 ? -16.031 13.875 8.062 1 98.06 119 TYR B O 1
ATOM 2769 N N . ALA B 1 120 ? -13.922 13.258 8.172 1 98.5 120 ALA B N 1
ATOM 2770 C CA . ALA B 1 120 ? -13.391 14.531 8.656 1 98.5 120 ALA B CA 1
ATOM 2771 C C . ALA B 1 120 ? -11.867 14.5 8.703 1 98.5 120 ALA B C 1
ATOM 2773 O O . ALA B 1 120 ? -11.258 13.43 8.664 1 98.5 120 ALA B O 1
ATOM 2774 N N . TYR B 1 121 ? -11.328 15.68 8.711 1 98.25 121 TYR B N 1
ATOM 2775 C CA . TYR B 1 121 ? -9.883 15.766 8.891 1 98.25 121 TYR B CA 1
ATOM 2776 C C . TYR B 1 121 ? -9.531 16.766 9.984 1 98.25 121 TYR B C 1
ATOM 2778 O O . TYR B 1 121 ? -10.391 17.516 10.453 1 98.25 121 TYR B O 1
ATOM 2786 N N . CYS B 1 122 ? -8.289 16.75 10.453 1 97.69 122 CYS B N 1
ATOM 2787 C CA . CYS B 1 122 ? -7.762 17.75 11.367 1 97.69 122 CYS B CA 1
ATOM 2788 C C . CYS B 1 122 ? -6.324 18.125 11.008 1 97.69 122 CYS B C 1
ATOM 2790 O O . CYS B 1 122 ? -5.59 17.297 10.461 1 97.69 122 CYS B O 1
ATOM 2792 N N . GLU B 1 123 ? -6.016 19.297 11.25 1 97.06 123 GLU B N 1
ATOM 2793 C CA . GLU B 1 123 ? -4.66 19.812 11.078 1 97.06 123 GLU B CA 1
ATOM 2794 C C . GLU B 1 123 ? -3.914 19.859 12.406 1 97.06 123 GLU B C 1
ATOM 2796 O O . GLU B 1 123 ? -4.453 20.312 13.422 1 97.06 123 GLU B O 1
ATOM 2801 N N . ILE B 1 124 ? -2.74 19.281 12.406 1 97.44 124 ILE B N 1
ATOM 2802 C CA . ILE B 1 124 ? -1.886 19.281 13.594 1 97.44 124 ILE B CA 1
ATOM 2803 C C . ILE B 1 124 ? -0.864 20.406 13.5 1 97.44 124 ILE B C 1
ATOM 2805 O O . ILE B 1 124 ? -0.559 21.062 14.5 1 97.44 124 ILE B O 1
ATOM 2809 N N . LEU B 1 125 ? -0.317 20.547 12.438 1 98.12 125 LEU B N 1
ATOM 2810 C CA . LEU B 1 125 ? 0.684 21.547 12.109 1 98.12 125 LEU B CA 1
ATOM 2811 C C . LEU B 1 125 ? 0.336 22.25 10.797 1 98.12 125 LEU B C 1
ATOM 2813 O O . LEU B 1 125 ? 0.006 21.594 9.805 1 98.12 125 LEU B O 1
ATOM 2817 N N . GLY B 1 126 ? 0.346 23.484 10.719 1 97.38 126 GLY B N 1
ATOM 2818 C CA . GLY B 1 126 ? 0.021 24.281 9.547 1 97.38 126 GLY B CA 1
ATOM 2819 C C . GLY B 1 126 ? -0.551 25.641 9.891 1 97.38 126 GLY B C 1
ATOM 2820 O O . GLY B 1 126 ? -0.59 26.016 11.062 1 97.38 126 GLY B O 1
ATOM 2821 N N . PRO B 1 127 ? -1.02 26.375 8.922 1 94.38 127 PRO B N 1
ATOM 2822 C CA . PRO B 1 127 ? -1.558 27.719 9.164 1 94.38 127 PRO B CA 1
ATOM 2823 C C . PRO B 1 127 ? -2.795 27.703 10.055 1 94.38 127 PRO B C 1
ATOM 2825 O O . PRO B 1 127 ? -3.059 28.688 10.766 1 94.38 127 PRO B O 1
ATOM 2828 N N . ARG B 1 128 ? -3.459 26.625 10.102 1 91.38 128 ARG B N 1
ATOM 2829 C CA . ARG B 1 128 ? -4.691 26.547 10.875 1 91.38 128 ARG B CA 1
ATOM 2830 C C . ARG B 1 128 ? -4.582 25.5 11.984 1 91.38 128 ARG B C 1
ATOM 2832 O O . ARG B 1 128 ? -5.586 25.141 12.594 1 91.38 128 ARG B O 1
ATOM 2839 N N . GLY B 1 129 ? -3.441 24.906 12.117 1 94.25 129 GLY B N 1
ATOM 2840 C CA . GLY B 1 129 ? -3.254 23.922 13.164 1 94.25 129 GLY B CA 1
ATOM 2841 C C . GLY B 1 129 ? -2.873 24.516 14.5 1 94.25 129 GLY B C 1
ATOM 2842 O O . GLY B 1 129 ? -2.566 25.719 14.586 1 94.25 129 GLY B O 1
ATOM 2843 N N . PRO B 1 130 ? -3.01 23.719 15.57 1 95.62 130 PRO B N 1
ATOM 2844 C CA . PRO B 1 130 ? -2.512 24.188 16.875 1 95.62 130 PRO B CA 1
ATOM 2845 C C . PRO B 1 130 ? -1.038 24.578 16.828 1 95.62 130 PRO B C 1
ATOM 2847 O O . PRO B 1 130 ? -0.627 25.516 17.516 1 95.62 130 PRO B O 1
ATOM 2850 N N . ILE B 1 131 ? -0.27 23.812 16.078 1 96.88 131 ILE B N 1
ATOM 2851 C CA . ILE B 1 131 ? 1.122 24.188 15.859 1 96.88 131 ILE B CA 1
ATOM 2852 C C . ILE B 1 131 ? 1.238 25.031 14.594 1 96.88 131 ILE B C 1
ATOM 2854 O O . ILE B 1 131 ? 1.046 24.531 13.484 1 96.88 131 ILE B O 1
ATOM 2858 N N . CYS B 1 132 ? 1.646 26.25 14.75 1 95.25 132 CYS B N 1
ATOM 2859 C CA . CYS B 1 132 ? 1.621 27.188 13.641 1 95.25 132 CYS B CA 1
ATOM 2860 C C . CYS B 1 132 ? 2.846 27.016 12.75 1 95.25 132 CYS B C 1
ATOM 2862 O O . CYS B 1 132 ? 3.979 27.016 13.234 1 95.25 132 CYS B O 1
ATOM 2864 N N . ALA B 1 133 ? 2.59 26.828 11.492 1 95.75 133 ALA B N 1
ATOM 2865 C CA . ALA B 1 133 ? 3.635 26.703 10.484 1 95.75 133 ALA B CA 1
ATOM 2866 C C . ALA B 1 133 ? 3.129 27.156 9.117 1 95.75 133 ALA B C 1
ATOM 2868 O O . ALA B 1 133 ? 1.935 27.062 8.82 1 95.75 133 ALA B O 1
ATOM 2869 N N . GLU B 1 134 ? 4.039 27.609 8.242 1 94 134 GLU B N 1
ATOM 2870 C CA . GLU B 1 134 ? 3.6 28.188 6.977 1 94 134 GLU B CA 1
ATOM 2871 C C . GLU B 1 134 ? 4.02 27.312 5.797 1 94 134 GLU B C 1
ATOM 2873 O O . GLU B 1 134 ? 3.475 27.453 4.699 1 94 134 GLU B O 1
ATOM 2878 N N . ARG B 1 135 ? 4.934 26.375 5.949 1 92.5 135 ARG B N 1
ATOM 2879 C CA . ARG B 1 135 ? 5.512 25.719 4.785 1 92.5 135 ARG B CA 1
ATOM 2880 C C . ARG B 1 135 ? 5.191 24.219 4.781 1 92.5 135 ARG B C 1
ATOM 2882 O O . ARG B 1 135 ? 5.688 23.484 3.938 1 92.5 135 ARG B O 1
ATOM 2889 N N . LEU B 1 136 ? 4.469 23.844 5.684 1 98.25 136 LEU B N 1
ATOM 2890 C CA . LEU B 1 136 ? 4.133 22.422 5.836 1 98.25 136 LEU B CA 1
ATOM 2891 C C . LEU B 1 136 ? 2.803 22.266 6.566 1 98.25 136 LEU B C 1
ATOM 2893 O O . LEU B 1 136 ? 2.543 22.953 7.555 1 98.25 136 LEU B O 1
ATOM 2897 N N . ILE B 1 137 ? 1.976 21.469 6.055 1 98.5 137 ILE B N 1
ATOM 2898 C CA . ILE B 1 137 ? 0.786 21.062 6.797 1 98.5 137 ILE B CA 1
ATOM 2899 C C . ILE B 1 137 ? 0.851 19.578 7.113 1 98.5 137 ILE B C 1
ATOM 2901 O O . ILE B 1 137 ? 1.151 18.766 6.238 1 98.5 137 ILE B O 1
ATOM 2905 N N . LEU B 1 138 ? 0.659 19.203 8.328 1 98.75 138 LEU B N 1
ATOM 2906 C CA . LEU B 1 138 ? 0.483 17.828 8.781 1 98.75 138 LEU B CA 1
ATOM 2907 C C . LEU B 1 138 ? -0.877 17.641 9.445 1 98.75 138 LEU B C 1
ATOM 2909 O O . LEU B 1 138 ? -1.364 18.531 10.133 1 98.75 138 LEU B O 1
ATOM 2913 N N . GLY B 1 139 ? -1.433 16.531 9.281 1 98.56 139 GLY B N 1
ATOM 2914 C CA . GLY B 1 139 ? -2.705 16.234 9.922 1 98.56 139 GLY B CA 1
ATOM 2915 C C . GLY B 1 139 ? -3.16 14.805 9.734 1 98.56 139 GLY B C 1
ATOM 2916 O O . GLY B 1 139 ? -2.352 13.93 9.43 1 98.56 139 GLY B O 1
ATOM 2917 N N . PHE B 1 140 ? -4.406 14.594 10.039 1 98.62 140 PHE B N 1
ATOM 2918 C CA . PHE B 1 140 ? -5.027 13.281 9.906 1 98.62 140 PHE B CA 1
ATOM 2919 C C . PHE B 1 140 ? -6.383 13.391 9.211 1 98.62 140 PHE B C 1
ATOM 2921 O O . PHE B 1 140 ? -7.07 14.406 9.344 1 98.62 140 PHE B O 1
ATOM 2928 N N . VAL B 1 141 ? -6.691 12.406 8.5 1 98.62 141 VAL B N 1
ATOM 2929 C CA . VAL B 1 141 ? -8.039 12.25 7.957 1 98.62 141 VAL B CA 1
ATOM 2930 C C . VAL B 1 141 ? -8.625 10.914 8.414 1 98.62 141 VAL B C 1
ATOM 2932 O O . VAL B 1 141 ? -7.93 9.898 8.43 1 98.62 141 VAL B O 1
ATOM 2935 N N . LEU B 1 142 ? -9.844 10.961 8.828 1 98.75 142 LEU B N 1
ATOM 2936 C CA . LEU B 1 142 ? -10.562 9.805 9.344 1 98.75 142 LEU B CA 1
ATOM 2937 C C . LEU B 1 142 ? -11.758 9.469 8.461 1 98.75 142 LEU B C 1
ATOM 2939 O O . LEU B 1 142 ? -12.516 10.359 8.07 1 98.75 142 LEU B O 1
ATOM 2943 N N . PHE B 1 143 ? -11.859 8.195 8.109 1 98.81 143 PHE B N 1
ATOM 2944 C CA . PHE B 1 143 ? -12.992 7.688 7.344 1 98.81 143 PHE B CA 1
ATOM 2945 C C . PHE B 1 143 ? -13.703 6.574 8.102 1 98.81 143 PHE B C 1
ATOM 2947 O O . PHE B 1 143 ? -13.055 5.707 8.688 1 98.81 143 PHE B O 1
ATOM 2954 N N . ALA B 1 144 ? -15 6.625 8.062 1 98.25 144 ALA B N 1
ATOM 2955 C CA . ALA B 1 144 ? -15.797 5.492 8.539 1 98.25 144 ALA B CA 1
ATOM 2956 C C . ALA B 1 144 ? -15.672 4.297 7.598 1 98.25 144 ALA B C 1
ATOM 2958 O O . ALA B 1 144 ? -15.203 4.441 6.465 1 98.25 144 ALA B O 1
ATOM 2959 N N . PRO B 1 145 ? -16.062 3.115 8.102 1 97.25 145 PRO B N 1
ATOM 2960 C CA . PRO B 1 145 ? -16.141 1.977 7.184 1 97.25 145 PRO B CA 1
ATOM 2961 C C . PRO B 1 145 ? -17.062 2.23 6 1 97.25 145 PRO B C 1
ATOM 2963 O O . PRO B 1 145 ? -17.984 3.045 6.098 1 97.25 145 PRO B O 1
ATOM 2966 N N . SER B 1 146 ? -16.75 1.58 4.836 1 96.69 146 SER B N 1
ATOM 2967 C CA . SER B 1 146 ? -17.578 1.645 3.637 1 96.69 146 SER B CA 1
ATOM 2968 C C . SER B 1 146 ? -17.812 3.088 3.201 1 96.69 146 SER B C 1
ATOM 2970 O O . SER B 1 146 ? -18.953 3.51 3.006 1 96.69 146 SER B O 1
ATOM 2972 N N . THR B 1 147 ? -16.75 3.818 3.078 1 98.06 147 THR B N 1
ATOM 2973 C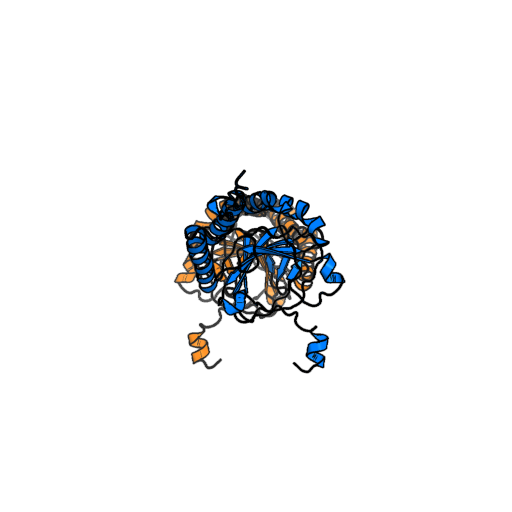 CA . THR B 1 147 ? -16.797 5.219 2.664 1 98.06 147 THR B CA 1
ATOM 2974 C C . THR B 1 147 ? -16.219 5.383 1.258 1 98.06 147 THR B C 1
ATOM 2976 O O . THR B 1 147 ? -15.227 4.75 0.909 1 98.06 147 THR B O 1
ATOM 2979 N N . THR B 1 148 ? -16.828 6.148 0.492 1 97.12 148 THR B N 1
ATOM 2980 C CA . THR B 1 148 ? -16.266 6.703 -0.728 1 97.12 148 THR B CA 1
ATOM 2981 C C . THR B 1 148 ? -15.984 8.195 -0.567 1 97.12 148 THR B C 1
ATOM 2983 O O . THR B 1 148 ? -16.906 8.984 -0.337 1 97.12 148 THR B O 1
ATOM 2986 N N . TYR B 1 149 ? -14.797 8.578 -0.476 1 97.69 149 TYR B N 1
ATOM 2987 C CA . TYR B 1 149 ? -14.383 9.969 -0.577 1 97.69 149 TYR B CA 1
ATOM 2988 C C . TYR B 1 149 ? -14.227 10.391 -2.033 1 97.69 149 TYR B C 1
ATOM 2990 O O . TYR B 1 149 ? -13.312 9.93 -2.723 1 97.69 149 TYR B O 1
ATOM 2998 N N . PRO B 1 150 ? -15.039 11.281 -2.479 1 95.88 150 PRO B N 1
ATOM 2999 C CA . PRO B 1 150 ? -15.164 11.531 -3.916 1 95.88 150 PRO B CA 1
ATOM 3000 C C . PRO B 1 150 ? -13.867 12.055 -4.539 1 95.88 150 PRO B C 1
ATOM 3002 O O . PRO B 1 150 ? -12.984 12.539 -3.826 1 95.88 150 PRO B O 1
ATOM 3005 N N . GLN B 1 151 ? -13.867 11.914 -5.84 1 95.12 151 GLN B N 1
ATOM 3006 C CA . GLN B 1 151 ? -12.742 12.391 -6.641 1 95.12 151 GLN B CA 1
ATOM 3007 C C . GLN B 1 151 ? -12.445 13.859 -6.363 1 95.12 151 GLN B C 1
ATOM 3009 O O . GLN B 1 151 ? -13.375 14.672 -6.262 1 95.12 151 GLN B O 1
ATOM 3014 N N . HIS B 1 152 ? -11.141 14.227 -6.148 1 94.31 152 HIS B N 1
ATOM 3015 C CA . HIS B 1 152 ? -10.703 15.594 -5.879 1 94.31 152 HIS B CA 1
ATOM 3016 C C . HIS B 1 152 ? -9.219 15.766 -6.199 1 94.31 152 HIS B C 1
ATOM 3018 O O . HIS B 1 152 ? -8.539 14.797 -6.531 1 94.31 152 HIS B O 1
ATOM 3024 N N . SER B 1 153 ? -8.758 16.969 -6.246 1 92.88 153 SER B N 1
ATOM 3025 C CA . SER B 1 153 ? -7.348 17.281 -6.465 1 92.88 153 SER B CA 1
ATOM 3026 C C . SER B 1 153 ? -6.934 18.531 -5.695 1 92.88 153 SER B C 1
ATOM 3028 O O . SER B 1 153 ? -7.785 19.266 -5.18 1 92.88 153 SER B O 1
ATOM 3030 N N . HIS B 1 154 ? -5.691 18.703 -5.516 1 92.56 154 HIS B N 1
ATOM 3031 C CA . HIS B 1 154 ? -5.109 19.875 -4.867 1 92.56 154 HIS B CA 1
ATOM 3032 C C . HIS B 1 154 ? -4.211 20.641 -5.828 1 92.56 154 HIS B C 1
ATOM 3034 O O . HIS B 1 154 ? -3.168 20.141 -6.254 1 92.56 154 HIS B O 1
ATOM 3040 N N . LYS B 1 155 ? -4.617 21.859 -6.062 1 92 155 LYS B N 1
ATOM 3041 C CA . LYS B 1 155 ? -3.828 22.672 -6.984 1 92 155 LYS B CA 1
ATOM 3042 C C . LYS B 1 155 ? -2.549 23.172 -6.316 1 92 155 LYS B C 1
ATOM 3044 O O . LYS B 1 155 ? -2.598 23.781 -5.242 1 92 155 LYS B O 1
ATOM 3049 N N . ASP B 1 156 ? -1.429 22.891 -6.855 1 94.44 156 ASP B N 1
ATOM 3050 C CA . ASP B 1 156 ? -0.116 23.406 -6.465 1 94.44 156 ASP B CA 1
ATOM 3051 C C . ASP B 1 156 ? 0.269 22.906 -5.07 1 94.44 156 ASP B C 1
ATOM 3053 O O . ASP B 1 156 ? 1.023 23.578 -4.359 1 94.44 156 ASP B O 1
ATOM 3057 N N . ILE B 1 157 ? -0.335 21.922 -4.629 1 96.38 157 ILE B N 1
ATOM 3058 C CA . ILE B 1 157 ? -0.003 21.266 -3.367 1 96.38 157 ILE B CA 1
ATOM 3059 C C . ILE B 1 157 ? 0.32 19.797 -3.617 1 96.38 157 ILE B C 1
ATOM 3061 O O . ILE B 1 157 ? -0.406 19.109 -4.34 1 96.38 157 ILE B O 1
ATOM 3065 N N . GLU B 1 158 ? 1.43 19.375 -3.178 1 97 158 GLU B N 1
ATOM 3066 C CA . GLU B 1 158 ? 1.769 17.953 -3.154 1 97 158 GLU B CA 1
ATOM 3067 C C . GLU B 1 158 ? 1.319 17.297 -1.849 1 97 158 GLU B C 1
ATOM 3069 O O . GLU B 1 158 ? 1.585 17.812 -0.764 1 97 158 GLU B O 1
ATOM 3074 N N . GLU B 1 159 ? 0.649 16.203 -2.002 1 97.75 159 GLU B N 1
ATOM 3075 C CA . GLU B 1 159 ? 0.058 15.523 -0.856 1 97.75 159 GLU B CA 1
ATOM 3076 C C . GLU B 1 159 ? 0.598 14.102 -0.725 1 97.75 159 GLU B C 1
ATOM 3078 O O . GLU B 1 159 ? 0.716 13.383 -1.719 1 97.75 159 GLU B O 1
ATOM 3083 N N . SER B 1 160 ? 0.941 13.734 0.453 1 98.5 160 SER B N 1
ATOM 3084 C CA . SER B 1 160 ? 1.185 12.32 0.729 1 98.5 160 SER B CA 1
ATOM 3085 C C . SER B 1 160 ? 0.314 11.82 1.877 1 98.5 160 SER B C 1
ATOM 3087 O O . SER B 1 160 ? -0.036 12.594 2.775 1 98.5 160 SER B O 1
ATOM 3089 N N . TYR B 1 161 ? -0.063 10.586 1.8 1 98.25 161 TYR B N 1
ATOM 3090 C CA . TYR B 1 161 ? -0.728 9.859 2.877 1 98.25 161 TYR B CA 1
ATOM 3091 C C . TYR B 1 161 ? 0.173 8.766 3.434 1 98.25 161 TYR B C 1
ATOM 3093 O O . TYR B 1 161 ? 0.881 8.094 2.682 1 98.25 161 TYR B O 1
ATOM 3101 N N . ILE B 1 162 ? 0.114 8.578 4.699 1 97.38 162 ILE B N 1
ATOM 3102 C CA . ILE B 1 162 ? 0.594 7.363 5.34 1 97.38 162 ILE B CA 1
ATOM 3103 C C . ILE B 1 162 ? -0.584 6.59 5.926 1 97.38 162 ILE B C 1
ATOM 3105 O O . ILE B 1 162 ? -1.379 7.141 6.691 1 97.38 162 ILE B O 1
ATOM 3109 N N . SER B 1 163 ? -0.667 5.352 5.535 1 96.44 163 SER B N 1
ATOM 3110 C CA . SER B 1 163 ? -1.724 4.492 6.059 1 96.44 163 SER B CA 1
ATOM 3111 C C . SER B 1 163 ? -1.47 4.129 7.52 1 96.44 163 SER B C 1
ATOM 3113 O O . SER B 1 163 ? -0.511 3.418 7.828 1 96.44 163 SER B O 1
ATOM 3115 N N . VAL B 1 164 ? -2.352 4.559 8.43 1 96.31 164 VAL B N 1
ATOM 3116 C CA . VAL B 1 164 ? -2.16 4.32 9.852 1 96.31 164 VAL B CA 1
ATOM 3117 C C . VAL B 1 164 ? -3.012 3.137 10.305 1 96.31 164 VAL B C 1
ATOM 3119 O O . VAL B 1 164 ? -2.527 2.244 11 1 96.31 164 VAL B O 1
ATOM 3122 N N . ALA B 1 165 ? -4.254 3.189 9.867 1 95.06 165 ALA B N 1
ATOM 3123 C CA . ALA B 1 165 ? -5.203 2.154 10.273 1 95.06 165 ALA B CA 1
ATOM 3124 C C . ALA B 1 165 ? -6.246 1.916 9.18 1 95.06 165 ALA B C 1
ATOM 3126 O O . ALA B 1 165 ? -6.699 2.859 8.531 1 95.06 165 ALA B O 1
ATOM 3127 N N . GLY B 1 166 ? -6.633 0.65 9.078 1 93.94 166 GLY B N 1
ATOM 3128 C CA . GLY B 1 166 ? -7.688 0.295 8.141 1 93.94 166 GLY B CA 1
ATOM 3129 C C . GLY B 1 166 ? -7.191 0.144 6.719 1 93.94 166 GLY B C 1
ATOM 3130 O O . GLY B 1 166 ? -6.117 0.642 6.371 1 93.94 166 GLY B O 1
ATOM 3131 N N . ALA B 1 167 ? -7.91 -0.538 5.93 1 93.88 167 ALA B N 1
ATOM 3132 C CA . ALA B 1 167 ? -7.586 -0.741 4.52 1 93.88 167 ALA B CA 1
ATOM 3133 C C . ALA B 1 167 ? -8.344 0.244 3.635 1 93.88 167 ALA B C 1
ATOM 3135 O O . ALA B 1 167 ? -9.5 0.57 3.908 1 93.88 167 ALA B O 1
ATOM 3136 N N . TRP B 1 168 ? -7.68 0.701 2.641 1 97.88 168 TRP B N 1
ATOM 3137 C CA . TRP B 1 168 ? -8.258 1.684 1.732 1 97.88 168 TRP B CA 1
ATOM 3138 C C . TRP B 1 168 ? -7.609 1.602 0.355 1 97.88 168 TRP B C 1
ATOM 3140 O O . TRP B 1 168 ? -6.562 0.969 0.192 1 97.88 168 TRP B O 1
ATOM 3150 N N . SER B 1 169 ? -8.32 2.088 -0.582 1 98 169 SER B N 1
ATOM 3151 C CA . SER B 1 169 ? -7.848 2.172 -1.959 1 98 169 SER B CA 1
ATOM 3152 C C . SER B 1 169 ? -7.898 3.605 -2.475 1 98 169 SER B C 1
ATOM 3154 O O . SER B 1 169 ? -8.781 4.379 -2.094 1 98 169 SER B O 1
ATOM 3156 N N . GLU B 1 170 ? -6.895 3.85 -3.242 1 96.19 170 GLU B N 1
ATOM 3157 C CA . GLU B 1 170 ? -6.984 5.027 -4.102 1 96.19 170 GLU B CA 1
ATOM 3158 C C . GLU B 1 170 ? -7.195 4.633 -5.559 1 96.19 170 GLU B C 1
ATOM 3160 O O . GLU B 1 170 ? -6.441 3.824 -6.105 1 96.19 170 GLU B O 1
ATOM 3165 N N . ASN B 1 171 ? -8.172 5 -6.281 1 93.5 171 ASN B N 1
ATOM 3166 C CA . ASN B 1 171 ? -8.484 4.816 -7.695 1 93.5 171 ASN B CA 1
ATOM 3167 C C . ASN B 1 171 ? -8.555 3.336 -8.062 1 93.5 171 ASN B C 1
ATOM 3169 O O . ASN B 1 171 ? -8.133 2.945 -9.156 1 93.5 171 ASN B O 1
ATOM 3173 N N . ASP B 1 172 ? -8.688 2.439 -7.355 1 94.38 172 ASP B N 1
ATOM 3174 C CA . ASP B 1 172 ? -8.898 1.016 -7.598 1 94.38 172 ASP B CA 1
ATOM 3175 C C . ASP B 1 172 ? -7.578 0.308 -7.895 1 94.38 172 ASP B C 1
ATOM 3177 O O . ASP B 1 172 ? -7.57 -0.788 -8.461 1 94.38 172 ASP B O 1
ATOM 3181 N N . ALA B 1 173 ? -6.5 0.937 -7.672 1 93.88 173 ALA B N 1
ATOM 3182 C CA . ALA B 1 173 ? -5.211 0.395 -8.094 1 93.88 173 ALA B CA 1
ATOM 3183 C C . ALA B 1 173 ? -4.637 -0.542 -7.035 1 93.88 173 ALA B C 1
ATOM 3185 O O . ALA B 1 173 ? -3.902 -1.478 -7.355 1 93.88 173 ALA B O 1
ATOM 3186 N N . ALA B 1 174 ? -4.949 -0.271 -5.809 1 97.56 174 ALA B N 1
ATOM 3187 C CA . ALA B 1 174 ? -4.352 -1.035 -4.715 1 97.56 174 ALA B CA 1
ATOM 3188 C C . ALA B 1 174 ? -5.219 -0.968 -3.461 1 97.56 174 ALA B C 1
ATOM 3190 O O . ALA B 1 174 ? -6.09 -0.102 -3.346 1 97.56 174 ALA B O 1
ATOM 3191 N N . VAL B 1 175 ? -4.996 -1.946 -2.678 1 97.56 175 VAL B N 1
ATOM 3192 C CA . VAL B 1 175 ? -5.375 -1.842 -1.273 1 97.56 175 VAL B CA 1
ATOM 3193 C C . VAL B 1 175 ? -4.133 -1.599 -0.42 1 97.56 175 VAL B C 1
ATOM 3195 O O . VAL B 1 175 ? -3.201 -2.408 -0.423 1 97.56 175 VAL B O 1
ATOM 3198 N N . HIS B 1 176 ? -4.148 -0.534 0.289 1 96.69 176 HIS B N 1
ATOM 3199 C CA . HIS B 1 176 ? -2.957 -0.114 1.018 1 96.69 176 HIS B CA 1
ATOM 3200 C C . HIS B 1 176 ? -3.004 -0.58 2.469 1 96.69 176 HIS B C 1
ATOM 3202 O O . HIS B 1 176 ? -3.955 -0.272 3.191 1 96.69 176 HIS B O 1
ATOM 3208 N N . ALA B 1 177 ? -1.996 -1.302 2.861 1 93.56 177 ALA B N 1
ATOM 3209 C CA . ALA B 1 177 ? -1.85 -1.744 4.246 1 93.56 177 ALA B CA 1
ATOM 3210 C C . ALA B 1 177 ? -1.228 -0.649 5.105 1 93.56 177 ALA B C 1
ATOM 3212 O O . ALA B 1 177 ? -0.63 0.296 4.586 1 93.56 177 ALA B O 1
ATOM 3213 N N . PRO B 1 178 ? -1.439 -0.75 6.457 1 92.69 178 PRO B N 1
ATOM 3214 C CA . PRO B 1 178 ? -0.754 0.194 7.34 1 92.69 178 PRO B CA 1
ATOM 3215 C C . PRO B 1 178 ? 0.752 0.245 7.094 1 92.69 178 PRO B C 1
ATOM 3217 O O . PRO B 1 178 ? 1.386 -0.796 6.902 1 92.69 178 PRO B O 1
ATOM 3220 N N . GLY B 1 179 ? 1.26 1.483 7.016 1 93.12 179 GLY B N 1
ATOM 3221 C CA . GLY B 1 179 ? 2.676 1.682 6.75 1 93.12 179 GLY B CA 1
ATOM 3222 C C . GLY B 1 179 ? 2.965 2.062 5.312 1 93.12 179 GLY B C 1
ATOM 3223 O O . GLY B 1 179 ? 4.074 2.494 4.988 1 93.12 179 GLY B O 1
ATOM 3224 N N . SER B 1 180 ? 2.014 1.911 4.457 1 96.12 180 SER B N 1
ATOM 3225 C CA . SER B 1 180 ? 2.176 2.346 3.074 1 96.12 180 SER B CA 1
ATOM 3226 C C . SER B 1 180 ? 2.203 3.867 2.973 1 96.12 180 SER B C 1
ATOM 3228 O O . SER B 1 180 ? 1.599 4.562 3.795 1 96.12 180 SER B O 1
ATOM 3230 N N . LEU B 1 181 ? 2.902 4.379 2.004 1 97.56 181 LEU B N 1
ATOM 3231 C CA . LEU B 1 181 ? 2.951 5.805 1.692 1 97.56 181 LEU B CA 1
ATOM 3232 C C . LEU B 1 181 ? 2.486 6.062 0.263 1 97.56 181 LEU B C 1
ATOM 3234 O O . LEU B 1 181 ? 2.977 5.434 -0.677 1 97.56 181 LEU B O 1
ATOM 3238 N N . ILE B 1 182 ? 1.536 6.934 0.098 1 98.12 182 ILE B N 1
ATOM 3239 C CA . ILE B 1 182 ? 0.975 7.293 -1.199 1 98.12 182 ILE B CA 1
ATOM 3240 C C . ILE B 1 182 ? 1.297 8.75 -1.512 1 98.12 182 ILE B C 1
ATOM 3242 O O . ILE B 1 182 ? 1.194 9.617 -0.64 1 98.12 182 ILE B O 1
ATOM 3246 N N . LEU B 1 183 ? 1.706 8.984 -2.717 1 98.19 183 LEU B N 1
ATOM 3247 C CA . LEU B 1 183 ? 2.049 10.344 -3.139 1 98.19 183 LEU B CA 1
ATOM 3248 C C . LEU B 1 183 ? 1.1 10.828 -4.23 1 98.19 183 LEU B C 1
ATOM 3250 O O . LEU B 1 183 ? 0.938 10.164 -5.258 1 98.19 183 LEU B O 1
ATOM 3254 N N . ASN B 1 184 ? 0.425 11.906 -3.986 1 97.12 184 ASN B N 1
ATOM 3255 C CA . ASN B 1 184 ? -0.387 12.602 -4.977 1 97.12 184 ASN B CA 1
ATOM 3256 C C . ASN B 1 184 ? 0.283 13.891 -5.441 1 97.12 184 ASN B C 1
ATOM 3258 O O . ASN B 1 184 ? 0.333 14.875 -4.695 1 97.12 184 ASN B O 1
ATOM 3262 N N . ARG B 1 185 ? 0.696 13.844 -6.656 1 95.75 185 ARG B N 1
ATOM 3263 C CA . ARG B 1 185 ? 1.314 15.031 -7.238 1 95.75 185 ARG B CA 1
ATOM 3264 C C . ARG B 1 185 ? 0.293 16.156 -7.414 1 95.75 185 ARG B C 1
ATOM 3266 O O . ARG B 1 185 ? -0.914 15.898 -7.422 1 95.75 185 ARG B O 1
ATOM 3273 N N . PRO B 1 186 ? 0.824 17.422 -7.512 1 94.5 186 PRO B N 1
ATOM 3274 C CA . PRO B 1 186 ? -0.12 18.516 -7.688 1 94.5 186 PRO B CA 1
ATOM 3275 C C . PRO B 1 186 ? -1.038 18.328 -8.891 1 94.5 186 PRO B C 1
ATOM 3277 O O . PRO B 1 186 ? -0.571 17.969 -9.977 1 94.5 186 PRO B O 1
ATOM 3280 N N . GLY B 1 187 ? -2.295 18.469 -8.656 1 92.31 187 GLY B N 1
ATOM 3281 C CA . GLY B 1 187 ? -3.26 18.453 -9.742 1 92.31 187 GLY B CA 1
ATOM 3282 C C . GLY B 1 187 ? -3.766 17.062 -10.062 1 92.31 187 GLY B C 1
ATOM 3283 O O . GLY B 1 187 ? -4.723 16.891 -10.82 1 92.31 187 GLY B O 1
ATOM 3284 N N . LEU B 1 188 ? -3.203 16.031 -9.578 1 92.44 188 LEU B N 1
ATOM 3285 C CA . LEU B 1 188 ? -3.627 14.664 -9.859 1 92.44 188 LEU B CA 1
ATOM 3286 C C . LEU B 1 188 ? -4.922 14.336 -9.125 1 92.44 188 LEU B C 1
ATOM 3288 O O . LEU B 1 188 ? -4.996 14.461 -7.898 1 92.44 188 LEU B O 1
ATOM 3292 N N . GLU B 1 189 ? -5.926 13.922 -9.875 1 94 189 GLU B N 1
ATOM 3293 C CA . GLU B 1 189 ? -7.207 13.539 -9.297 1 94 189 GLU B CA 1
ATOM 3294 C C . GLU B 1 189 ? -7.121 12.164 -8.625 1 94 189 GLU B C 1
ATOM 3296 O O . GLU B 1 189 ? -6.469 11.258 -9.148 1 94 189 GLU B O 1
ATOM 3301 N N . HIS B 1 190 ? -7.797 12.062 -7.469 1 95.75 190 HIS B N 1
ATOM 3302 C CA . HIS B 1 190 ? -7.82 10.781 -6.777 1 95.75 190 HIS B CA 1
ATOM 3303 C C . HIS B 1 190 ? -9.086 10.625 -5.938 1 95.75 190 HIS B C 1
ATOM 3305 O O . HIS B 1 190 ? -9.688 11.625 -5.527 1 95.75 190 HIS B O 1
ATOM 3311 N N . ARG B 1 191 ? -9.523 9.461 -5.918 1 97.25 191 ARG B N 1
ATOM 3312 C CA . ARG B 1 191 ? -10.672 8.992 -5.152 1 97.25 191 ARG B CA 1
ATOM 3313 C C . ARG B 1 191 ? -10.242 7.957 -4.113 1 97.25 191 ARG B C 1
ATOM 3315 O O . ARG B 1 191 ? -9.359 7.133 -4.375 1 97.25 191 ARG B O 1
ATOM 3322 N N . ILE B 1 192 ? -10.875 8.031 -2.914 1 98 192 ILE B N 1
ATOM 3323 C CA . ILE B 1 192 ? -10.531 7.078 -1.86 1 98 192 ILE B CA 1
ATOM 3324 C C . ILE B 1 192 ? -11.758 6.227 -1.524 1 98 192 ILE B C 1
ATOM 3326 O O . ILE B 1 192 ? -12.875 6.742 -1.426 1 98 192 ILE B O 1
ATOM 3330 N N . THR B 1 193 ? -11.57 4.961 -1.379 1 98.38 193 THR B N 1
ATOM 3331 C CA . THR B 1 193 ? -12.578 4.051 -0.851 1 98.38 193 THR B CA 1
ATOM 3332 C C . THR B 1 193 ? -12.016 3.225 0.302 1 98.38 193 THR B C 1
ATOM 3334 O O . THR B 1 193 ? -10.828 2.879 0.303 1 98.38 193 THR B O 1
ATOM 3337 N N . THR B 1 194 ? -12.906 2.955 1.318 1 98.12 194 THR B N 1
ATOM 3338 C CA . THR B 1 194 ? -12.438 2.209 2.482 1 98.12 194 THR B CA 1
ATOM 3339 C C . THR B 1 194 ? -13.117 0.845 2.557 1 98.12 194 THR B C 1
ATOM 3341 O O . THR B 1 194 ? -14.133 0.616 1.898 1 98.12 194 THR B O 1
ATOM 3344 N N . GLY B 1 195 ? -12.516 -0.056 3.268 1 96.19 195 GLY B N 1
ATOM 3345 C CA . GLY B 1 195 ? -13.109 -1.361 3.51 1 96.19 195 GLY B CA 1
ATOM 3346 C C . GLY B 1 195 ? -14.43 -1.29 4.25 1 96.19 195 GLY B C 1
ATOM 3347 O O . GLY B 1 195 ? -14.844 -0.216 4.695 1 96.19 195 GLY B O 1
ATOM 3348 N N . ASP B 1 196 ? -15.031 -2.395 4.508 1 93.56 196 ASP B N 1
ATOM 3349 C CA . ASP B 1 196 ? -16.422 -2.445 4.938 1 93.56 196 ASP B CA 1
ATOM 3350 C C . ASP B 1 196 ? -16.531 -2.469 6.461 1 93.56 196 ASP B C 1
ATOM 3352 O O . ASP B 1 196 ? -17.547 -2.08 7.027 1 93.56 196 ASP B O 1
ATOM 3356 N N . LEU B 1 197 ? -15.477 -2.869 7.137 1 91.62 197 LEU B N 1
ATOM 3357 C CA . LEU B 1 197 ? -15.695 -3.207 8.539 1 91.62 197 LEU B CA 1
ATOM 3358 C C . LEU B 1 197 ? -14.938 -2.248 9.453 1 91.62 197 LEU B C 1
ATOM 3360 O O . LEU B 1 197 ? -15.375 -1.968 10.57 1 91.62 197 LEU B O 1
ATOM 3364 N N . SER B 1 198 ? -13.844 -1.758 8.992 1 94.69 198 SER B N 1
ATOM 3365 C CA . SER B 1 198 ? -12.977 -0.984 9.867 1 94.69 198 SER B CA 1
ATOM 3366 C C . SER B 1 198 ? -12.852 0.459 9.391 1 94.69 198 SER B C 1
ATOM 3368 O O . SER B 1 198 ? -12.844 0.723 8.188 1 94.69 198 SER B O 1
ATOM 3370 N N . PRO B 1 199 ? -12.75 1.363 10.398 1 97.62 199 PRO B N 1
ATOM 3371 C CA . PRO B 1 199 ? -12.414 2.734 10.008 1 97.62 199 PRO B CA 1
ATOM 3372 C C . PRO B 1 199 ? -10.992 2.857 9.453 1 97.62 199 PRO B C 1
ATOM 3374 O O . PRO B 1 199 ? -10.172 1.955 9.641 1 97.62 199 PRO B O 1
ATOM 3377 N N . CYS B 1 200 ? -10.82 3.904 8.742 1 98.12 200 CYS B N 1
ATOM 3378 C CA . CYS B 1 200 ? -9.523 4.191 8.148 1 98.12 200 CYS B CA 1
ATOM 3379 C C . CYS B 1 200 ? -8.961 5.512 8.664 1 98.12 200 CYS B C 1
ATOM 3381 O O . CYS B 1 200 ? -9.672 6.52 8.688 1 98.12 200 CYS B O 1
ATOM 3383 N N . LEU B 1 201 ? -7.766 5.48 9.156 1 98.31 201 LEU B N 1
ATOM 3384 C CA . LEU B 1 201 ? -7.043 6.664 9.602 1 98.31 201 LEU B CA 1
ATOM 3385 C C . LEU B 1 201 ? -5.77 6.863 8.789 1 98.31 201 LEU B C 1
ATOM 3387 O O . LEU B 1 201 ? -4.93 5.965 8.711 1 98.31 201 LEU B O 1
ATOM 3391 N N . LEU B 1 202 ? -5.664 8.016 8.172 1 98.56 202 LEU B N 1
ATOM 3392 C CA . LEU B 1 202 ? -4.484 8.367 7.391 1 98.56 202 LEU B CA 1
ATOM 3393 C C . LEU B 1 202 ? -3.793 9.594 7.973 1 98.56 202 LEU B C 1
ATOM 3395 O O . LEU B 1 202 ? -4.453 10.562 8.359 1 98.56 202 LEU B O 1
ATOM 3399 N N . ALA B 1 203 ? -2.484 9.547 8.094 1 98.44 203 ALA B N 1
ATOM 3400 C CA . ALA B 1 203 ? -1.691 10.758 8.305 1 98.44 203 ALA B CA 1
ATOM 3401 C C . ALA B 1 203 ? -1.328 11.414 6.973 1 98.44 203 ALA B C 1
ATOM 3403 O O . ALA B 1 203 ? -1.008 10.727 6 1 98.44 203 ALA B O 1
ATOM 3404 N N . TYR B 1 204 ? -1.39 12.742 6.934 1 98.5 204 TYR B N 1
ATOM 3405 C CA . TYR B 1 204 ? -1.072 13.367 5.656 1 98.5 204 TYR B CA 1
ATOM 3406 C C . TYR B 1 204 ? -0.051 14.484 5.836 1 98.5 204 TYR B C 1
ATOM 3408 O O . TYR B 1 204 ? 0.075 15.047 6.926 1 98.5 204 TYR B O 1
ATOM 3416 N N . ALA B 1 205 ? 0.649 14.742 4.812 1 98.75 205 ALA B N 1
ATOM 3417 C CA . ALA B 1 205 ? 1.538 15.898 4.672 1 98.75 205 ALA B CA 1
ATOM 3418 C C . ALA B 1 205 ? 1.276 16.641 3.367 1 98.75 205 ALA B C 1
ATOM 3420 O O . ALA B 1 205 ? 1.17 16.016 2.305 1 98.75 205 ALA B O 1
ATOM 3421 N N . TRP B 1 206 ? 1.142 17.953 3.484 1 98.31 206 TRP B N 1
ATOM 3422 C CA . TRP B 1 206 ? 1.003 18.844 2.334 1 98.31 206 TRP B CA 1
ATOM 3423 C C . TRP B 1 206 ? 2.197 19.781 2.225 1 98.31 206 TRP B C 1
ATOM 3425 O O . TRP B 1 206 ? 2.57 20.438 3.199 1 98.31 206 TRP B O 1
ATOM 3435 N N . THR B 1 207 ? 2.775 19.781 1.087 1 97.81 207 THR B N 1
ATOM 3436 C CA . THR B 1 207 ? 3.824 20.75 0.782 1 97.81 207 THR B CA 1
ATOM 3437 C C . THR B 1 207 ? 3.416 21.641 -0.39 1 97.81 207 THR B C 1
ATOM 3439 O O . THR B 1 207 ? 2.719 21.188 -1.302 1 97.81 207 THR B O 1
ATOM 3442 N N . GLY B 1 208 ? 3.812 22.812 -0.384 1 95.75 208 GLY B N 1
ATOM 3443 C CA . GLY B 1 208 ? 3.516 23.844 -1.371 1 95.75 208 GLY B CA 1
ATOM 3444 C C . GLY B 1 208 ? 3.939 25.219 -0.933 1 95.75 208 GLY B C 1
ATOM 3445 O O . GLY B 1 208 ? 4.656 25.375 0.057 1 95.75 208 GLY B O 1
ATOM 3446 N N . SER B 1 209 ? 3.5 26.234 -1.735 1 95.19 209 SER B N 1
ATOM 3447 C CA . SER B 1 209 ? 3.791 27.609 -1.342 1 95.19 209 SER B CA 1
ATOM 3448 C C . SER B 1 209 ? 2.988 28.016 -0.111 1 95.19 209 SER B C 1
ATOM 3450 O O . SER B 1 209 ? 1.934 27.438 0.166 1 95.19 209 SER B O 1
ATOM 3452 N N . GLU B 1 210 ? 3.498 29 0.576 1 95 210 GLU B N 1
ATOM 3453 C CA . GLU B 1 210 ? 2.795 29.516 1.743 1 95 210 GLU B CA 1
ATOM 3454 C C . GLU B 1 210 ? 1.383 29.969 1.379 1 95 210 GLU B C 1
ATOM 3456 O O . GLU B 1 210 ? 0.433 29.719 2.123 1 95 210 GLU B O 1
ATOM 3461 N N . GLU B 1 211 ? 1.306 30.625 0.257 1 93.75 211 GLU B N 1
ATOM 3462 C CA . GLU B 1 211 ? 0.016 31.125 -0.199 1 93.75 211 GLU B CA 1
ATOM 3463 C C . GLU B 1 211 ? -0.982 30 -0.411 1 93.75 211 GLU B C 1
ATOM 3465 O O . GLU B 1 211 ? -2.129 30.078 0.033 1 93.75 211 GLU B O 1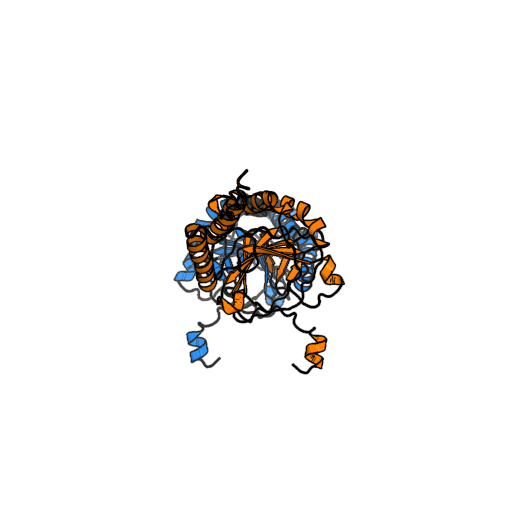
ATOM 3470 N N . ARG B 1 212 ? -0.575 28.969 -1.01 1 93.62 212 ARG B N 1
ATOM 3471 C CA . ARG B 1 212 ? -1.457 27.844 -1.32 1 93.62 212 ARG B CA 1
ATOM 3472 C C . ARG B 1 212 ? -1.835 27.078 -0.057 1 93.62 212 ARG B C 1
ATOM 3474 O O . ARG B 1 212 ? -2.982 26.656 0.099 1 93.62 212 ARG B O 1
ATOM 3481 N N . LEU B 1 213 ? -0.913 26.844 0.84 1 95.62 213 LEU B N 1
ATOM 3482 C CA . LEU B 1 213 ? -1.175 26.109 2.068 1 95.62 213 LEU B CA 1
ATOM 3483 C C . LEU B 1 213 ? -2.109 26.891 2.986 1 95.62 213 LEU B C 1
ATOM 3485 O O . LEU B 1 213 ? -2.857 26.297 3.768 1 95.62 213 LEU B O 1
ATOM 3489 N N . ASN B 1 214 ? -2.104 28.188 2.846 1 93.44 214 ASN B N 1
ATOM 3490 C CA . ASN B 1 214 ? -2.996 29.031 3.646 1 93.44 214 ASN B CA 1
ATOM 3491 C C . ASN B 1 214 ? -4.426 28.984 3.111 1 93.44 214 ASN B C 1
ATOM 3493 O O . ASN B 1 214 ? -5.379 29.188 3.865 1 93.44 214 ASN B O 1
ATOM 3497 N N . GLN B 1 215 ? -4.473 28.75 1.778 1 90.56 215 GLN B N 1
ATOM 3498 C CA . GLN B 1 215 ? -5.77 28.641 1.119 1 90.56 215 GLN B CA 1
ATOM 3499 C C . GLN B 1 215 ? -5.789 27.469 0.139 1 90.56 215 GLN B C 1
ATOM 3501 O O . GLN B 1 215 ? -5.832 27.672 -1.076 1 90.56 215 GLN B O 1
ATOM 3506 N N . PRO B 1 216 ? -5.891 26.359 0.712 1 86.5 216 PRO B N 1
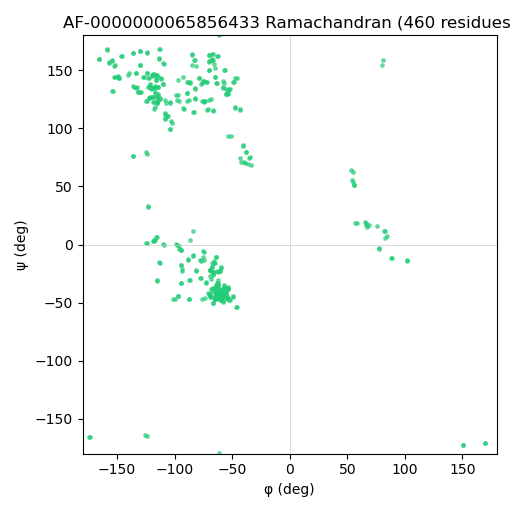ATOM 3507 C CA . PRO B 1 216 ? -5.715 25.203 -0.162 1 86.5 216 PRO B CA 1
ATOM 3508 C C . PRO B 1 216 ? -6.848 25.062 -1.18 1 86.5 216 PRO B C 1
ATOM 3510 O O . PRO B 1 216 ? -6.652 24.453 -2.236 1 86.5 216 PRO B O 1
ATOM 3513 N N . GLY B 1 217 ? -7.965 25.703 -0.897 1 79.75 217 GLY B N 1
ATOM 3514 C CA . GLY B 1 217 ? -9.055 25.672 -1.857 1 79.75 217 GLY B CA 1
ATOM 3515 C C . GLY B 1 217 ? -9.477 24.266 -2.242 1 79.75 217 GLY B C 1
ATOM 3516 O O . GLY B 1 217 ? -9.617 23.953 -3.428 1 79.75 217 GLY B O 1
ATOM 3517 N N . MET B 1 218 ? -9.781 23.438 -1.367 1 77.56 218 MET B N 1
ATOM 3518 C CA . MET B 1 218 ? -10.211 22.078 -1.633 1 77.56 218 MET B CA 1
ATOM 3519 C C . MET B 1 218 ? -11.578 22.047 -2.303 1 77.56 218 MET B C 1
ATOM 3521 O O . MET B 1 218 ? -12.516 22.688 -1.83 1 77.56 218 MET B O 1
ATOM 3525 N N . LYS B 1 219 ? -11.57 21.344 -3.5 1 81.06 219 LYS B N 1
ATOM 3526 C CA . LYS B 1 219 ? -12.828 21.188 -4.223 1 81.06 219 LYS B CA 1
ATOM 3527 C C . LYS B 1 219 ? -13.031 19.75 -4.672 1 81.06 219 LYS B C 1
ATOM 3529 O O . LYS B 1 219 ? -12.102 19.109 -5.191 1 81.06 219 LYS B O 1
ATOM 3534 N N . LEU B 1 220 ? -14.289 19.266 -4.441 1 86.75 220 LEU B N 1
ATOM 3535 C CA . LEU B 1 220 ? -14.68 17.969 -4.984 1 86.75 220 LEU B CA 1
ATOM 3536 C C . LEU B 1 220 ? -14.984 18.078 -6.473 1 86.75 220 LEU B C 1
ATOM 3538 O O . LEU B 1 220 ? -15.555 19.078 -6.922 1 86.75 220 LEU B O 1
ATOM 3542 N N . SER B 1 221 ? -14.508 17.078 -7.156 1 83.56 221 SER B N 1
ATOM 3543 C CA . SER B 1 221 ? -14.789 17.062 -8.586 1 83.56 221 SER B CA 1
ATOM 3544 C C . SER B 1 221 ? -16.25 16.719 -8.859 1 83.56 221 SER B C 1
ATOM 3546 O O . SER B 1 221 ? -16.891 16.016 -8.078 1 83.56 221 SER B O 1
ATOM 3548 N N . SER B 1 222 ? -16.75 17.328 -9.719 1 72.56 222 SER B N 1
ATOM 3549 C CA . SER B 1 222 ? -18.125 17.047 -10.125 1 72.56 222 SER B CA 1
ATOM 3550 C C . SER B 1 222 ? -18.297 15.586 -10.555 1 72.56 222 SER B C 1
ATOM 3552 O O . SER B 1 222 ? -17.359 14.984 -11.086 1 72.56 222 SER B O 1
ATOM 3554 N N . PRO B 1 223 ? -19.391 14.961 -10.086 1 64.44 223 PRO B N 1
ATOM 3555 C CA . PRO B 1 223 ? -19.609 13.562 -10.477 1 64.44 223 PRO B CA 1
ATOM 3556 C C . PRO B 1 223 ? -19.438 13.328 -11.969 1 64.44 223 PRO B C 1
ATOM 3558 O O . PRO B 1 223 ? -19.656 14.242 -12.773 1 64.44 223 PRO B O 1
ATOM 3561 N N . ARG B 1 224 ? -18.859 12.133 -12.266 1 56.31 224 ARG B N 1
ATOM 3562 C CA . ARG B 1 224 ? -18.578 11.75 -13.648 1 56.31 224 ARG B CA 1
ATOM 3563 C C . ARG B 1 224 ? -19.766 12.039 -14.547 1 56.31 224 ARG B C 1
ATOM 3565 O O . ARG B 1 224 ? -19.594 12.523 -15.672 1 56.31 224 ARG B O 1
ATOM 3572 N N . LYS B 1 225 ? -20.984 11.484 -14.141 1 51.69 225 LYS B N 1
ATOM 3573 C CA . LYS B 1 225 ? -22.172 11.758 -14.938 1 51.69 225 LYS B CA 1
ATOM 3574 C C . LYS B 1 225 ? -22.312 13.25 -15.219 1 51.69 225 LYS B C 1
ATOM 3576 O O . LYS B 1 225 ? -22.656 13.641 -16.344 1 51.69 225 LYS B O 1
ATOM 3581 N N . ALA B 1 226 ? -22.109 13.914 -14.281 1 46.97 226 ALA B N 1
ATOM 3582 C CA . ALA B 1 226 ? -22.25 15.352 -14.492 1 46.97 226 ALA B CA 1
ATOM 3583 C C . ALA B 1 226 ? -21.141 15.891 -15.383 1 46.97 226 ALA B C 1
ATOM 3585 O O . ALA B 1 226 ? -21.312 16.906 -16.062 1 46.97 226 ALA B O 1
ATOM 3586 N N . ARG B 1 227 ? -20.016 15.125 -15.289 1 48.47 227 ARG B N 1
ATOM 3587 C CA . ARG B 1 227 ? -18.922 15.578 -16.156 1 48.47 227 ARG B CA 1
ATOM 3588 C C . ARG B 1 227 ? -19.172 15.188 -17.609 1 48.47 227 ARG B C 1
ATOM 3590 O O . ARG B 1 227 ? -18.844 15.938 -18.531 1 48.47 227 ARG B O 1
ATOM 3597 N N . ILE B 1 228 ? -19.578 13.875 -17.797 1 51.56 228 ILE B N 1
ATOM 3598 C CA . ILE B 1 228 ? -19.969 13.477 -19.141 1 51.56 228 ILE B CA 1
ATOM 3599 C C . ILE B 1 228 ? -21.031 14.43 -19.672 1 51.56 228 ILE B C 1
ATOM 3601 O O . ILE B 1 228 ? -20.984 14.859 -20.828 1 51.56 228 ILE B O 1
ATOM 3605 N N . GLU B 1 229 ? -21.969 14.664 -18.812 1 37.03 229 GLU B N 1
ATOM 3606 C CA . GLU B 1 229 ? -23.062 15.547 -19.234 1 37.03 229 GLU B CA 1
ATOM 3607 C C . GLU B 1 229 ? -22.531 16.953 -19.531 1 37.03 229 GLU B C 1
ATOM 3609 O O . GLU B 1 229 ? -23.094 17.656 -20.359 1 37.03 229 GLU B O 1
ATOM 3614 N N . LYS B 1 230 ? -21.578 17.234 -18.719 1 43.03 230 LYS B N 1
ATOM 3615 C CA . LYS B 1 230 ? -21.078 18.578 -19 1 43.03 230 LYS B CA 1
ATOM 3616 C C . LYS B 1 230 ? -20.062 18.562 -20.125 1 43.03 230 LYS B C 1
ATOM 3618 O O . LYS B 1 230 ? -19.562 19.625 -20.531 1 43.03 230 LYS B O 1
ATOM 3623 N N . GLY B 1 231 ? -20 17.562 -20.719 1 37.34 231 GLY B N 1
ATOM 3624 C CA . GLY B 1 231 ? -19.203 17.516 -21.922 1 37.34 231 GLY B CA 1
ATOM 3625 C C . GLY B 1 231 ? -17.719 17.625 -21.672 1 37.34 231 GLY B C 1
ATOM 3626 O O . GLY B 1 231 ? -16.953 18.078 -22.531 1 37.34 231 GLY B O 1
ATOM 3627 N N . ILE B 1 232 ? -17.234 17.391 -20.375 1 32.69 232 ILE B N 1
ATOM 3628 C CA . ILE B 1 232 ? -15.805 17.578 -20.125 1 32.69 232 ILE B CA 1
ATOM 3629 C C . ILE B 1 232 ? -15.148 16.234 -19.812 1 32.69 232 ILE B C 1
ATOM 3631 O O . ILE B 1 232 ? -15.727 15.414 -19.109 1 32.69 232 ILE B O 1
#

Foldseek 3Di:
DPPPPVPPPFDWPVNPVLLVQLLVLVLCLLPVADQVPDPVSVVVSVQQNVQSVVLVVVRFTFAQDAADDFLQCVQLVQQLVQLCPDPSNSNSVSCVVCVNRWHWDALDPDDPPVQSNFKTKTWCEDCPHRGYDQFKTKIKMKGHAFDKDAKWFWAQKKKKKAWRGFWKDKPPPDIDDHSDMDIDDHPDIIMMGGHHPHMTMIMMMIGGHSVCRNPRPIDGDDDPVVVVVVVD/DPPPPVPVPFDWPVNPVLLVQLLVLVLCLLPVADQVPDPVSVVVSVQQNVQSVVLVVVRFTFAQDAADDFLQCVQLVQQLVQLCPDPSNSNSVSCVVCVNRWHWDALDPDDDPVQSNFKTKTWCEDCPHRGYDQFKTKIKMKGHAFDKDAKWFWAQKKKKKAWRGFWKDKPPPDIDDHSDMDIDDHPDIIMMGGHHPHMTMIMMMIGGHSVCRNPRPIDGDDDPVVVVVVVD

pLDDT: mean 90.96, std 13.76, range [32.69, 98.81]

Radius of gyration: 24.99 Å; Cα contacts (8 Å, |Δi|>4): 1055; chains: 2; bounding box: 47×110×77 Å

Secondary structure (DSSP, 8-state):
-----------BGGG-HHHHHHHHHHHHHHHHS--TT-HHHHHHHHHHHHHHHHHHHH--BB--PPPB--GGGGGHHHHHHHHTTSTTHHHHHHHHHHGGG-B-B--SSS--HHHHTTEEEEEEEETTSSEE-SS-EEEEEEE-SS-EEEEEE-TTEEEEEEEEES-EEETTTEEBPTT-EEEE-TT--EEEEE-SSS-EEEEEEEEE-HHHHH----EEPPPHHHHHHTT-/-----------BGGG-HHHHHHHHHHHHHHHHS--TT-HHHHHHHHHHHHHHHHHHHH--BB--PPPB--GGGGGHHHHHHHHTTSTTHHHHHHHHHHGGG-B-B--SSS--HHHHTTEEEEEEEETTSSEE-SS-EEEEEEE-SS-EEEEEE-TTEEEEEEEEES-EEETTTEEBPTT-EEEE-TT--EEEEE-SSS-EEEEEEEEE-HHHHH----EEPPPHHHHHHTT-

Nearest PDB structures (foldseek):
  5jso-assembly1_A  TM=7.971E-01  e=3.083E-13  Ruegeria lacuscaerulensis ITI-1157
  4la3-assembly2_B  TM=7.971E-01  e=1.781E-13  Ruegeria lacuscaerulensis ITI-1157
  4b29-assembly1_A  TM=7.690E-01  e=1.093E-13  Roseovarius nubinhibens ISM
  5cu1-assembly1_A  TM=7.926E-01  e=1.506E-12  Ruegeria pomeroyi DSS-3
  5bpx-assembly1_A  TM=6.887E-01  e=1.863E-06  Alcaligenes sp.

Sequence (464 aa):
MHSLSERVEQLRLNDCPDWLYLLHEFDALYRQGSDGGSRPIRTHRKRVRDSLALIVEANPAVNDRPPEVKPVTAHLGRALDLGERGAVQGMSRALARVAGRLTWEYGYEKVPKALARKYAYCEILGPRGPICAERLILGFVLFAPSTTYPQHSHKDIEESYISVAGAWSENDAAVHAPGSLILNRPGLEHRITTGDLSPCLLAYAWTGSEERLNQPGMKLSSPRKARIEKGIMHSLSERVEQLRLNDCPDWLYLLHEFDALYRQGSDGGSRPIRTHRKRVRDSLALIVEANPAVNDRPPEVKPVTAHLGRALDLGERGAVQGMSRALARVAGRLTWEYGYEKVPKALARKYAYCEILGPRGPICAERLILGFVLFAPSTTYPQHSHKDIEESYISVAGAWSENDAAVHAPGSLILNRPGLEHRITTGDLSPCLLAYAWTGSEERLNQPGMKLSSPRKARIEKGI

Organism: Cereibacter sphaeroides (strain ATCC 17023 / DSM 158 / JCM 6121 / CCUG 31486 / LMG 2827 / NBRC 12203 / NCIMB 8253 / ATH 2.4.1.) (NCBI:txid272943)

InterPro domains:
  IPR011051 RmlC-like cupin domain superfamily [SSF51182] (121-207)
  IPR014710 RmlC-like jelly roll fold [G3DSA:2.60.120.10] (39-215)
  IPR031723 Dimethlysulfonioproprionate lyase [PF16867] (45-202)